Protein AF-A0A4Q0M2V0-F1 (afdb_monomer)

Nearest PDB structures (foldseek):
  4nv7-assembly3_A  TM=9.521E-01  e=1.697E-31  Mesorhizobium japonicum MAFF 303099
  4nv8-assembly3_B  TM=9.478E-01  e=2.377E-31  Mesorhizobium japonicum MAFF 303099
  4nv8-assembly3_A  TM=9.522E-01  e=1.519E-30  Mesorhizobium japonicum MAFF 303099
  2bsz-assembly1_A  TM=9.468E-01  e=9.713E-30  Mesorhizobium loti
  1w5r-assembly1_B  TM=9.541E-01  e=5.257E-28  Mycolicibacterium smegmatis

Mean predicted aligned error: 6.11 Å

Solvent-accessible surface area (backbone atoms only — not comparable to full-atom values): 19562 Å² total; per-residue (Å²): 129,84,78,82,64,25,35,36,38,32,32,64,50,63,67,59,38,52,54,53,29,52,53,33,40,73,71,74,36,53,49,43,64,36,54,52,66,91,51,49,71,74,40,95,60,50,66,67,39,47,33,41,35,39,22,72,77,50,52,68,68,63,38,54,51,49,55,54,46,46,44,66,67,28,77,84,45,42,78,44,81,26,51,88,90,46,33,65,63,56,49,52,37,52,74,74,66,50,69,78,57,64,61,67,58,46,28,61,56,32,72,58,84,73,77,73,57,67,40,74,68,36,52,34,53,48,40,36,31,40,25,45,48,42,17,29,28,31,57,45,21,38,75,66,72,55,80,64,68,50,68,67,51,30,45,48,38,42,49,72,64,49,31,47,34,39,23,58,38,34,32,50,51,49,50,33,51,40,46,74,40,65,34,48,72,38,41,26,50,18,23,62,34,62,91,63,55,96,87,59,80,82,54,65,64,67,35,43,38,32,43,36,48,48,98,84,45,50,25,38,38,47,62,18,76,39,73,76,45,58,50,35,62,38,58,53,91,39,61,58,80,42,83,31,85,71,48,40,33,30,32,35,86,46,86,94,30,35,31,38,28,36,66,49,100,92,42,76,44,52,44,29,38,34,46,89,58,74,50,57,80,74,66,46,52,65,32,46,49,46,47,44,62,39,89,86,26,65,39,39,76,35,47,39,37,16,29,44,44,96,76,36,35,37,26,32,52,43,30,38,39,34,43,37,35,59,89,68,54,71,48,76,43,82,33,51,42,71,51,47,54,47,40,37,36,75,74,46,55,32,84,84,54,82,85,48,48,66,58,41,45,54,26,30,68,73,111

Foldseek 3Di:
DPQQAEEEEEAQDPVLQVVLCVVLVVVVHRYDYDNDLQCQLVDPCLLVHQEYEYEPRQDFPSLVVSVVSSCVSHVNHHYAYDYSVCVNVVVVCVSVVNALADLVLVCVQLVHDDDLALDLVVQLVSLQSLQARAKEWLLCLQLVVADDLDSVSLCCAVRVVVYHYAQSSSQSNVQSSSRSSVWDKFKWFWWFCFVPDPPDDTHPRQGIWMWTADNNWIWTGGNHLFQDHASHIHGQPFQDWDDGQQFTWGWDDDPQWIWIWTQAPVGTGTTIIIHPDGDDSVVVPVSSCCQRPPPPHQSNNWTWIWGDHVFWIWIDTLQWIWIAGSVGDIDIDGHALVRVCVCCCPVRVHDDDPSSSVSSNSSNVVD

pLDDT: mean 92.68, std 7.57, range [40.38, 98.88]

Organism: NCBI:txid405005

Structure (mmCIF, N/CA/C/O backbone):
data_AF-A0A4Q0M2V0-F1
#
_entry.id   AF-A0A4Q0M2V0-F1
#
loop_
_atom_site.group_PDB
_atom_site.id
_atom_site.type_symbol
_atom_site.label_atom_id
_atom_site.label_alt_id
_atom_site.label_comp_id
_atom_site.label_asym_id
_atom_site.label_entity_id
_atom_site.label_seq_id
_atom_site.pdbx_PDB_ins_code
_atom_site.Cartn_x
_atom_site.Cartn_y
_atom_site.Cartn_z
_atom_site.occupancy
_atom_site.B_iso_or_equiv
_atom_site.auth_seq_id
_atom_site.auth_comp_id
_atom_site.auth_asym_id
_atom_site.auth_atom_id
_atom_site.pdbx_PDB_model_num
ATOM 1 N N . MET A 1 1 ? -42.343 4.049 7.126 1.00 40.38 1 MET A N 1
ATOM 2 C CA . MET A 1 1 ? -41.470 5.091 7.704 1.00 40.38 1 MET A CA 1
ATOM 3 C C . MET A 1 1 ? -40.066 4.526 7.714 1.00 40.38 1 MET A C 1
ATOM 5 O O . MET A 1 1 ? -39.840 3.525 8.380 1.00 40.38 1 MET A O 1
ATOM 9 N N . THR A 1 2 ? -39.167 5.062 6.895 1.00 48.66 2 THR A N 1
ATOM 10 C CA . THR A 1 2 ? -37.740 4.722 6.937 1.00 48.66 2 THR A CA 1
ATOM 11 C C . THR A 1 2 ? -37.238 5.048 8.342 1.00 48.66 2 THR A C 1
ATOM 13 O O . THR A 1 2 ? -37.413 6.175 8.801 1.00 48.66 2 THR A O 1
ATOM 16 N N . ARG A 1 3 ? -36.712 4.053 9.063 1.00 59.31 3 ARG A N 1
ATOM 17 C CA . ARG A 1 3 ? -36.112 4.251 10.390 1.00 59.31 3 ARG A CA 1
ATOM 18 C C . ARG A 1 3 ? -35.033 5.334 10.256 1.00 59.31 3 ARG A C 1
ATOM 20 O O . ARG A 1 3 ? -34.180 5.217 9.377 1.00 59.31 3 ARG A O 1
ATOM 27 N N . LEU A 1 4 ? -35.121 6.397 11.059 1.00 61.53 4 LEU A N 1
ATOM 28 C CA . LEU A 1 4 ? -34.069 7.413 11.147 1.00 61.53 4 LEU A CA 1
ATOM 29 C C . LEU A 1 4 ? -32.780 6.704 11.556 1.00 61.53 4 LEU A C 1
ATOM 31 O O . LEU A 1 4 ? -32.794 5.931 12.515 1.00 61.53 4 LEU A O 1
ATOM 35 N N . ARG A 1 5 ? -31.711 6.903 10.782 1.00 82.94 5 ARG A N 1
ATOM 36 C CA . ARG A 1 5 ? -30.436 6.244 11.044 1.00 82.94 5 ARG A CA 1
ATOM 37 C C . ARG A 1 5 ? -29.655 7.063 12.074 1.00 82.94 5 ARG A C 1
ATOM 39 O O . ARG A 1 5 ? -29.296 8.205 11.784 1.00 82.94 5 ARG A O 1
ATOM 46 N N . ARG A 1 6 ? -29.428 6.496 13.261 1.00 93.06 6 ARG A N 1
ATOM 47 C CA . ARG A 1 6 ? -28.772 7.153 14.405 1.00 93.06 6 ARG A CA 1
ATOM 48 C C . ARG A 1 6 ? -27.293 6.790 14.485 1.00 93.06 6 ARG A C 1
ATOM 50 O O . ARG A 1 6 ? -26.927 5.627 14.309 1.00 93.06 6 ARG A O 1
ATOM 57 N N . VAL A 1 7 ? -26.452 7.770 14.801 1.00 93.94 7 VAL A N 1
ATOM 58 C CA . VAL A 1 7 ? -24.999 7.613 14.939 1.00 93.94 7 VAL A CA 1
ATOM 59 C C . VAL A 1 7 ? -24.553 7.987 16.343 1.00 93.94 7 VAL A C 1
ATOM 61 O O . VAL A 1 7 ? -24.877 9.071 16.826 1.00 93.94 7 VAL A O 1
ATOM 64 N N . LEU A 1 8 ? -23.742 7.128 16.955 1.00 94.81 8 LEU A N 1
ATOM 65 C CA . LEU A 1 8 ? -22.965 7.475 18.138 1.00 94.81 8 LEU A CA 1
ATOM 66 C C . LEU A 1 8 ? -21.494 7.607 17.755 1.00 94.81 8 LEU A C 1
ATOM 68 O O . LEU A 1 8 ? -20.853 6.637 17.358 1.00 94.81 8 LEU A O 1
ATOM 72 N N . LEU A 1 9 ? -20.945 8.803 17.902 1.00 93.81 9 LEU A N 1
ATOM 73 C CA . LEU A 1 9 ? -19.511 9.025 17.860 1.00 93.81 9 LEU A CA 1
ATOM 74 C C . LEU A 1 9 ? -18.954 8.809 19.278 1.00 93.81 9 LEU A C 1
ATOM 76 O O . LEU A 1 9 ? -19.504 9.344 20.240 1.00 93.81 9 LEU A O 1
ATOM 80 N N . ILE A 1 10 ? -17.835 8.103 19.423 1.00 93.50 10 ILE A N 1
ATOM 81 C CA . ILE A 1 10 ? -17.153 7.901 20.711 1.00 93.50 10 ILE A CA 1
ATOM 82 C C . ILE A 1 10 ? -15.720 8.413 20.597 1.00 93.50 10 ILE A C 1
ATOM 84 O O . ILE A 1 10 ? -14.949 7.959 19.753 1.00 93.50 10 ILE A O 1
ATOM 88 N N . GLY A 1 11 ? -15.331 9.344 21.459 1.00 91.50 11 GLY A N 1
ATOM 89 C CA . GLY A 1 11 ? -13.988 9.917 21.474 1.00 91.50 11 GLY A CA 1
ATOM 90 C C . GLY A 1 11 ? -13.611 10.432 22.855 1.00 91.50 11 GLY A C 1
ATOM 91 O O . GLY A 1 11 ? -14.343 10.242 23.810 1.00 91.50 11 GLY A O 1
ATOM 92 N N . ARG A 1 12 ? -12.452 11.084 22.981 1.00 89.56 12 ARG A N 1
ATOM 93 C CA . ARG A 1 12 ? -12.009 11.690 24.256 1.00 89.56 12 ARG A CA 1
ATOM 94 C C . ARG A 1 12 ? -12.044 13.221 24.261 1.00 89.56 12 ARG A C 1
ATOM 96 O O . ARG A 1 12 ? -11.965 13.837 25.316 1.00 89.56 12 ARG A O 1
ATOM 103 N N . SER A 1 13 ? -12.125 13.859 23.092 1.00 89.50 13 SER A N 1
ATOM 104 C CA . SER A 1 13 ? -12.041 15.321 22.969 1.00 89.50 13 SER A CA 1
ATOM 105 C C . SER A 1 13 ? -13.423 15.943 22.823 1.00 89.50 13 SER A C 1
ATOM 107 O O . SER A 1 13 ? -14.024 15.861 21.757 1.00 89.50 13 SER A O 1
ATOM 109 N N . HIS A 1 14 ? -13.905 16.620 23.866 1.00 88.12 14 HIS A N 1
ATOM 110 C CA . HIS A 1 14 ? -15.235 17.237 23.870 1.00 88.12 14 HIS A CA 1
ATOM 111 C C . HIS A 1 14 ? -15.466 18.182 22.687 1.00 88.12 14 HIS A C 1
ATOM 113 O O . HIS A 1 14 ? -16.481 18.082 22.005 1.00 88.12 14 HIS A O 1
ATOM 119 N N . ARG A 1 15 ? -14.500 19.062 22.400 1.00 89.38 15 ARG A N 1
ATOM 120 C CA . ARG A 1 15 ? -14.597 20.010 21.282 1.00 89.38 15 ARG A CA 1
ATOM 121 C C . ARG A 1 15 ? -14.730 19.292 19.940 1.00 89.38 15 ARG A C 1
ATOM 123 O O . ARG A 1 15 ? -15.632 19.595 19.175 1.00 89.38 15 ARG A O 1
ATOM 130 N N . VAL A 1 16 ? -13.866 18.309 19.688 1.00 86.12 16 VAL A N 1
ATOM 131 C CA . VAL A 1 16 ? -13.891 17.540 18.435 1.00 86.12 16 VAL A CA 1
ATOM 132 C C . VAL A 1 16 ? -15.219 16.806 18.273 1.00 86.12 16 VAL A C 1
ATOM 134 O O . VAL A 1 16 ? -15.794 16.803 17.192 1.00 86.12 16 VAL A O 1
ATOM 137 N N . MET A 1 17 ? -15.721 16.208 19.353 1.00 89.31 17 MET A N 1
ATOM 138 C CA . MET A 1 17 ? -17.001 15.506 19.339 1.00 89.31 17 MET A CA 1
ATOM 139 C C . MET A 1 17 ? -18.161 16.443 19.005 1.00 89.31 17 MET A C 1
ATOM 141 O O . MET A 1 17 ? -19.009 16.089 18.191 1.00 89.31 17 MET A O 1
ATOM 145 N N . GLN A 1 18 ? -18.188 17.643 19.588 1.00 90.12 18 GLN A N 1
ATOM 146 C CA . GLN A 1 18 ? -19.206 18.646 19.276 1.00 90.12 18 GLN A CA 1
ATOM 147 C C . GLN A 1 18 ? -19.166 19.071 17.806 1.00 90.12 18 GLN A C 1
ATOM 149 O O . GLN A 1 18 ? -20.220 19.116 17.171 1.00 90.12 18 GLN A O 1
ATOM 154 N N . ASP A 1 19 ? -17.972 19.333 17.270 1.00 89.69 19 ASP A N 1
ATOM 155 C CA . ASP A 1 19 ? -17.787 19.757 15.879 1.00 89.69 19 ASP A CA 1
ATOM 156 C C . ASP A 1 19 ? -18.264 18.662 14.902 1.00 89.69 19 ASP A C 1
ATOM 158 O O . ASP A 1 19 ? -19.074 18.930 14.015 1.00 89.69 19 ASP A O 1
ATOM 162 N N . LEU A 1 20 ? -17.861 17.404 15.124 1.00 89.94 20 LEU A N 1
ATOM 163 C CA . LEU A 1 20 ? -18.260 16.268 14.282 1.00 89.94 20 LEU A CA 1
ATOM 164 C C . LEU A 1 20 ? -19.761 15.964 14.348 1.00 89.94 20 LEU A C 1
ATOM 166 O O . LEU A 1 20 ? -20.387 15.673 13.328 1.00 89.94 20 LEU A O 1
ATOM 170 N N . VAL A 1 21 ? -20.361 16.040 15.541 1.00 92.19 21 VAL A N 1
ATOM 171 C CA . VAL A 1 21 ? -21.812 15.879 15.703 1.00 92.19 21 VAL A CA 1
ATOM 172 C C . VAL A 1 21 ? -22.562 16.981 14.955 1.00 92.19 21 VAL A C 1
ATOM 174 O O . VAL A 1 21 ? -23.567 16.697 14.303 1.00 92.19 21 VAL A O 1
ATOM 177 N N . ALA A 1 22 ? -22.094 18.230 15.031 1.00 92.19 22 ALA A N 1
ATOM 178 C CA . ALA A 1 22 ? -22.710 19.347 14.320 1.00 92.19 22 ALA A CA 1
ATOM 179 C C . ALA A 1 22 ? -22.630 19.167 12.796 1.00 92.19 22 ALA A C 1
ATOM 181 O O . ALA A 1 22 ? -23.626 19.389 12.107 1.00 92.19 22 ALA A O 1
ATOM 182 N N . GLU A 1 23 ? -21.488 18.711 12.283 1.00 91.12 23 GLU A N 1
ATOM 183 C CA . GLU A 1 23 ? -21.288 18.446 10.858 1.00 91.12 23 GLU A CA 1
ATOM 184 C C . GLU A 1 23 ? -22.202 17.324 10.345 1.00 91.12 23 GLU A C 1
ATOM 186 O O . GLU A 1 23 ? -22.924 17.509 9.366 1.00 91.12 23 GLU A O 1
ATOM 191 N N . LEU A 1 24 ? -22.270 16.190 11.051 1.00 90.69 24 LEU A N 1
ATOM 192 C CA . LEU A 1 24 ? -23.186 15.098 10.707 1.00 90.69 24 LEU A CA 1
ATOM 193 C C . LEU A 1 24 ? -24.655 15.547 10.725 1.00 90.69 24 LEU A C 1
ATOM 195 O O . LEU A 1 24 ? -25.416 15.221 9.813 1.00 90.69 24 LEU A O 1
ATOM 199 N N . ARG A 1 25 ? -25.055 16.346 11.721 1.00 92.50 25 ARG A N 1
ATOM 200 C CA . ARG A 1 25 ? -26.413 16.910 11.792 1.00 92.50 25 ARG A CA 1
ATOM 201 C C . ARG A 1 25 ? -26.708 17.861 10.637 1.00 92.50 25 ARG A C 1
ATOM 203 O O . ARG A 1 25 ? -27.817 17.829 10.110 1.00 92.50 25 ARG A O 1
ATOM 210 N N . ALA A 1 26 ? -25.733 18.663 10.206 1.00 90.50 26 ALA A N 1
ATOM 211 C CA . ALA A 1 26 ? -25.868 19.515 9.024 1.00 90.50 26 ALA A CA 1
ATOM 212 C C . ALA A 1 26 ? -26.063 18.696 7.733 1.00 90.50 26 ALA A C 1
ATOM 214 O O . ALA A 1 26 ? -26.737 19.153 6.812 1.00 90.50 26 ALA A O 1
ATOM 215 N N . LEU A 1 27 ? -25.546 17.465 7.696 1.00 88.75 27 LEU A N 1
ATOM 216 C CA . LEU A 1 27 ? -25.749 16.487 6.621 1.00 88.75 27 LEU A CA 1
ATOM 217 C C . LEU A 1 27 ? -27.042 15.660 6.788 1.00 88.75 27 LEU A C 1
ATOM 219 O O . LEU A 1 27 ? -27.274 14.717 6.034 1.00 88.75 27 LEU A O 1
ATOM 223 N N . GLY A 1 28 ? -27.900 16.005 7.755 1.00 88.69 28 GLY A N 1
ATOM 224 C CA . GLY A 1 28 ? -29.188 15.344 7.992 1.00 88.69 28 GLY A CA 1
ATOM 225 C C . GLY A 1 28 ? -29.104 14.038 8.788 1.00 88.69 28 GLY A C 1
ATOM 226 O O . GLY A 1 28 ? -30.072 13.278 8.810 1.00 88.69 28 GLY A O 1
ATOM 227 N N . VAL A 1 29 ? -27.971 13.763 9.439 1.00 89.88 29 VAL A N 1
ATOM 228 C CA . VAL A 1 29 ? -27.765 12.566 10.265 1.00 89.88 29 VAL A CA 1
ATOM 229 C C . VAL A 1 29 ? -28.122 12.853 11.723 1.00 89.88 29 VAL A C 1
ATOM 231 O O . VAL A 1 29 ? -27.677 13.839 12.312 1.00 89.88 29 VAL A O 1
ATOM 234 N N . GLU A 1 30 ? -28.885 11.957 12.349 1.00 93.62 30 GLU A N 1
ATOM 235 C CA . GLU A 1 30 ? -29.135 12.017 13.789 1.00 93.62 30 GLU A CA 1
ATOM 236 C C . GLU A 1 30 ? -27.897 11.506 14.541 1.00 93.62 30 GLU A C 1
ATOM 238 O O . GLU A 1 30 ? -27.708 10.303 14.709 1.00 93.62 30 GLU A O 1
ATOM 243 N N . ALA A 1 31 ? -27.018 12.425 14.942 1.00 93.75 31 ALA A N 1
ATOM 244 C CA . ALA A 1 31 ? -25.748 12.103 15.588 1.00 93.75 31 ALA A CA 1
ATOM 245 C C . ALA A 1 31 ? -25.687 12.556 17.053 1.00 93.75 31 ALA A C 1
ATOM 247 O O . ALA A 1 31 ? -26.175 13.636 17.416 1.00 93.75 31 ALA A O 1
ATOM 248 N N . GLU A 1 32 ? -25.013 11.755 17.872 1.00 94.62 32 GLU A N 1
ATOM 249 C CA . GLU A 1 32 ? -24.644 12.037 19.258 1.00 94.62 32 GLU A CA 1
ATOM 250 C C . GLU A 1 32 ? -23.166 11.731 19.500 1.00 94.62 32 GLU A C 1
ATOM 252 O O . GLU A 1 32 ? -22.552 10.954 18.771 1.00 94.62 32 GLU A O 1
ATOM 257 N N . GLY A 1 33 ? -22.589 12.362 20.522 1.00 92.94 33 GLY A N 1
ATOM 258 C CA . GLY A 1 33 ? -21.196 12.176 20.905 1.00 92.94 33 GLY A CA 1
ATOM 259 C C . GLY A 1 33 ? -21.082 11.711 22.350 1.00 92.94 33 GLY A C 1
ATOM 260 O O . GLY A 1 33 ? -21.743 12.265 23.225 1.00 92.94 33 GLY A O 1
ATOM 261 N N . GLU A 1 34 ? -20.216 10.733 22.590 1.00 93.81 34 GLU A N 1
ATOM 262 C CA . GLU A 1 34 ? -19.799 10.287 23.916 1.00 93.81 34 GLU A CA 1
ATOM 263 C C . GLU A 1 34 ? -18.307 10.573 24.110 1.00 93.81 34 GLU A C 1
ATOM 265 O O . GLU A 1 34 ? -17.478 10.232 23.261 1.00 93.81 34 GLU A O 1
ATOM 270 N N . THR A 1 35 ? -17.973 11.233 25.219 1.00 93.31 35 THR A N 1
ATOM 271 C CA . THR A 1 35 ? -16.594 11.622 25.560 1.00 93.31 35 THR A CA 1
ATOM 272 C C . THR A 1 35 ? -15.950 10.721 26.607 1.00 93.31 35 THR A C 1
ATOM 274 O O . THR A 1 35 ? -14.745 10.834 26.841 1.00 93.31 35 THR A O 1
ATOM 277 N N . ASP A 1 36 ? -16.742 9.856 27.244 1.00 93.31 36 ASP A N 1
ATOM 278 C CA . ASP A 1 36 ? -16.290 8.818 28.165 1.00 93.31 36 ASP A CA 1
ATOM 279 C C . ASP A 1 36 ? -16.473 7.433 27.511 1.00 93.31 36 ASP A C 1
ATOM 281 O O . ASP A 1 36 ? -17.548 6.829 27.608 1.00 93.31 36 ASP A O 1
ATOM 285 N N . PRO A 1 37 ? -15.444 6.913 26.809 1.00 92.25 37 PRO A N 1
ATOM 286 C CA . PRO A 1 37 ? -15.533 5.625 26.132 1.00 92.25 37 PRO A CA 1
ATOM 287 C C . PRO A 1 37 ? -15.889 4.472 27.070 1.00 92.25 37 PRO A C 1
ATOM 289 O O . PRO A 1 37 ? -16.549 3.535 26.635 1.00 92.25 37 PRO A O 1
ATOM 292 N N . ASP A 1 38 ? -15.497 4.540 28.344 1.00 90.81 38 ASP A N 1
ATOM 293 C CA . ASP A 1 38 ? -15.710 3.450 29.296 1.00 90.81 38 ASP A CA 1
ATOM 294 C C . ASP A 1 38 ? -17.187 3.330 29.712 1.00 90.81 38 ASP A C 1
ATOM 296 O O . ASP A 1 38 ? -17.610 2.269 30.160 1.00 90.81 38 ASP A O 1
ATOM 300 N N . ARG A 1 39 ? -17.995 4.381 29.502 1.00 91.38 39 ARG A N 1
ATOM 301 C CA . ARG A 1 39 ? -19.444 4.396 29.786 1.00 91.38 39 ARG A CA 1
ATOM 302 C C . ARG A 1 39 ? -20.323 4.303 28.546 1.00 91.38 39 ARG A C 1
ATOM 304 O O . ARG A 1 39 ? -21.543 4.203 28.666 1.00 91.38 39 ARG A O 1
ATOM 311 N N . ALA A 1 40 ? -19.736 4.348 27.352 1.00 93.19 40 ALA A N 1
ATOM 312 C CA . ALA A 1 40 ? -20.500 4.492 26.117 1.00 93.19 40 ALA A CA 1
ATOM 313 C C . ALA A 1 40 ? -21.479 3.332 25.868 1.00 93.19 40 ALA A C 1
ATOM 315 O O . ALA A 1 40 ? -22.582 3.557 25.372 1.00 93.19 40 ALA A O 1
ATOM 316 N N . ALA A 1 41 ? -21.099 2.105 26.238 1.00 93.31 41 ALA A N 1
ATOM 317 C CA . ALA A 1 41 ? -21.951 0.922 26.100 1.00 93.31 41 ALA A CA 1
ATOM 318 C C . ALA A 1 41 ? -22.995 0.772 27.226 1.00 93.31 41 ALA A C 1
ATOM 320 O O . ALA A 1 41 ? -23.980 0.063 27.036 1.00 93.31 41 ALA A O 1
ATOM 321 N N . ASP A 1 42 ? -22.820 1.462 28.357 1.00 93.19 42 ASP A N 1
ATOM 322 C CA . ASP A 1 42 ? -23.732 1.405 29.512 1.00 93.19 42 ASP A CA 1
ATOM 323 C C . ASP A 1 42 ? -24.906 2.390 29.392 1.00 93.19 42 ASP A C 1
ATOM 325 O O . ASP A 1 42 ? -25.782 2.460 30.260 1.00 93.19 42 ASP A O 1
ATOM 329 N N . ARG A 1 43 ? -24.934 3.184 28.316 1.00 92.44 43 ARG A N 1
ATOM 330 C CA . ARG A 1 43 ? -26.001 4.147 28.061 1.00 92.44 43 ARG A CA 1
ATOM 331 C C . ARG A 1 43 ? -27.358 3.440 27.955 1.00 92.44 43 ARG A C 1
ATOM 333 O O . ARG A 1 43 ? -27.464 2.435 27.249 1.00 92.44 43 ARG A O 1
ATOM 340 N N . PRO A 1 44 ? -28.436 4.006 28.533 1.00 90.12 44 PRO A N 1
ATOM 341 C CA . PRO A 1 44 ? -29.779 3.434 28.416 1.00 90.12 44 PRO A CA 1
ATOM 342 C C . PRO A 1 44 ? -30.256 3.271 26.966 1.00 90.12 44 PRO A C 1
ATOM 344 O O . PRO A 1 44 ? -31.080 2.407 26.677 1.00 90.12 44 PRO A O 1
ATOM 347 N N . ASP A 1 45 ? -29.744 4.103 26.056 1.00 92.12 45 ASP A N 1
ATOM 348 C CA . ASP A 1 45 ? -30.096 4.119 24.640 1.00 92.12 45 ASP A CA 1
ATOM 349 C C . ASP A 1 45 ? -29.032 3.492 23.721 1.00 92.12 45 ASP A C 1
ATOM 351 O O . ASP A 1 45 ? -29.148 3.610 22.503 1.00 92.12 45 ASP A O 1
ATOM 355 N N . ALA A 1 46 ? -28.029 2.784 24.262 1.00 90.88 46 ALA A N 1
ATOM 356 C CA . ALA A 1 46 ? -26.919 2.218 23.483 1.00 90.88 46 ALA A CA 1
ATOM 357 C C . ALA A 1 46 ? -27.375 1.331 22.304 1.00 90.88 46 ALA A C 1
ATOM 359 O O . ALA A 1 46 ? -26.744 1.319 21.249 1.00 90.88 46 ALA A O 1
ATOM 360 N N . GLY A 1 47 ? -28.502 0.623 22.442 1.00 91.62 47 GLY A N 1
ATOM 361 C CA . GLY A 1 47 ? -29.068 -0.225 21.383 1.00 91.62 47 GLY A CA 1
ATOM 362 C C . GLY A 1 47 ? -29.828 0.516 20.281 1.00 91.62 47 GLY A C 1
ATOM 363 O O . GLY A 1 47 ? -30.325 -0.113 19.346 1.00 91.62 47 GLY A O 1
ATOM 364 N N . ALA A 1 48 ? -29.953 1.840 20.369 1.00 92.69 48 ALA A N 1
ATOM 365 C CA . ALA A 1 48 ? -30.735 2.624 19.423 1.00 92.69 48 ALA A CA 1
ATOM 366 C C . ALA A 1 48 ? -29.919 3.169 18.237 1.00 92.69 48 ALA A C 1
ATOM 368 O O . ALA A 1 48 ? -30.521 3.644 17.274 1.00 92.69 48 ALA A O 1
ATOM 369 N N . PHE A 1 49 ? -28.587 3.074 18.283 1.00 93.81 49 PHE A N 1
ATOM 370 C CA . PHE A 1 49 ? -27.685 3.548 17.229 1.00 93.81 49 PHE A CA 1
ATOM 371 C C . PHE A 1 49 ? -27.495 2.498 16.131 1.00 93.81 49 PHE A C 1
ATOM 373 O O . PHE A 1 49 ? -27.380 1.305 16.412 1.00 93.81 49 PHE A O 1
ATOM 380 N N . ASP A 1 50 ? -27.497 2.928 14.871 1.00 91.56 50 ASP A N 1
ATOM 381 C CA . ASP A 1 50 ? -27.246 2.083 13.695 1.00 91.56 50 ASP A CA 1
ATOM 382 C C . ASP A 1 50 ? -25.754 2.010 13.362 1.00 91.56 50 ASP A C 1
ATOM 384 O O . ASP A 1 50 ? -25.266 0.968 12.921 1.00 91.56 50 ASP A O 1
ATOM 388 N N . VAL A 1 51 ? -25.028 3.102 13.612 1.00 92.56 51 VAL A N 1
ATOM 389 C CA . VAL A 1 51 ? -23.572 3.182 13.467 1.00 92.56 51 VAL A CA 1
ATOM 390 C C . VAL A 1 51 ? -22.963 3.686 14.770 1.00 92.56 51 VAL A C 1
ATOM 392 O O . VAL A 1 51 ? -23.421 4.675 15.342 1.00 92.56 51 VAL A O 1
ATOM 395 N N . VAL A 1 52 ? -21.900 3.025 15.213 1.00 93.50 52 VAL A N 1
ATOM 396 C CA . VAL A 1 52 ? -21.052 3.472 16.317 1.00 93.50 52 VAL A CA 1
ATOM 397 C C . VAL A 1 52 ? -19.652 3.698 15.761 1.00 93.50 52 VAL A C 1
ATOM 399 O O . VAL A 1 52 ? -19.001 2.758 15.300 1.00 93.50 52 VAL A O 1
ATOM 402 N N . ALA A 1 53 ? -19.204 4.951 15.778 1.00 91.81 53 ALA A N 1
ATOM 403 C CA . ALA A 1 53 ? -17.910 5.350 15.247 1.00 91.81 53 ALA A CA 1
ATOM 404 C C . ALA A 1 53 ? -16.916 5.610 16.382 1.00 91.81 53 ALA A C 1
ATOM 406 O O . ALA A 1 53 ? -17.109 6.501 17.211 1.00 91.81 53 ALA A O 1
ATOM 407 N N . LEU A 1 54 ? -15.840 4.831 16.414 1.00 91.25 54 LEU A N 1
ATOM 408 C CA . LEU A 1 54 ? -14.802 4.901 17.431 1.00 91.25 54 LEU A CA 1
ATOM 409 C C . LEU A 1 54 ? -13.672 5.807 16.942 1.00 91.25 54 LEU A C 1
ATOM 411 O O . LEU A 1 54 ? -12.953 5.491 15.994 1.00 91.25 54 LEU A O 1
ATOM 415 N N . GLY A 1 55 ? -13.503 6.950 17.597 1.00 87.69 55 GLY A N 1
ATOM 416 C CA . GLY A 1 55 ? -12.408 7.865 17.315 1.00 87.69 55 GLY A CA 1
ATOM 417 C C . GLY A 1 55 ? -11.051 7.275 17.707 1.00 87.69 55 GLY A C 1
ATOM 418 O O . GLY A 1 55 ? -10.943 6.456 18.621 1.00 87.69 55 GLY A O 1
ATOM 419 N N . ARG A 1 56 ? -9.974 7.757 17.076 1.00 77.94 56 ARG A N 1
ATOM 420 C CA . ARG A 1 56 ? -8.587 7.332 17.376 1.00 77.94 56 ARG A CA 1
ATOM 421 C C . ARG A 1 56 ? -8.174 7.410 18.849 1.00 77.94 56 ARG A C 1
ATOM 423 O O . ARG A 1 56 ? -7.316 6.656 19.271 1.00 77.94 56 ARG A O 1
ATOM 430 N N . GLY A 1 57 ? -8.772 8.303 19.640 1.00 80.12 57 GLY A N 1
ATOM 431 C CA . GLY A 1 57 ? -8.494 8.384 21.082 1.00 80.12 57 GLY A CA 1
ATOM 432 C C . GLY A 1 57 ? -8.988 7.172 21.889 1.00 80.12 57 GLY A C 1
ATOM 433 O O . GLY A 1 57 ? -8.672 7.055 23.073 1.00 80.12 57 GLY A O 1
ATOM 434 N N . VAL A 1 58 ? -9.783 6.294 21.273 1.00 84.62 58 VAL A N 1
ATOM 435 C CA . VAL A 1 58 ? -10.250 5.026 21.834 1.00 84.62 58 VAL A CA 1
ATOM 436 C C . VAL A 1 58 ? -9.343 3.918 21.309 1.00 84.62 58 VAL A C 1
ATOM 438 O O . VAL A 1 58 ? -9.478 3.508 20.157 1.00 84.62 58 VAL A O 1
ATOM 441 N N . THR A 1 59 ? -8.416 3.441 22.134 1.00 81.06 59 THR A N 1
ATOM 442 C CA . THR A 1 59 ? -7.358 2.499 21.735 1.00 81.06 59 THR A CA 1
ATOM 443 C C . THR A 1 59 ? -7.414 1.204 22.549 1.00 81.06 59 THR A C 1
ATOM 445 O O . THR A 1 59 ? -8.133 1.111 23.549 1.00 81.06 59 THR A O 1
ATOM 448 N N . GLY A 1 60 ? -6.668 0.189 22.099 1.00 79.88 60 GLY A N 1
ATOM 449 C CA . GLY A 1 60 ? -6.356 -1.014 22.877 1.00 79.88 60 GLY A CA 1
ATOM 450 C C . GLY A 1 60 ? -7.571 -1.758 23.443 1.00 79.88 60 GLY A C 1
ATOM 451 O O . GLY A 1 60 ? -8.528 -2.073 22.728 1.00 79.88 60 GLY A O 1
ATOM 452 N N . GLU A 1 61 ? -7.520 -2.063 24.742 1.00 82.75 61 GLU A N 1
ATOM 453 C CA . GLU A 1 61 ? -8.544 -2.850 25.438 1.00 82.75 61 GLU A CA 1
ATOM 454 C C . GLU A 1 61 ? -9.918 -2.176 25.441 1.00 82.75 61 GLU A C 1
ATOM 456 O O . GLU A 1 61 ? -10.913 -2.850 25.177 1.00 82.75 61 GLU A O 1
ATOM 461 N N . THR A 1 62 ? -9.986 -0.856 25.649 1.00 87.81 62 THR A N 1
ATOM 462 C CA . THR A 1 62 ? -11.253 -0.107 25.626 1.00 87.81 62 THR A CA 1
ATOM 463 C C . THR A 1 62 ? -11.950 -0.253 24.273 1.00 87.81 62 THR A C 1
ATOM 465 O O . THR A 1 62 ? -13.147 -0.534 24.216 1.00 87.81 62 THR A O 1
ATOM 468 N N . ARG A 1 63 ? -11.207 -0.148 23.159 1.00 88.06 63 ARG A N 1
ATOM 469 C CA . ARG A 1 63 ? -11.763 -0.352 21.808 1.00 88.06 63 ARG A CA 1
ATOM 470 C C . ARG A 1 63 ? -12.319 -1.766 21.639 1.00 88.06 63 ARG A C 1
ATOM 472 O O . ARG A 1 63 ? -13.437 -1.939 21.151 1.00 88.06 63 ARG A O 1
ATOM 479 N N . LYS A 1 64 ? -11.553 -2.778 22.053 1.00 84.94 64 LYS A N 1
ATOM 480 C CA . LYS A 1 64 ? -11.959 -4.190 21.979 1.00 84.94 64 LYS A CA 1
ATOM 481 C C . LYS A 1 64 ? -13.214 -4.455 22.816 1.00 84.94 64 LYS A C 1
ATOM 483 O O . LYS A 1 64 ? -14.129 -5.132 22.344 1.00 84.94 64 LYS A O 1
ATOM 488 N N . ALA A 1 65 ? -13.272 -3.898 24.024 1.00 90.38 65 ALA A N 1
ATOM 489 C CA . ALA A 1 65 ? -14.417 -3.999 24.920 1.00 90.38 65 ALA A CA 1
ATOM 490 C C . ALA A 1 65 ? -15.665 -3.355 24.306 1.00 90.38 65 ALA A C 1
ATOM 492 O O . ALA A 1 65 ? -16.706 -4.005 24.248 1.00 90.38 65 ALA A O 1
ATOM 493 N N . LEU A 1 66 ? -15.545 -2.142 23.757 1.00 92.81 66 LEU A N 1
ATOM 494 C CA . LEU A 1 66 ? -16.653 -1.442 23.104 1.00 92.81 66 LEU A CA 1
ATOM 495 C C . LEU A 1 66 ? -17.184 -2.191 21.888 1.00 92.81 66 LEU A C 1
ATOM 497 O O . LEU A 1 66 ? -18.392 -2.391 21.780 1.00 92.81 66 LEU A O 1
ATOM 501 N N . ARG A 1 67 ? -16.301 -2.666 21.001 1.00 91.44 67 ARG A N 1
ATOM 502 C CA . ARG A 1 67 ? -16.719 -3.464 19.840 1.00 91.44 67 ARG A CA 1
ATOM 503 C C . ARG A 1 67 ? -17.494 -4.709 20.272 1.00 91.44 67 ARG A C 1
ATOM 505 O O . ARG A 1 67 ? -18.552 -4.991 19.718 1.00 91.44 67 ARG A O 1
ATOM 512 N N . LYS A 1 68 ? -17.004 -5.424 21.292 1.00 91.62 68 LYS A N 1
ATOM 513 C CA . LYS A 1 68 ? -17.686 -6.602 21.847 1.00 91.62 68 LYS A CA 1
ATOM 514 C C . LYS A 1 68 ? -19.034 -6.242 22.478 1.00 91.62 68 LYS A C 1
ATOM 516 O O . LYS A 1 68 ? -20.010 -6.951 22.252 1.00 91.62 68 LYS A O 1
ATOM 521 N N . ALA A 1 69 ? -19.086 -5.165 23.258 1.00 94.56 69 ALA A N 1
ATOM 522 C CA . ALA A 1 69 ? -20.290 -4.731 23.953 1.00 94.56 69 ALA A CA 1
ATOM 523 C C . ALA A 1 69 ? -21.384 -4.305 22.967 1.00 94.56 69 ALA A C 1
ATOM 525 O O . ALA A 1 69 ? -22.487 -4.836 23.023 1.00 94.56 69 ALA A O 1
ATOM 526 N N . PHE A 1 70 ? -21.075 -3.431 22.007 1.00 94.81 70 PHE A N 1
ATOM 527 C CA . PHE A 1 70 ? -22.057 -2.975 21.022 1.00 94.81 70 PHE A CA 1
ATOM 528 C C . PHE A 1 70 ? -22.538 -4.095 20.098 1.00 94.81 70 PHE A C 1
ATOM 530 O O . PHE A 1 70 ? -23.737 -4.179 19.848 1.00 94.81 70 PHE A O 1
ATOM 537 N N . ALA A 1 71 ? -21.653 -5.003 19.670 1.00 91.38 71 ALA A N 1
ATOM 538 C CA . ALA A 1 71 ? -22.062 -6.181 18.902 1.00 91.38 71 ALA A CA 1
ATOM 539 C C . ALA A 1 71 ? -23.003 -7.109 19.696 1.00 91.38 71 ALA A C 1
ATOM 541 O O . ALA A 1 71 ? -23.860 -7.767 19.109 1.00 91.38 71 ALA A O 1
ATOM 542 N N . TRP A 1 72 ? -22.867 -7.161 21.027 1.00 93.12 72 TRP A N 1
ATOM 543 C CA . TRP A 1 72 ? -23.785 -7.902 21.895 1.00 93.12 72 TRP A CA 1
ATOM 544 C C . TRP A 1 72 ? -25.119 -7.168 22.099 1.00 93.12 72 TRP A C 1
ATOM 546 O O . TRP A 1 72 ? -26.173 -7.791 22.016 1.00 93.12 72 TRP A O 1
ATOM 556 N N . ILE A 1 73 ? -25.078 -5.850 22.329 1.00 94.38 73 ILE A N 1
ATOM 557 C CA . ILE A 1 73 ? -26.265 -4.999 22.522 1.00 94.38 73 ILE A CA 1
ATOM 558 C C . ILE A 1 73 ? -27.146 -5.005 21.268 1.00 94.38 73 ILE A C 1
ATOM 560 O O . ILE A 1 73 ? -28.370 -5.101 21.361 1.00 94.38 73 ILE A O 1
ATOM 564 N N . ARG A 1 74 ? -26.524 -4.882 20.093 1.00 90.94 74 ARG A N 1
ATOM 565 C CA . ARG A 1 74 ? -27.204 -4.816 18.805 1.00 90.94 74 ARG A CA 1
ATOM 566 C C . ARG A 1 74 ? -26.389 -5.572 17.746 1.00 90.94 74 ARG A C 1
ATOM 568 O O . ARG A 1 74 ? -25.444 -5.010 17.202 1.00 90.94 74 ARG A O 1
ATOM 575 N N . PRO A 1 75 ? -26.764 -6.814 17.398 1.00 88.00 75 PRO A N 1
ATOM 576 C CA . PRO A 1 75 ? -26.001 -7.632 16.451 1.00 88.00 75 PRO A CA 1
ATOM 577 C C . PRO A 1 75 ? -25.841 -7.039 15.042 1.00 88.00 75 PRO A C 1
ATOM 579 O O . PRO A 1 75 ? -24.888 -7.381 14.350 1.00 88.00 75 PRO A O 1
ATOM 582 N N . ASP A 1 76 ? -26.757 -6.167 14.606 1.00 87.06 76 ASP A N 1
ATOM 583 C CA . ASP A 1 76 ? -26.728 -5.496 13.298 1.00 87.06 76 ASP A CA 1
ATOM 584 C C . ASP A 1 76 ? -26.071 -4.100 13.325 1.00 87.06 76 ASP A C 1
ATOM 586 O O . ASP A 1 76 ? -26.107 -3.391 12.318 1.00 87.06 76 ASP A O 1
ATOM 590 N N . VAL A 1 77 ? -25.482 -3.677 14.453 1.00 91.31 77 VAL A N 1
ATOM 591 C CA . VAL A 1 77 ? -24.806 -2.374 14.550 1.00 91.31 77 VAL A CA 1
ATOM 592 C C . VAL A 1 77 ? -23.536 -2.346 13.702 1.00 91.31 77 VAL A C 1
ATOM 594 O O . VAL A 1 77 ? -22.720 -3.270 13.731 1.00 91.31 77 VAL A O 1
ATOM 597 N N . ARG A 1 78 ? -23.322 -1.251 12.970 1.00 89.12 78 ARG A N 1
ATOM 598 C CA . ARG A 1 78 ? -22.072 -1.031 12.235 1.00 89.12 78 ARG A CA 1
ATOM 599 C C . ARG A 1 78 ? -21.054 -0.332 13.129 1.00 89.12 78 ARG A C 1
ATOM 601 O O . ARG A 1 78 ? -21.248 0.811 13.529 1.00 89.12 78 ARG A O 1
ATOM 608 N N . LEU A 1 79 ? -19.957 -1.026 13.420 1.00 88.50 79 LEU A N 1
ATOM 609 C CA . LEU A 1 79 ? -18.841 -0.514 14.217 1.00 88.50 79 LEU A CA 1
ATOM 610 C C . LEU A 1 79 ? -17.690 -0.102 13.305 1.00 88.50 79 LEU A C 1
ATOM 612 O O . LEU A 1 79 ? -17.001 -0.965 12.752 1.00 88.50 79 LEU A O 1
ATOM 616 N N . ILE A 1 80 ? -17.467 1.202 13.187 1.00 86.62 80 ILE A N 1
ATOM 617 C CA . ILE A 1 80 ? -16.403 1.767 12.353 1.00 86.62 80 ILE A CA 1
ATOM 618 C C . ILE A 1 80 ? -15.354 2.460 13.215 1.00 86.62 80 ILE A C 1
ATOM 620 O O . ILE A 1 80 ? -15.673 3.046 14.247 1.00 86.62 80 ILE A O 1
ATOM 624 N N . ASP A 1 81 ? -14.102 2.404 12.780 1.00 82.25 81 ASP A N 1
ATOM 625 C CA . ASP A 1 81 ? -13.039 3.217 13.359 1.00 82.25 81 ASP A CA 1
ATOM 626 C C . ASP A 1 81 ? -12.853 4.437 12.474 1.00 82.25 81 ASP A C 1
ATOM 628 O O . ASP A 1 81 ? -12.706 4.283 11.265 1.00 82.25 81 ASP A O 1
ATOM 632 N N . VAL A 1 82 ? -12.855 5.625 13.074 1.00 75.88 82 VAL A N 1
ATOM 633 C CA . VAL A 1 82 ? -12.790 6.878 12.323 1.00 75.88 82 VAL A CA 1
ATOM 634 C C . VAL A 1 82 ? -11.620 7.740 12.768 1.00 75.88 82 VAL A C 1
ATOM 636 O O . VAL A 1 82 ? -11.373 7.974 13.960 1.00 75.88 82 VAL A O 1
ATOM 639 N N . ALA A 1 83 ? -10.885 8.263 11.790 1.00 69.81 83 ALA A N 1
ATOM 640 C CA . ALA A 1 83 ? -10.016 9.402 12.035 1.00 69.81 83 ALA A CA 1
ATOM 641 C C . ALA A 1 83 ? -10.878 10.661 12.175 1.00 69.81 83 ALA A C 1
ATOM 643 O O . ALA A 1 83 ? -11.862 10.818 11.460 1.00 69.81 83 ALA A O 1
ATOM 644 N N . ILE A 1 84 ? -10.483 11.593 13.051 1.00 67.88 84 ILE A N 1
ATOM 645 C CA . ILE A 1 84 ? -11.226 12.849 13.282 1.00 67.88 84 ILE A CA 1
ATOM 646 C C . ILE A 1 84 ? -11.553 13.556 11.959 1.00 67.88 84 ILE A C 1
ATOM 648 O O . ILE A 1 84 ? -12.633 14.100 11.804 1.00 67.88 84 ILE A O 1
ATOM 652 N N . ARG A 1 85 ? -10.629 13.517 10.995 1.00 66.06 85 ARG A N 1
ATOM 653 C CA . ARG A 1 85 ? -10.776 14.186 9.698 1.00 66.06 85 ARG A CA 1
ATOM 654 C C . ARG A 1 85 ? -11.574 13.388 8.656 1.00 66.06 85 ARG A C 1
ATOM 656 O O . ARG A 1 85 ? -12.014 13.977 7.682 1.00 66.06 85 ARG A O 1
ATOM 663 N N . GLU A 1 86 ? -11.749 12.079 8.846 1.00 70.94 86 GLU A N 1
ATOM 664 C CA . GLU A 1 86 ? -12.461 11.179 7.915 1.00 70.94 86 GLU A CA 1
ATOM 665 C C . GLU A 1 86 ? -13.881 10.836 8.424 1.00 70.94 86 GLU A C 1
ATOM 667 O O . GLU A 1 86 ? -14.718 10.336 7.670 1.00 70.94 86 GLU A O 1
ATOM 672 N N . ALA A 1 87 ? -14.180 11.157 9.690 1.00 76.44 87 ALA A N 1
ATOM 673 C CA . ALA A 1 87 ? -15.361 10.687 10.408 1.00 76.44 87 ALA A CA 1
ATOM 674 C C . ALA A 1 87 ? -16.707 10.978 9.722 1.00 76.44 87 ALA A C 1
ATOM 676 O O . ALA A 1 87 ? -17.500 10.038 9.636 1.00 76.44 87 ALA A O 1
ATOM 677 N N . PRO A 1 88 ? -17.007 12.187 9.202 1.00 79.50 88 PRO A N 1
ATOM 678 C CA . PRO A 1 88 ? -18.300 12.440 8.564 1.00 79.50 88 PRO A CA 1
ATOM 679 C C . PRO A 1 88 ? -18.522 11.572 7.317 1.00 79.50 88 PRO A C 1
ATOM 681 O O . PRO A 1 88 ? -19.568 10.940 7.175 1.00 79.50 88 PRO A O 1
ATOM 684 N N . GLY A 1 89 ? -17.515 11.480 6.442 1.00 80.06 89 GLY A N 1
ATOM 685 C CA . GLY A 1 89 ? -17.586 10.704 5.202 1.00 80.06 89 GLY A CA 1
ATOM 686 C C . GLY A 1 89 ? -17.644 9.194 5.440 1.00 80.06 89 GLY A C 1
ATOM 687 O O . GLY A 1 89 ? -18.488 8.511 4.858 1.00 80.06 89 GLY A O 1
ATOM 688 N N . GLU A 1 90 ? -16.798 8.667 6.331 1.00 78.94 90 GLU A N 1
ATOM 689 C CA . GLU A 1 90 ? -16.810 7.241 6.696 1.00 78.94 90 GLU A CA 1
ATOM 690 C C . GLU A 1 90 ? -18.126 6.843 7.380 1.00 78.94 90 GLU A C 1
ATOM 692 O O 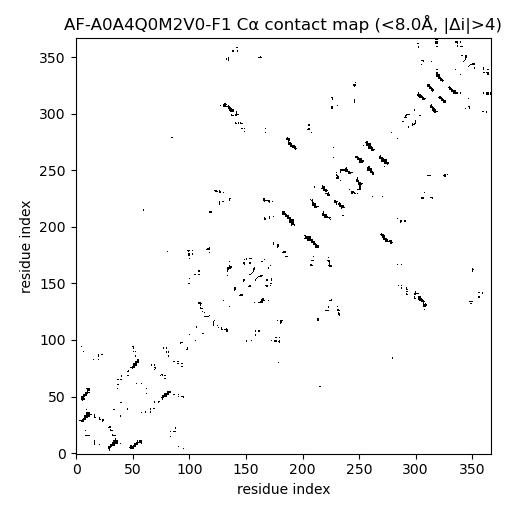. GLU A 1 90 ? -18.689 5.787 7.084 1.00 78.94 90 GLU A O 1
ATOM 697 N N . THR A 1 91 ? -18.671 7.718 8.230 1.00 78.50 91 THR A N 1
ATOM 698 C CA . THR A 1 91 ? -19.975 7.507 8.872 1.00 78.50 91 THR A CA 1
ATOM 699 C C . THR A 1 91 ? -21.105 7.461 7.848 1.00 78.50 91 THR A C 1
ATOM 701 O O . THR A 1 91 ? -21.942 6.561 7.907 1.00 78.50 91 THR A O 1
ATOM 704 N N . LEU A 1 92 ? -21.138 8.391 6.888 1.00 82.81 92 LEU A N 1
ATOM 705 C CA . LEU A 1 92 ? -22.157 8.395 5.834 1.00 82.81 92 LEU A CA 1
ATOM 706 C C . LEU A 1 92 ? -22.113 7.117 4.991 1.00 82.81 92 LEU A C 1
ATOM 708 O O . LEU A 1 92 ? -23.153 6.491 4.789 1.00 82.81 92 LEU A O 1
ATOM 712 N N . ARG A 1 93 ? -20.917 6.674 4.584 1.00 80.81 93 A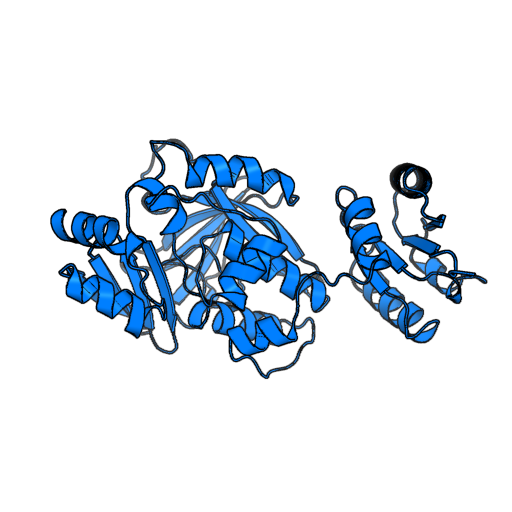RG A N 1
ATOM 713 C CA . ARG A 1 93 ? -20.743 5.400 3.864 1.00 80.81 93 ARG A CA 1
ATOM 714 C C . ARG A 1 93 ? -21.274 4.218 4.672 1.00 80.81 93 ARG A C 1
ATOM 716 O O . ARG A 1 93 ? -22.031 3.401 4.145 1.00 80.81 93 ARG A O 1
ATOM 723 N N . ALA A 1 94 ? -20.945 4.166 5.963 1.00 80.38 94 ALA A N 1
ATOM 724 C CA . ALA A 1 94 ? -21.433 3.121 6.853 1.00 80.38 94 ALA A CA 1
ATOM 725 C C . ALA A 1 94 ? -22.965 3.135 6.974 1.00 80.38 94 ALA A C 1
ATOM 727 O O . ALA A 1 94 ? -23.591 2.078 6.905 1.00 80.38 94 ALA A O 1
ATOM 728 N N . LEU A 1 95 ? -23.583 4.316 7.090 1.00 82.56 95 LEU A N 1
ATOM 729 C CA . LEU A 1 95 ? -25.041 4.458 7.123 1.00 82.56 95 LEU A CA 1
ATOM 730 C C . LEU A 1 95 ? -25.685 3.937 5.839 1.00 82.56 95 LEU A C 1
ATOM 732 O O . LEU A 1 95 ? -26.710 3.266 5.900 1.00 82.56 95 LEU A O 1
ATOM 736 N N . GLU A 1 96 ? -25.092 4.224 4.683 1.00 83.12 96 GLU A N 1
ATOM 737 C CA . GLU A 1 96 ? -25.545 3.749 3.370 1.00 83.12 96 GLU A CA 1
ATOM 738 C C . GLU A 1 96 ? -25.351 2.246 3.158 1.00 83.12 96 GLU A C 1
ATOM 740 O O . GLU A 1 96 ? -25.824 1.704 2.161 1.00 83.12 96 GLU A O 1
ATOM 745 N N . GLY A 1 97 ? -24.705 1.566 4.102 1.00 73.44 97 GLY A N 1
ATOM 746 C CA . GLY A 1 97 ? -24.404 0.150 4.004 1.00 73.44 97 GLY A CA 1
ATOM 747 C C . GLY A 1 97 ? -23.243 -0.161 3.064 1.00 73.44 97 GLY A C 1
ATOM 748 O O . GLY A 1 97 ? -23.078 -1.318 2.690 1.00 73.44 97 GLY A O 1
ATOM 749 N N . ARG A 1 98 ? -22.462 0.854 2.672 1.00 76.75 98 ARG A N 1
ATOM 750 C CA . ARG A 1 98 ? -21.288 0.683 1.819 1.00 76.75 98 ARG A CA 1
ATOM 751 C C . ARG A 1 98 ? -20.116 0.223 2.673 1.00 76.75 98 ARG A C 1
ATOM 753 O O . ARG A 1 98 ? -19.672 0.943 3.569 1.00 76.75 98 ARG A O 1
ATOM 760 N N . ASP A 1 99 ? -19.638 -0.981 2.395 1.00 79.06 99 ASP A N 1
ATOM 761 C CA . ASP A 1 99 ? -18.438 -1.514 3.027 1.00 79.06 99 ASP A CA 1
ATOM 762 C C . ASP A 1 99 ? -17.186 -0.850 2.436 1.00 79.06 99 ASP A C 1
ATOM 764 O O . ASP A 1 99 ? -17.214 -0.303 1.334 1.00 79.06 99 ASP A O 1
ATOM 768 N N . LEU A 1 100 ? -16.081 -0.869 3.185 1.00 82.50 100 LEU A N 1
ATOM 769 C CA . LEU A 1 100 ? -14.822 -0.249 2.749 1.00 82.50 100 LEU A CA 1
ATOM 770 C C . LEU A 1 100 ? -14.217 -0.947 1.521 1.00 82.50 100 LEU A C 1
ATOM 772 O O . LEU A 1 100 ? -13.472 -0.321 0.772 1.00 82.50 100 LEU A O 1
ATOM 776 N N . VAL A 1 101 ? -14.486 -2.245 1.377 1.00 92.31 101 VAL A N 1
ATOM 777 C CA . VAL A 1 101 ? -14.031 -3.122 0.294 1.00 92.31 101 VAL A CA 1
ATOM 778 C C . VAL A 1 101 ? -14.842 -4.421 0.345 1.00 92.31 101 VAL A C 1
ATOM 780 O O . VAL A 1 101 ? -15.214 -4.875 1.431 1.00 92.31 101 VAL A O 1
ATOM 783 N N . ASP A 1 102 ? -15.080 -5.051 -0.804 1.00 94.94 102 ASP A N 1
ATOM 784 C CA . ASP A 1 102 ? -15.577 -6.430 -0.860 1.00 94.94 102 ASP A CA 1
ATOM 785 C C . ASP A 1 102 ? -14.451 -7.402 -0.460 1.00 94.94 102 ASP A C 1
ATOM 787 O O . ASP A 1 102 ? -13.561 -7.739 -1.250 1.00 94.94 102 ASP A O 1
ATOM 791 N N . LEU A 1 103 ? -14.467 -7.833 0.806 1.00 96.38 103 LEU A N 1
ATOM 792 C CA . LEU A 1 103 ? -13.460 -8.739 1.361 1.00 96.38 103 LEU A CA 1
ATOM 793 C C . LEU A 1 103 ? -13.444 -10.105 0.666 1.00 96.38 103 LEU A C 1
ATOM 795 O O . LEU A 1 103 ? -12.373 -10.695 0.530 1.00 96.38 103 LEU A O 1
ATOM 799 N N . ASP A 1 104 ? -14.595 -10.619 0.230 1.00 97.69 104 ASP A N 1
ATOM 800 C CA . ASP A 1 104 ? -14.660 -11.930 -0.413 1.00 97.69 104 ASP A CA 1
ATOM 801 C C . ASP A 1 104 ? -14.061 -11.874 -1.819 1.00 97.69 104 ASP A C 1
ATOM 803 O O . ASP A 1 104 ? -13.252 -12.739 -2.172 1.00 97.69 104 ASP A O 1
ATOM 807 N N . ALA A 1 105 ? -14.365 -10.822 -2.585 1.00 98.25 105 ALA A N 1
ATOM 808 C CA . ALA A 1 105 ? -13.734 -10.579 -3.879 1.00 98.25 105 ALA A CA 1
ATOM 809 C C . ALA A 1 105 ? -12.217 -10.365 -3.739 1.00 98.25 105 ALA A C 1
ATOM 811 O O . ALA A 1 105 ? -11.438 -10.946 -4.498 1.00 98.25 105 ALA A O 1
ATOM 812 N N . TYR A 1 106 ? -11.777 -9.602 -2.731 1.00 98.81 106 TYR A N 1
ATOM 813 C CA . TYR A 1 106 ? -10.354 -9.420 -2.441 1.00 98.81 106 TYR A CA 1
ATOM 814 C C . TYR A 1 106 ? -9.660 -10.747 -2.094 1.00 98.81 106 TYR A C 1
ATOM 816 O O . TYR A 1 106 ? -8.627 -11.075 -2.677 1.00 98.81 106 TYR A O 1
ATOM 824 N N . PHE A 1 107 ? -10.221 -11.554 -1.189 1.00 98.81 107 PHE A N 1
ATOM 825 C CA . PHE A 1 107 ? -9.624 -12.839 -0.818 1.00 98.81 107 PHE A CA 1
ATOM 826 C C . PHE A 1 107 ? -9.604 -13.839 -1.968 1.00 98.81 107 PHE A C 1
ATOM 828 O O . PHE A 1 107 ? -8.618 -14.564 -2.116 1.00 98.81 107 PHE A O 1
ATOM 835 N N . ALA A 1 108 ? -10.632 -13.841 -2.819 1.00 98.69 108 ALA A N 1
ATOM 836 C CA . ALA A 1 108 ? -10.613 -14.595 -4.065 1.00 98.69 108 ALA A CA 1
ATOM 837 C C . ALA A 1 108 ? -9.481 -14.113 -4.989 1.00 98.69 108 ALA A C 1
ATOM 839 O O . ALA A 1 108 ? -8.721 -14.937 -5.500 1.00 98.69 108 ALA A O 1
ATOM 840 N N . ARG A 1 109 ? -9.310 -12.791 -5.137 1.00 98.56 109 ARG A N 1
ATOM 841 C CA . ARG A 1 109 ? -8.260 -12.170 -5.959 1.00 98.56 109 ARG A CA 1
ATOM 842 C C . ARG A 1 109 ? -6.849 -12.528 -5.503 1.00 98.56 109 ARG A C 1
ATOM 844 O O . ARG A 1 109 ? -5.981 -12.689 -6.363 1.00 98.56 109 ARG A O 1
ATOM 851 N N . ILE A 1 110 ? -6.622 -12.643 -4.193 1.00 98.62 110 ILE A N 1
ATOM 852 C CA . ILE A 1 110 ? -5.311 -12.989 -3.621 1.00 98.62 110 ILE A CA 1
ATOM 853 C C . ILE A 1 110 ? -5.143 -14.479 -3.286 1.00 98.62 110 ILE A C 1
ATOM 855 O O . ILE A 1 110 ? -4.114 -14.878 -2.748 1.00 98.62 110 ILE A O 1
ATOM 859 N N . GLY A 1 111 ? -6.151 -15.312 -3.564 1.00 98.19 111 GLY A N 1
ATOM 860 C CA . GLY A 1 111 ? -6.125 -16.744 -3.252 1.00 98.19 111 GLY A CA 1
ATOM 861 C C . GLY A 1 111 ? -6.067 -17.070 -1.752 1.00 98.19 111 GLY A C 1
ATOM 862 O O . GLY A 1 111 ? -5.640 -18.163 -1.377 1.00 98.19 111 GLY A O 1
ATOM 863 N N . TYR A 1 112 ? -6.485 -16.151 -0.879 1.00 98.44 112 TYR A N 1
ATOM 864 C CA . TYR A 1 112 ? -6.379 -16.302 0.571 1.00 98.44 112 TYR A CA 1
ATOM 865 C C . TYR A 1 112 ? -7.591 -17.029 1.167 1.00 98.44 112 TYR A C 1
ATOM 867 O O . TYR A 1 112 ? -8.738 -16.652 0.943 1.00 98.44 112 TYR A O 1
ATOM 875 N N . ARG A 1 113 ? -7.335 -18.073 1.965 1.00 97.56 113 ARG A N 1
ATOM 876 C CA . ARG A 1 113 ? -8.367 -18.894 2.638 1.00 97.56 113 ARG A CA 1
ATOM 877 C C . ARG A 1 113 ? -8.142 -19.037 4.148 1.00 97.56 113 ARG A C 1
ATOM 879 O O . ARG A 1 113 ? -8.723 -19.919 4.772 1.00 97.56 113 ARG A O 1
ATOM 886 N N . GLY A 1 114 ? -7.242 -18.230 4.708 1.00 96.94 114 GLY A N 1
ATOM 887 C CA . GLY A 1 114 ? -6.883 -18.282 6.123 1.00 96.94 114 GLY A CA 1
ATOM 888 C C . GLY A 1 114 ? -7.867 -17.538 7.037 1.00 96.94 114 GLY A C 1
ATOM 889 O O . GLY A 1 114 ? -8.923 -17.086 6.582 1.00 96.94 114 GLY A O 1
ATOM 890 N N . PRO A 1 115 ? -7.525 -17.419 8.333 1.00 96.62 115 PRO A N 1
ATOM 891 C CA . PRO A 1 115 ? -8.292 -16.647 9.307 1.00 96.62 115 PRO A CA 1
ATOM 892 C C . PRO A 1 115 ? -8.488 -15.181 8.896 1.00 96.62 115 PRO A C 1
ATOM 894 O O . PRO A 1 115 ? -7.681 -14.597 8.186 1.00 96.62 115 PRO A O 1
ATOM 897 N N . ARG A 1 116 ? -9.576 -14.569 9.364 1.00 95.81 116 ARG A N 1
ATOM 898 C CA . ARG A 1 116 ? -9.933 -13.167 9.073 1.00 95.81 116 ARG A CA 1
ATOM 899 C C . ARG A 1 116 ? -9.870 -12.285 10.325 1.00 95.81 116 ARG A C 1
ATOM 901 O O . ARG A 1 116 ? -10.565 -11.281 10.411 1.00 95.81 116 ARG A O 1
ATOM 908 N N . ASP A 1 117 ? -9.095 -12.707 11.320 1.00 91.50 117 ASP A N 1
ATOM 909 C CA . ASP A 1 117 ? -8.923 -11.999 12.585 1.00 91.50 117 ASP A CA 1
ATOM 910 C C . ASP A 1 117 ? -7.774 -10.978 12.526 1.00 91.50 117 ASP A C 1
ATOM 912 O O . ASP A 1 117 ? -6.835 -11.103 11.739 1.00 91.50 117 ASP A O 1
ATOM 916 N N . ALA A 1 118 ? -7.839 -9.953 13.377 1.00 92.94 118 ALA A N 1
ATOM 917 C CA . ALA A 1 118 ? -6.842 -8.885 13.439 1.00 92.94 118 ALA A CA 1
ATOM 918 C C . ALA A 1 118 ? -5.565 -9.315 14.194 1.00 92.94 118 ALA A C 1
ATOM 920 O O . ALA A 1 118 ? -5.205 -8.737 15.217 1.00 92.94 118 ALA A O 1
ATOM 921 N N . THR A 1 119 ? -4.904 -10.375 13.720 1.00 96.25 119 THR A N 1
ATOM 922 C CA . THR A 1 119 ? -3.706 -10.959 14.343 1.00 96.25 119 THR A CA 1
ATOM 923 C C . THR A 1 119 ? -2.455 -10.757 13.491 1.00 96.25 119 THR A C 1
ATOM 925 O O . THR A 1 119 ? -2.514 -10.623 12.266 1.00 96.25 119 THR A O 1
ATOM 928 N N . THR A 1 120 ? -1.280 -10.810 14.122 1.00 97.38 120 THR A N 1
ATOM 929 C CA . THR A 1 120 ? 0.012 -10.750 13.417 1.00 97.38 120 THR A CA 1
ATOM 930 C C . THR A 1 120 ? 0.173 -11.894 12.410 1.00 97.38 120 THR A C 1
ATOM 932 O O . THR A 1 120 ? 0.779 -11.707 11.353 1.00 97.38 120 THR A O 1
ATOM 935 N N . GLY A 1 121 ? -0.380 -13.077 12.709 1.00 98.19 121 GLY A N 1
ATOM 936 C CA . GLY A 1 121 ? -0.388 -14.220 11.793 1.00 98.19 121 GLY A CA 1
ATOM 937 C C . GLY A 1 121 ? -1.178 -13.927 10.517 1.00 98.19 121 GLY A C 1
ATOM 938 O O . GLY A 1 121 ? -0.663 -14.133 9.416 1.00 98.19 121 GLY A O 1
ATOM 939 N N . THR A 1 122 ? -2.378 -13.363 10.664 1.00 98.50 122 THR A N 1
ATOM 940 C CA . THR A 1 122 ? -3.209 -12.928 9.537 1.00 98.50 122 THR A CA 1
ATOM 941 C C . THR A 1 122 ? -2.530 -11.813 8.743 1.00 98.50 122 THR A C 1
ATOM 943 O O . THR A 1 122 ? -2.395 -11.948 7.529 1.00 98.50 122 THR A O 1
ATOM 946 N N . LEU A 1 123 ? -1.979 -10.778 9.393 1.00 98.69 123 LEU A N 1
ATOM 947 C CA . LEU A 1 123 ? -1.258 -9.696 8.703 1.00 98.69 123 LEU A CA 1
ATOM 948 C C . LEU A 1 123 ? -0.092 -10.224 7.849 1.00 98.69 123 LEU A C 1
ATOM 950 O O . LEU A 1 123 ? 0.036 -9.859 6.681 1.00 98.69 123 LEU A O 1
ATOM 954 N N . ARG A 1 124 ? 0.739 -11.121 8.402 1.00 98.50 124 ARG A N 1
ATOM 955 C CA . ARG A 1 124 ? 1.855 -11.753 7.670 1.00 98.50 124 ARG A CA 1
ATOM 956 C C . ARG A 1 124 ? 1.373 -12.514 6.439 1.00 98.50 124 ARG A C 1
ATOM 958 O O . ARG A 1 124 ? 1.964 -12.381 5.369 1.00 98.50 124 ARG A O 1
ATOM 965 N N . ALA A 1 125 ? 0.312 -13.303 6.590 1.00 98.50 125 ALA A N 1
ATOM 966 C CA . ALA A 1 125 ? -0.219 -14.106 5.499 1.00 98.50 125 ALA A CA 1
ATOM 967 C C . ALA A 1 125 ? -0.854 -13.239 4.398 1.00 98.50 125 ALA A C 1
ATOM 969 O O . ALA A 1 125 ? -0.668 -13.522 3.216 1.00 98.50 125 ALA A O 1
ATOM 970 N N . LEU A 1 126 ? -1.539 -12.156 4.777 1.00 98.75 126 LEU A N 1
ATOM 971 C CA . LEU A 1 126 ? -2.132 -11.210 3.835 1.00 98.75 126 LEU A CA 1
ATOM 972 C C . LEU A 1 126 ? -1.079 -10.429 3.046 1.00 98.75 126 LEU A C 1
ATOM 974 O O . LEU A 1 126 ? -1.240 -10.298 1.837 1.00 98.75 126 LEU A O 1
ATOM 978 N N . VAL A 1 127 ? 0.001 -9.959 3.685 1.00 98.75 127 VAL A N 1
ATOM 979 C CA . VAL A 1 127 ? 1.109 -9.275 2.985 1.00 98.75 127 VAL A CA 1
ATOM 980 C C . VAL A 1 127 ? 1.697 -10.176 1.896 1.00 98.75 127 VAL A C 1
ATOM 982 O O . VAL A 1 127 ? 1.861 -9.741 0.758 1.00 98.75 127 VAL A O 1
ATOM 985 N N . LEU A 1 128 ? 1.974 -11.443 2.219 1.00 97.81 128 LEU A N 1
ATOM 986 C CA . LEU A 1 128 ? 2.519 -12.400 1.253 1.00 97.81 128 LEU A CA 1
ATOM 987 C C . LEU A 1 128 ? 1.557 -12.688 0.102 1.00 97.81 128 LEU A C 1
ATOM 989 O O . LEU A 1 128 ? 1.952 -12.599 -1.057 1.00 97.81 128 LEU A O 1
ATOM 993 N N . ALA A 1 129 ? 0.304 -13.014 0.419 1.00 98.62 129 ALA A N 1
ATOM 994 C CA . ALA A 1 129 ? -0.697 -13.345 -0.589 1.00 98.62 129 ALA A CA 1
ATOM 995 C C . ALA A 1 129 ? -0.993 -12.154 -1.517 1.00 98.62 129 ALA A C 1
ATOM 997 O O . ALA A 1 129 ? -1.133 -12.332 -2.725 1.00 98.62 129 ALA A O 1
ATOM 998 N N . HIS A 1 130 ? -1.021 -10.932 -0.977 1.00 98.81 130 HIS A N 1
ATOM 999 C CA . HIS A 1 130 ? -1.188 -9.716 -1.769 1.00 98.81 130 HIS A CA 1
ATOM 1000 C C . HIS A 1 130 ? -0.029 -9.517 -2.753 1.00 98.81 130 HIS A C 1
ATOM 1002 O O . HIS A 1 130 ? -0.268 -9.325 -3.940 1.00 98.81 130 HIS A O 1
ATOM 1008 N N . LEU A 1 131 ? 1.218 -9.615 -2.278 1.00 98.50 131 LEU A N 1
ATOM 1009 C CA . LEU A 1 131 ? 2.421 -9.390 -3.090 1.00 98.50 131 LEU A CA 1
ATOM 1010 C C . LEU A 1 131 ? 2.671 -10.462 -4.161 1.00 98.50 131 LEU A C 1
ATOM 1012 O O . LEU A 1 131 ? 3.353 -10.187 -5.155 1.00 98.50 131 LEU A O 1
ATOM 1016 N N . ASP A 1 132 ? 2.152 -11.672 -3.953 1.00 98.31 132 ASP A N 1
ATOM 1017 C CA . ASP A 1 132 ? 2.165 -12.728 -4.962 1.00 98.31 132 ASP A CA 1
ATOM 1018 C C . ASP A 1 132 ? 1.071 -12.507 -6.008 1.00 98.31 132 ASP A C 1
ATOM 1020 O O . ASP A 1 132 ? 1.317 -12.632 -7.204 1.00 98.31 132 ASP A O 1
ATOM 1024 N N . ALA A 1 133 ? -0.139 -12.152 -5.585 1.00 98.50 133 ALA A N 1
ATOM 1025 C CA . ALA A 1 133 ? -1.276 -12.126 -6.490 1.00 98.50 133 ALA A CA 1
ATOM 1026 C C . ALA A 1 133 ? -1.444 -10.802 -7.250 1.00 98.50 133 ALA A C 1
ATOM 1028 O O . ALA A 1 133 ? -1.851 -10.821 -8.415 1.00 98.50 133 ALA A O 1
ATOM 1029 N N . ILE A 1 134 ? -1.195 -9.658 -6.611 1.00 98.75 134 ILE A N 1
ATOM 1030 C CA . ILE A 1 134 ? -1.419 -8.324 -7.178 1.00 98.75 134 ILE A CA 1
ATOM 1031 C C . ILE A 1 134 ? -0.051 -7.704 -7.487 1.00 98.75 134 ILE A C 1
ATOM 1033 O O . ILE A 1 134 ? 0.635 -7.237 -6.577 1.00 98.75 134 ILE A O 1
ATOM 1037 N N . PRO A 1 135 ? 0.391 -7.705 -8.757 1.00 98.56 135 PRO A N 1
ATOM 1038 C CA . PRO A 1 135 ? 1.711 -7.197 -9.100 1.00 98.56 135 PRO A CA 1
ATOM 1039 C C . PRO A 1 135 ? 1.767 -5.682 -8.896 1.00 98.56 135 PRO A C 1
ATOM 1041 O O . PRO A 1 135 ? 0.804 -4.966 -9.164 1.00 98.56 135 PRO A O 1
ATOM 1044 N N . PHE A 1 136 ? 2.922 -5.169 -8.490 1.00 98.81 136 PHE A N 1
ATOM 1045 C CA . PHE A 1 136 ? 3.211 -3.753 -8.664 1.00 98.81 136 PHE A CA 1
ATOM 1046 C C . PHE A 1 136 ? 3.344 -3.464 -10.158 1.00 98.81 136 PHE A C 1
ATOM 1048 O O . PHE A 1 136 ? 4.063 -4.187 -10.846 1.00 98.81 136 PHE A O 1
ATOM 1055 N N . GLU A 1 137 ? 2.725 -2.397 -10.653 1.00 98.50 137 GLU A N 1
ATOM 1056 C CA . GLU A 1 137 ? 2.920 -1.910 -12.022 1.00 98.50 137 GLU A CA 1
ATOM 1057 C C . GLU A 1 137 ? 2.644 -0.406 -12.125 1.00 98.50 137 GLU A C 1
ATOM 1059 O O . GLU A 1 137 ? 1.900 0.141 -11.315 1.00 98.50 137 GLU A O 1
ATOM 1064 N N . SER A 1 138 ? 3.254 0.270 -13.103 1.00 96.75 138 SER A N 1
ATOM 1065 C CA . SER A 1 138 ? 3.048 1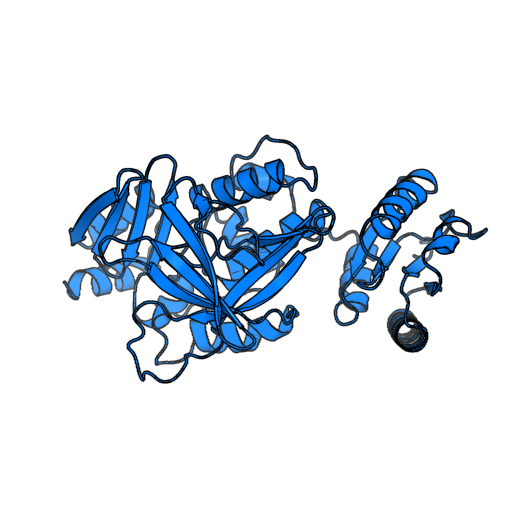.709 -13.351 1.00 96.75 138 SER A CA 1
ATOM 1066 C C . SER A 1 138 ? 2.639 2.031 -14.792 1.00 96.75 138 SER A C 1
ATOM 1068 O O . SER A 1 138 ? 2.927 3.116 -15.301 1.00 96.75 138 SER A O 1
ATOM 1070 N N . ILE A 1 139 ? 2.009 1.081 -15.479 1.00 97.81 139 ILE A N 1
ATOM 1071 C CA . ILE A 1 139 ? 1.720 1.142 -16.914 1.00 97.81 139 ILE A CA 1
ATOM 1072 C C . ILE A 1 139 ? 0.779 2.305 -17.229 1.00 97.81 139 ILE A C 1
ATOM 1074 O O . ILE A 1 139 ? 1.055 3.059 -18.158 1.00 97.81 139 ILE A O 1
ATOM 1078 N N . ASP A 1 140 ? -0.275 2.509 -16.431 1.00 97.75 140 ASP A N 1
ATOM 1079 C CA . ASP A 1 140 ? -1.238 3.597 -16.664 1.00 97.75 140 ASP A CA 1
ATOM 1080 C C . ASP A 1 140 ? -0.577 4.985 -16.593 1.00 97.75 140 ASP A C 1
ATOM 1082 O O . ASP A 1 140 ? -0.888 5.869 -17.396 1.00 97.75 140 ASP A O 1
ATOM 1086 N N . ALA A 1 141 ? 0.387 5.170 -15.684 1.00 96.88 141 ALA A N 1
ATOM 1087 C CA . ALA A 1 141 ? 1.175 6.399 -15.598 1.00 96.88 141 ALA A CA 1
ATOM 1088 C C . ALA A 1 141 ? 2.095 6.576 -16.819 1.00 96.88 141 ALA A C 1
ATOM 1090 O O . ALA A 1 141 ? 2.207 7.681 -17.357 1.00 96.88 141 ALA A O 1
ATOM 1091 N N . ALA A 1 142 ? 2.720 5.492 -17.286 1.00 95.94 142 ALA A N 1
AT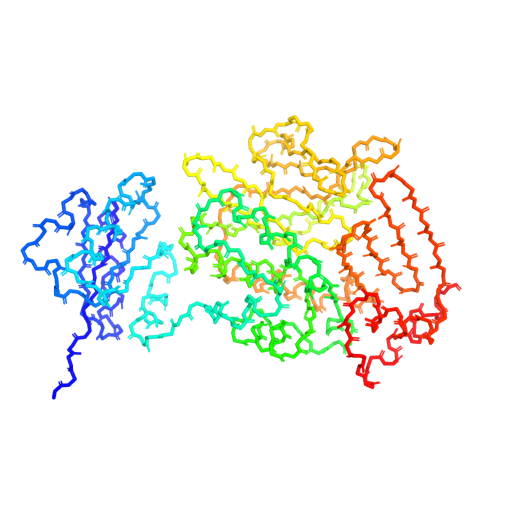OM 1092 C CA . ALA A 1 142 ? 3.632 5.508 -18.427 1.00 95.94 142 ALA A CA 1
ATOM 1093 C C . ALA A 1 142 ? 2.919 5.797 -19.760 1.00 95.94 142 ALA A C 1
ATOM 1095 O O . ALA A 1 142 ? 3.445 6.545 -20.582 1.00 95.94 142 ALA A O 1
ATOM 1096 N N . ILE A 1 143 ? 1.703 5.276 -19.957 1.00 95.94 143 ILE A N 1
ATOM 1097 C CA . ILE A 1 143 ? 0.893 5.541 -21.163 1.00 95.94 143 ILE A CA 1
ATOM 1098 C C . ILE A 1 143 ? 0.014 6.796 -21.041 1.00 95.94 143 ILE A C 1
ATOM 1100 O O . ILE A 1 143 ? -0.688 7.154 -21.983 1.00 95.94 143 ILE A O 1
ATOM 1104 N N . GLY A 1 144 ? 0.039 7.482 -19.893 1.00 94.69 144 GLY A N 1
ATOM 1105 C CA . GLY A 1 144 ? -0.712 8.720 -19.675 1.00 94.69 144 GLY A CA 1
ATOM 1106 C C . GLY A 1 144 ? -2.222 8.533 -19.502 1.00 94.69 144 GLY A C 1
ATOM 1107 O O . GLY A 1 144 ? -2.970 9.482 -19.723 1.00 94.69 144 GLY A O 1
ATOM 1108 N N . ARG A 1 145 ? -2.676 7.344 -19.084 1.00 94.19 145 ARG A N 1
ATOM 1109 C CA . ARG A 1 145 ? -4.092 7.055 -18.788 1.00 94.19 145 ARG A CA 1
ATOM 1110 C C . ARG A 1 145 ? -4.580 7.747 -17.505 1.00 94.19 145 ARG A C 1
ATOM 1112 O O . ARG A 1 145 ? -5.780 7.891 -17.302 1.00 94.19 145 ARG A O 1
ATOM 1119 N N . GLY A 1 146 ? -3.648 8.218 -16.676 1.00 94.00 146 GLY A N 1
ATOM 1120 C CA . GLY A 1 146 ? -3.929 8.716 -15.331 1.00 94.00 146 GLY A CA 1
ATOM 1121 C C . GLY A 1 146 ? -3.997 7.571 -14.324 1.00 94.00 146 GLY A C 1
ATOM 1122 O O . GLY A 1 146 ? -4.082 6.405 -14.703 1.00 94.00 146 GLY A O 1
ATOM 1123 N N . VAL A 1 147 ? -3.911 7.902 -13.037 1.00 98.00 147 VAL A N 1
ATOM 1124 C CA . VAL A 1 147 ? -3.991 6.915 -11.956 1.00 98.00 147 VAL A CA 1
ATOM 1125 C C . VAL A 1 147 ? -5.049 7.362 -10.959 1.00 98.00 147 VAL A C 1
ATOM 1127 O O . VAL A 1 147 ? -4.870 8.366 -10.270 1.00 98.00 147 VAL A O 1
ATOM 1130 N N . ASP A 1 148 ? -6.163 6.636 -10.936 1.00 97.81 148 ASP A N 1
ATOM 1131 C CA . ASP A 1 148 ? -7.279 6.859 -10.021 1.00 97.81 148 ASP A CA 1
ATOM 1132 C C . ASP A 1 148 ? -7.038 6.075 -8.729 1.00 97.81 148 ASP A C 1
ATOM 1134 O O . ASP A 1 148 ? -6.965 4.846 -8.743 1.00 97.81 148 ASP A O 1
ATOM 1138 N N . ILE A 1 149 ? -6.885 6.797 -7.619 1.00 98.12 149 ILE A N 1
ATOM 1139 C CA . ILE A 1 149 ? -6.653 6.214 -6.293 1.00 98.12 149 ILE A CA 1
ATOM 1140 C C . ILE A 1 149 ? -7.924 6.193 -5.433 1.00 98.12 149 ILE A C 1
ATOM 1142 O O . ILE A 1 149 ? -7.861 5.834 -4.254 1.00 98.12 149 ILE A O 1
ATOM 1146 N N . SER A 1 150 ? -9.082 6.540 -6.009 1.00 95.62 150 SER A N 1
ATOM 1147 C CA . SER A 1 150 ? -10.371 6.391 -5.338 1.00 95.62 150 SER A CA 1
ATOM 1148 C C . SER A 1 150 ? -10.638 4.920 -4.997 1.00 95.62 150 SER A C 1
ATOM 1150 O O . SER A 1 150 ? -10.198 4.019 -5.721 1.00 95.62 150 SER A O 1
ATOM 1152 N N . PRO A 1 151 ? -11.361 4.629 -3.901 1.00 94.50 151 PRO A N 1
ATOM 1153 C CA . PRO A 1 151 ? -11.681 3.255 -3.534 1.00 94.50 151 PRO A CA 1
ATOM 1154 C C . PRO A 1 151 ? -12.320 2.451 -4.666 1.00 94.50 151 PRO A C 1
ATOM 1156 O O . PRO A 1 151 ? -11.889 1.337 -4.948 1.00 94.50 151 PRO A O 1
ATOM 1159 N N . GLU A 1 152 ? -13.289 3.049 -5.351 1.00 94.69 152 GLU A N 1
ATOM 1160 C CA . GLU A 1 152 ? -14.039 2.426 -6.431 1.00 94.69 152 GLU A CA 1
ATOM 1161 C C . GLU A 1 152 ? -13.156 2.153 -7.660 1.00 94.69 152 GLU A C 1
ATOM 1163 O O . GLU A 1 152 ? -13.218 1.060 -8.229 1.00 94.69 152 GLU A O 1
ATOM 1168 N N . GLY A 1 153 ? -12.301 3.109 -8.047 1.00 97.44 153 GLY A N 1
ATOM 1169 C CA . GLY A 1 153 ? -11.362 2.945 -9.160 1.00 97.44 153 GLY A CA 1
ATOM 1170 C C . GLY A 1 153 ? -10.312 1.868 -8.884 1.00 97.44 153 GLY A C 1
ATOM 1171 O O . GLY A 1 153 ? -10.057 1.004 -9.729 1.00 97.44 153 GLY A O 1
ATOM 1172 N N . VAL A 1 154 ? -9.762 1.863 -7.668 1.00 98.56 154 VAL A N 1
ATOM 1173 C CA . VAL A 1 154 ? -8.776 0.869 -7.225 1.00 98.56 154 VAL A CA 1
ATOM 1174 C C . VAL A 1 154 ? -9.381 -0.534 -7.187 1.00 98.56 154 VAL A C 1
ATOM 1176 O O . VAL A 1 154 ? -8.774 -1.464 -7.717 1.00 98.56 154 VAL A O 1
ATOM 1179 N N . ASP A 1 155 ? -10.575 -0.708 -6.616 1.00 98.38 155 ASP A N 1
ATOM 1180 C CA . ASP A 1 155 ? -11.235 -2.017 -6.538 1.00 98.38 155 ASP A CA 1
ATOM 1181 C C . ASP A 1 155 ? -11.576 -2.541 -7.942 1.00 98.38 155 ASP A C 1
ATOM 1183 O O . ASP A 1 155 ? -11.278 -3.693 -8.275 1.00 98.38 155 ASP A O 1
ATOM 1187 N N . ALA A 1 156 ? -12.119 -1.681 -8.812 1.00 98.31 156 ALA A N 1
ATOM 1188 C CA . ALA A 1 156 ? -12.414 -2.040 -10.196 1.00 98.31 156 ALA A CA 1
ATOM 1189 C C . ALA A 1 156 ? -11.155 -2.491 -10.957 1.00 98.31 156 ALA A C 1
ATOM 1191 O O . ALA A 1 156 ? -11.213 -3.447 -11.733 1.00 98.31 156 ALA A O 1
ATOM 1192 N N . LYS A 1 157 ? -10.009 -1.843 -10.721 1.00 98.62 157 LYS A N 1
ATOM 1193 C CA . LYS A 1 157 ? -8.747 -2.139 -11.409 1.00 98.62 157 LYS A CA 1
ATOM 1194 C C . LYS A 1 157 ? -8.015 -3.357 -10.830 1.00 98.62 157 LYS A C 1
ATOM 1196 O O . LYS A 1 157 ? -7.717 -4.297 -11.571 1.00 98.62 157 LYS A O 1
ATOM 1201 N N . LEU A 1 158 ? -7.699 -3.348 -9.534 1.00 98.81 158 LEU A N 1
ATOM 1202 C CA . LEU A 1 158 ? -6.844 -4.363 -8.903 1.00 98.81 158 LEU A CA 1
ATOM 1203 C C . LEU A 1 158 ? -7.598 -5.679 -8.679 1.00 98.81 158 LEU A C 1
ATOM 1205 O O . LEU A 1 158 ? -7.030 -6.757 -8.883 1.00 98.81 158 LEU A O 1
ATOM 1209 N N . ILE A 1 159 ? -8.875 -5.602 -8.286 1.00 98.69 159 ILE A N 1
ATOM 1210 C CA . ILE A 1 159 ? -9.722 -6.777 -8.043 1.00 98.69 159 ILE A CA 1
ATOM 1211 C C . ILE A 1 159 ? -10.462 -7.147 -9.328 1.00 98.69 159 ILE A C 1
ATOM 1213 O O . ILE A 1 159 ? -10.211 -8.215 -9.880 1.00 98.69 159 ILE A O 1
ATOM 1217 N N . GLY A 1 160 ? -11.328 -6.260 -9.829 1.00 98.12 160 GLY A N 1
ATOM 1218 C CA . GLY A 1 160 ? -12.245 -6.571 -10.933 1.00 98.12 160 GLY A CA 1
ATOM 1219 C C . GLY A 1 160 ? -11.545 -6.885 -12.257 1.00 98.12 160 GLY A C 1
ATOM 1220 O O . GLY A 1 160 ? -11.854 -7.880 -12.908 1.00 98.12 160 GLY A O 1
ATOM 1221 N N . ALA A 1 161 ? -10.571 -6.063 -12.649 1.00 97.94 161 ALA A N 1
ATOM 1222 C CA . ALA A 1 161 ? -9.823 -6.229 -13.895 1.00 97.94 161 ALA A CA 1
ATOM 1223 C C . ALA A 1 161 ? -8.546 -7.075 -13.740 1.00 97.94 161 ALA A C 1
ATOM 1225 O O . ALA A 1 161 ? -7.780 -7.194 -14.697 1.00 97.94 161 ALA A O 1
ATOM 1226 N N . HIS A 1 162 ? -8.298 -7.641 -12.550 1.00 98.12 162 HIS A N 1
ATOM 1227 C CA . HIS A 1 162 ? -7.108 -8.439 -12.235 1.00 98.12 162 HIS A CA 1
ATOM 1228 C C . HIS A 1 162 ? -5.777 -7.758 -12.598 1.00 98.12 162 HIS A C 1
ATOM 1230 O O . HIS A 1 162 ? -4.785 -8.420 -12.905 1.00 98.12 162 HIS A O 1
ATOM 1236 N N . ARG A 1 163 ? -5.731 -6.424 -12.551 1.00 98.44 163 ARG A N 1
ATOM 1237 C CA . ARG A 1 163 ? -4.500 -5.672 -12.790 1.00 98.44 163 ARG A CA 1
ATOM 1238 C C . ARG A 1 163 ? -3.695 -5.498 -11.508 1.00 98.44 163 ARG A C 1
ATOM 1240 O O . ARG A 1 163 ? -4.074 -5.966 -10.433 1.00 98.44 163 ARG A O 1
ATOM 1247 N N . GLY A 1 164 ? -2.531 -4.888 -11.673 1.00 98.56 164 GLY A N 1
ATOM 1248 C CA . GLY A 1 164 ? -1.728 -4.369 -10.583 1.00 98.56 164 GLY A CA 1
ATOM 1249 C C . GLY A 1 164 ? -2.007 -2.893 -10.330 1.00 98.56 164 GLY A C 1
ATOM 1250 O O . GLY A 1 164 ? -2.997 -2.356 -10.814 1.00 98.56 164 GLY A O 1
ATOM 1251 N N . GLY A 1 165 ? -1.101 -2.260 -9.599 1.00 98.44 165 GLY A N 1
ATOM 1252 C CA . GLY A 1 165 ? -1.019 -0.814 -9.412 1.00 98.44 165 GLY A CA 1
ATOM 1253 C C . GLY A 1 165 ? 0.266 -0.452 -8.676 1.00 98.44 165 GLY A C 1
ATOM 1254 O O . GLY A 1 165 ? 1.004 -1.341 -8.238 1.00 98.44 165 GLY A O 1
ATOM 1255 N N . TYR A 1 166 ? 0.556 0.833 -8.525 1.00 98.31 166 TYR A N 1
ATOM 1256 C CA . TYR A 1 166 ? 1.707 1.291 -7.735 1.00 98.31 166 TYR A CA 1
ATOM 1257 C C . TYR A 1 166 ? 1.324 1.617 -6.275 1.00 98.31 166 TYR A C 1
ATOM 1259 O O . TYR A 1 166 ? 0.225 1.294 -5.824 1.00 98.31 166 TYR A O 1
ATOM 1267 N N . CYS A 1 167 ? 2.218 2.254 -5.515 1.00 98.50 167 CYS A N 1
ATOM 1268 C CA . CYS A 1 167 ? 2.138 2.344 -4.052 1.00 98.50 167 CYS A CA 1
ATOM 1269 C C . CYS A 1 167 ? 0.801 2.852 -3.486 1.00 98.50 167 CYS A C 1
ATOM 1271 O O . CYS A 1 167 ? 0.320 2.272 -2.514 1.00 98.50 167 CYS A O 1
ATOM 1273 N N . TYR A 1 168 ? 0.189 3.881 -4.081 1.00 98.62 168 TYR A N 1
ATOM 1274 C CA . TYR A 1 168 ? -1.069 4.45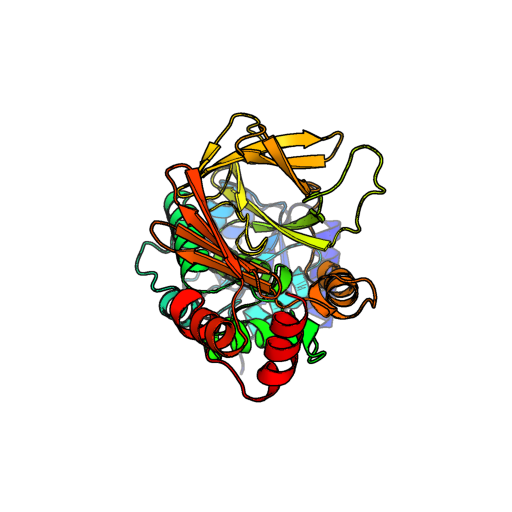2 -3.582 1.00 98.62 168 TYR A CA 1
ATOM 1275 C C . TYR A 1 168 ? -2.265 3.514 -3.785 1.00 98.62 168 TYR A C 1
ATOM 1277 O O . TYR A 1 168 ? -3.100 3.379 -2.897 1.00 98.62 168 TYR A O 1
ATOM 1285 N N . GLU A 1 169 ? -2.323 2.816 -4.920 1.00 98.81 169 GLU A N 1
ATOM 1286 C CA . GLU A 1 169 ? -3.393 1.859 -5.226 1.00 98.81 169 GLU A CA 1
ATOM 1287 C C . GLU A 1 169 ? -3.254 0.604 -4.350 1.00 98.81 169 GLU A C 1
ATOM 1289 O O . GLU A 1 169 ? -4.217 0.162 -3.726 1.00 98.81 169 GLU A O 1
ATOM 1294 N N . GLN A 1 170 ? -2.027 0.082 -4.242 1.00 98.88 170 GLN A N 1
ATOM 1295 C CA . GLN A 1 170 ? -1.699 -1.124 -3.478 1.00 98.88 170 GLN A CA 1
ATOM 1296 C C . GLN A 1 170 ? -1.953 -0.929 -1.980 1.00 98.88 170 GLN A C 1
ATOM 1298 O O . GLN A 1 170 ? -2.785 -1.609 -1.377 1.00 98.88 170 GLN A O 1
ATOM 1303 N N . ASN A 1 171 ? -1.267 0.042 -1.365 1.00 98.88 171 ASN A N 1
ATOM 1304 C CA . ASN A 1 171 ? -1.390 0.286 0.070 1.00 98.88 171 ASN A CA 1
ATOM 1305 C C . ASN A 1 171 ? -2.738 0.933 0.423 1.00 98.88 171 ASN A C 1
ATOM 1307 O O . ASN A 1 171 ? -3.221 0.724 1.533 1.00 98.88 171 ASN A O 1
ATOM 1311 N N . GLY A 1 172 ? -3.387 1.646 -0.506 1.00 98.19 172 GLY A N 1
ATOM 1312 C CA . GLY A 1 172 ? -4.756 2.142 -0.345 1.00 98.19 172 GLY A CA 1
ATOM 1313 C C . GLY A 1 172 ? -5.778 1.009 -0.243 1.00 98.19 172 GLY A C 1
ATOM 1314 O O . GLY A 1 172 ? -6.550 0.968 0.718 1.00 98.19 172 GLY A O 1
ATOM 1315 N N . LEU A 1 173 ? -5.741 0.044 -1.170 1.00 98.75 173 LEU A N 1
ATOM 1316 C CA . LEU A 1 173 ? -6.560 -1.170 -1.089 1.00 98.75 173 LEU A CA 1
ATOM 1317 C C . LEU A 1 173 ? -6.261 -1.949 0.196 1.00 98.75 173 LEU A C 1
ATOM 1319 O O . LEU A 1 173 ? -7.172 -2.306 0.943 1.00 98.75 173 LEU A O 1
ATOM 1323 N N . PHE A 1 174 ? -4.980 -2.175 0.488 1.00 98.81 174 PHE A N 1
ATOM 1324 C CA . PHE A 1 174 ? -4.572 -2.959 1.649 1.00 98.81 174 PHE A CA 1
ATOM 1325 C C . PHE A 1 174 ? -4.993 -2.304 2.973 1.00 98.81 174 PHE A C 1
ATOM 1327 O O . PHE A 1 174 ? -5.505 -2.990 3.854 1.00 98.81 174 PHE A O 1
ATOM 1334 N N . LYS A 1 175 ? -4.896 -0.971 3.094 1.00 98.06 175 LYS A N 1
ATOM 1335 C CA . LYS A 1 175 ? -5.418 -0.201 4.238 1.00 98.06 175 LYS A CA 1
ATOM 1336 C 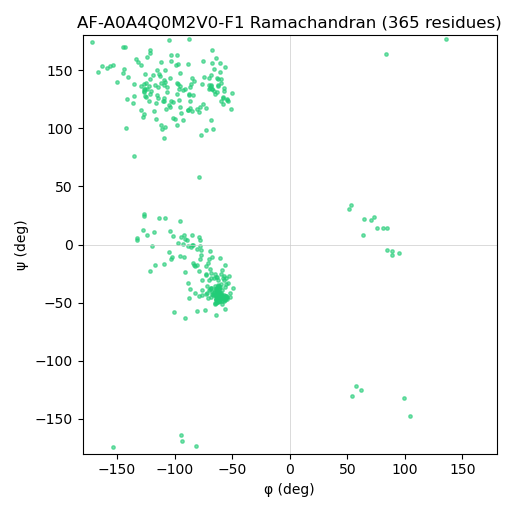C . LYS A 1 175 ? -6.911 -0.458 4.447 1.00 98.06 175 LYS A C 1
ATOM 1338 O O . LYS A 1 175 ? -7.317 -0.740 5.575 1.00 98.06 175 LYS A O 1
ATOM 1343 N N . ARG A 1 176 ? -7.726 -0.395 3.384 1.00 95.81 176 ARG A N 1
ATOM 1344 C CA . ARG A 1 176 ? -9.179 -0.649 3.463 1.00 95.81 176 ARG A CA 1
ATOM 1345 C C . ARG A 1 176 ? -9.489 -2.085 3.881 1.00 95.81 176 ARG A C 1
ATOM 1347 O O . ARG A 1 176 ? -10.325 -2.280 4.759 1.00 95.81 176 ARG A O 1
ATOM 1354 N N . VAL A 1 177 ? -8.775 -3.066 3.325 1.00 98.12 177 VAL A N 1
ATOM 1355 C CA . VAL A 1 177 ? -8.892 -4.485 3.710 1.00 98.12 177 VAL A CA 1
ATOM 1356 C C . VAL A 1 177 ? -8.572 -4.681 5.187 1.00 98.12 177 VAL A C 1
ATOM 1358 O O . VAL A 1 177 ? -9.364 -5.275 5.914 1.00 98.12 177 VAL A O 1
ATOM 1361 N N . LEU A 1 178 ? -7.438 -4.163 5.660 1.00 97.06 178 LEU A N 1
ATOM 1362 C CA . LEU A 1 178 ? -7.041 -4.314 7.057 1.00 97.06 178 LEU A CA 1
ATOM 1363 C C . LEU A 1 178 ? -8.040 -3.631 8.008 1.00 97.06 178 LEU A C 1
ATOM 1365 O O . LEU A 1 178 ? -8.439 -4.237 9.002 1.00 97.06 178 LEU A O 1
ATOM 1369 N N . ARG A 1 179 ? -8.523 -2.423 7.681 1.00 91.12 179 ARG A N 1
ATOM 1370 C CA . ARG A 1 179 ? -9.584 -1.753 8.457 1.00 91.12 179 ARG A CA 1
ATOM 1371 C C . ARG A 1 179 ? -10.873 -2.581 8.495 1.00 91.12 179 ARG A C 1
ATOM 1373 O O . ARG A 1 179 ? -11.463 -2.732 9.562 1.00 91.12 179 ARG A O 1
ATOM 1380 N N . ALA A 1 180 ? -11.289 -3.161 7.368 1.00 88.25 180 ALA A N 1
ATOM 1381 C CA . ALA A 1 180 ? -12.475 -4.019 7.298 1.00 88.25 180 ALA A CA 1
ATOM 1382 C C . ALA A 1 180 ? -12.333 -5.310 8.130 1.00 88.25 180 ALA A C 1
ATOM 1384 O O . ALA A 1 180 ? -13.325 -5.822 8.642 1.00 88.25 180 ALA A O 1
ATOM 1385 N N . LEU A 1 181 ? -11.105 -5.800 8.329 1.00 88.31 181 LEU A N 1
ATOM 1386 C CA . LEU A 1 181 ? -10.790 -6.924 9.222 1.00 88.31 181 LEU A CA 1
ATOM 1387 C C . LEU A 1 181 ? -10.620 -6.512 10.696 1.00 88.31 181 LEU A C 1
ATOM 1389 O O . LEU A 1 181 ? -10.381 -7.363 11.552 1.00 88.31 181 LEU A O 1
ATOM 1393 N N . GLY A 1 182 ? -10.758 -5.220 11.009 1.00 83.44 182 GLY A N 1
ATOM 1394 C CA . GLY A 1 182 ? -10.679 -4.688 12.368 1.00 83.44 182 GLY A CA 1
ATOM 1395 C C . GLY A 1 182 ? -9.264 -4.390 12.862 1.00 83.44 182 GLY A C 1
ATOM 1396 O O . GLY A 1 182 ? -9.082 -4.202 14.065 1.00 83.44 182 GLY A O 1
ATOM 1397 N N . PHE A 1 183 ? -8.266 -4.342 11.974 1.00 87.06 183 PHE A N 1
ATOM 1398 C CA . PHE A 1 183 ? -6.945 -3.828 12.334 1.00 87.06 183 PHE A CA 1
ATOM 1399 C C . PHE A 1 183 ? -6.999 -2.312 12.552 1.00 87.06 183 PHE A C 1
ATOM 1401 O O . PHE A 1 183 ? -7.649 -1.576 11.805 1.00 87.06 183 PHE A O 1
ATOM 1408 N N . GLU A 1 184 ? -6.233 -1.831 13.528 1.00 86.94 184 GLU A N 1
ATOM 1409 C CA . GLU A 1 184 ? -5.914 -0.413 13.650 1.00 86.94 184 GLU A CA 1
ATOM 1410 C C . GLU A 1 184 ? -4.801 -0.077 12.651 1.00 86.94 184 GLU A C 1
ATOM 1412 O O . GLU A 1 184 ? -3.690 -0.596 12.760 1.00 86.94 184 GLU A O 1
ATOM 1417 N N . VAL A 1 185 ? -5.115 0.745 11.642 1.00 92.44 185 VAL A N 1
ATOM 1418 C CA . VAL A 1 185 ? -4.192 1.046 10.538 1.00 92.44 185 VAL A CA 1
ATOM 1419 C C . VAL A 1 185 ? -4.154 2.526 10.203 1.00 92.44 185 VAL A C 1
ATOM 1421 O O . VAL A 1 185 ? -5.176 3.143 9.868 1.00 92.44 185 VAL A O 1
ATOM 1424 N N . ASP A 1 186 ? -2.929 3.039 10.181 1.00 93.62 186 ASP A N 1
ATOM 1425 C CA . ASP A 1 186 ? -2.566 4.359 9.704 1.00 93.62 186 ASP A CA 1
ATOM 1426 C C . ASP A 1 186 ? -1.848 4.285 8.365 1.00 93.62 186 ASP A C 1
ATOM 1428 O O . ASP A 1 186 ? -0.956 3.468 8.149 1.00 93.62 186 ASP A O 1
ATOM 1432 N N . GLY A 1 187 ? -2.240 5.175 7.458 1.00 96.31 187 GLY A N 1
ATOM 1433 C CA . GLY A 1 187 ? -1.463 5.436 6.262 1.00 96.31 187 GLY A CA 1
ATOM 1434 C C . GLY A 1 187 ? -0.344 6.428 6.571 1.00 96.31 187 GLY A C 1
ATOM 1435 O O . GLY A 1 187 ? -0.554 7.379 7.318 1.00 96.31 187 GLY A O 1
ATOM 1436 N N . LEU A 1 188 ? 0.834 6.217 5.992 1.00 97.94 188 LEU A N 1
ATOM 1437 C CA . LEU A 1 188 ? 2.013 7.069 6.141 1.00 97.94 188 LEU A CA 1
ATOM 1438 C C . LEU A 1 188 ? 2.517 7.533 4.770 1.00 97.94 188 LEU A C 1
ATOM 1440 O O . LEU A 1 188 ? 2.217 6.920 3.740 1.00 97.94 188 LEU A O 1
ATOM 1444 N N . LEU A 1 189 ? 3.322 8.597 4.766 1.00 97.38 189 LEU A N 1
ATOM 1445 C CA . LEU A 1 189 ? 4.058 9.070 3.593 1.00 97.38 189 LEU A CA 1
ATOM 1446 C C . LEU A 1 189 ? 5.571 8.980 3.822 1.00 97.38 189 LEU A C 1
ATOM 1448 O O . LEU A 1 189 ? 6.101 9.366 4.868 1.00 97.38 189 LEU A O 1
ATOM 1452 N N . ALA A 1 190 ? 6.272 8.522 2.791 1.00 97.44 190 ALA A N 1
ATOM 1453 C CA . ALA A 1 190 ? 7.703 8.272 2.797 1.00 97.44 190 ALA A CA 1
ATOM 1454 C C . ALA A 1 190 ? 8.409 8.930 1.601 1.00 97.44 190 ALA A C 1
ATOM 1456 O O . ALA A 1 190 ? 7.811 9.177 0.549 1.00 97.44 190 ALA A O 1
ATOM 1457 N N . ARG A 1 191 ? 9.703 9.223 1.764 1.00 96.06 191 ARG A N 1
ATOM 1458 C CA . ARG A 1 191 ? 10.589 9.697 0.692 1.00 96.06 191 ARG A CA 1
ATOM 1459 C C . ARG A 1 191 ? 11.467 8.544 0.238 1.00 96.06 191 ARG A C 1
ATOM 1461 O O . ARG A 1 191 ? 12.188 7.955 1.043 1.00 96.06 191 ARG A O 1
ATOM 1468 N N . VAL A 1 192 ? 11.416 8.239 -1.052 1.00 95.62 192 VAL A N 1
ATOM 1469 C CA . VAL A 1 192 ? 12.234 7.179 -1.641 1.00 95.62 192 VAL A CA 1
ATOM 1470 C C . VAL A 1 192 ? 13.713 7.568 -1.565 1.00 95.62 192 VAL A C 1
ATOM 1472 O O . VAL A 1 192 ? 14.101 8.689 -1.889 1.00 95.62 192 VAL A O 1
ATOM 1475 N N . ARG A 1 193 ? 14.535 6.627 -1.102 1.00 93.94 193 ARG A N 1
ATOM 1476 C CA . ARG A 1 193 ? 15.997 6.726 -0.969 1.00 93.94 193 ARG A CA 1
ATOM 1477 C C . ARG A 1 193 ? 16.721 5.672 -1.809 1.00 93.94 193 ARG A C 1
ATOM 1479 O O . ARG A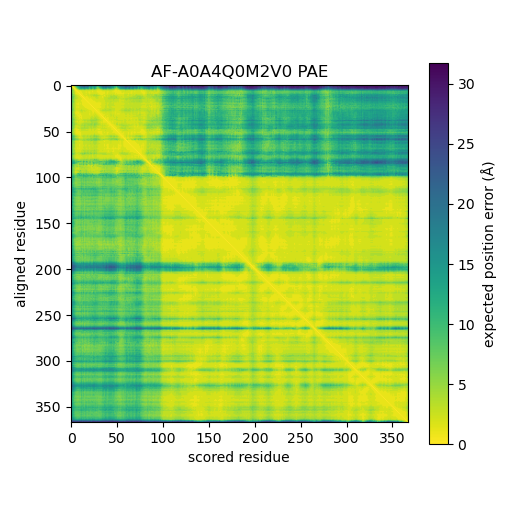 1 193 ? 17.949 5.664 -1.841 1.00 93.94 193 ARG A O 1
ATOM 1486 N N . LEU A 1 194 ? 15.975 4.816 -2.508 1.00 88.81 194 LEU A N 1
ATOM 1487 C CA . LEU A 1 194 ? 16.527 3.835 -3.431 1.00 88.81 194 LEU A CA 1
ATOM 1488 C C . LEU A 1 194 ? 17.415 4.537 -4.470 1.00 88.81 194 LEU A C 1
ATOM 1490 O O . LEU A 1 194 ? 16.970 5.452 -5.161 1.00 88.81 194 LEU A O 1
ATOM 1494 N N . ASN A 1 195 ? 18.668 4.090 -4.571 1.00 83.94 195 ASN A N 1
ATOM 1495 C CA . ASN A 1 195 ? 19.723 4.659 -5.423 1.00 83.94 195 ASN A CA 1
ATOM 1496 C C . ASN A 1 195 ? 20.155 6.103 -5.095 1.00 83.94 195 ASN A C 1
ATOM 1498 O O . ASN A 1 195 ? 20.939 6.671 -5.857 1.00 83.94 195 ASN A O 1
ATOM 1502 N N . ALA A 1 196 ? 19.698 6.692 -3.985 1.00 84.38 196 ALA A N 1
ATOM 1503 C CA . ALA A 1 196 ? 20.172 8.002 -3.548 1.00 84.38 196 ALA A CA 1
ATOM 1504 C C . ALA A 1 196 ? 21.638 7.925 -3.097 1.00 84.38 196 ALA A C 1
ATOM 1506 O O . ALA A 1 196 ? 22.043 6.999 -2.387 1.00 84.38 196 ALA A O 1
ATOM 1507 N N . ARG A 1 197 ? 22.438 8.914 -3.493 1.00 82.00 197 ARG A N 1
ATOM 1508 C CA . ARG A 1 197 ? 23.849 9.046 -3.123 1.00 82.00 197 ARG A CA 1
ATOM 1509 C C . ARG A 1 197 ? 24.010 9.999 -1.936 1.00 82.00 197 ARG A C 1
ATOM 1511 O O . ARG A 1 197 ? 23.170 10.878 -1.726 1.00 82.00 197 ARG A O 1
ATOM 1518 N N . PRO A 1 198 ? 25.093 9.867 -1.148 1.00 78.06 198 PRO A N 1
ATOM 1519 C CA . PRO A 1 198 ? 25.413 10.848 -0.118 1.00 78.06 198 PRO A CA 1
ATOM 1520 C C . PRO A 1 198 ? 25.478 12.267 -0.703 1.00 78.06 198 PRO A C 1
ATOM 1522 O O . PRO A 1 198 ? 26.239 12.517 -1.634 1.00 78.06 198 PRO A O 1
ATOM 1525 N N . GLY A 1 199 ? 24.683 13.186 -0.148 1.00 79.25 199 GLY A N 1
ATOM 1526 C CA . GLY A 1 199 ? 24.603 14.584 -0.592 1.00 79.25 199 GLY A CA 1
ATOM 1527 C C . GLY A 1 199 ? 23.478 14.896 -1.586 1.00 79.25 199 GLY A C 1
ATOM 1528 O O . GLY A 1 199 ? 23.246 16.075 -1.854 1.00 79.25 199 GLY A O 1
ATOM 1529 N N . ASP A 1 200 ? 22.754 13.892 -2.090 1.00 83.88 200 ASP A N 1
ATOM 1530 C CA . ASP A 1 200 ? 21.583 14.130 -2.937 1.00 83.88 200 ASP A CA 1
ATOM 1531 C C . ASP A 1 200 ? 20.483 14.873 -2.163 1.00 83.88 200 ASP A C 1
ATOM 1533 O O . ASP A 1 200 ? 20.248 14.636 -0.973 1.00 83.88 200 ASP A O 1
ATOM 1537 N N . GLN A 1 201 ? 19.775 15.768 -2.858 1.00 81.56 201 GLN A N 1
ATOM 1538 C CA . GLN A 1 201 ? 18.602 16.434 -2.297 1.00 81.56 201 GLN A CA 1
ATOM 1539 C C . GLN A 1 201 ? 17.511 15.398 -1.976 1.00 81.56 201 GLN A C 1
ATOM 1541 O O . GLN A 1 201 ? 17.239 14.527 -2.810 1.00 81.56 201 GLN A O 1
ATOM 1546 N N . PRO A 1 202 ? 16.848 15.486 -0.806 1.00 81.31 202 PRO A N 1
ATOM 1547 C CA . PRO A 1 202 ? 15.766 14.574 -0.463 1.00 81.31 202 PRO A CA 1
ATOM 1548 C C . PRO 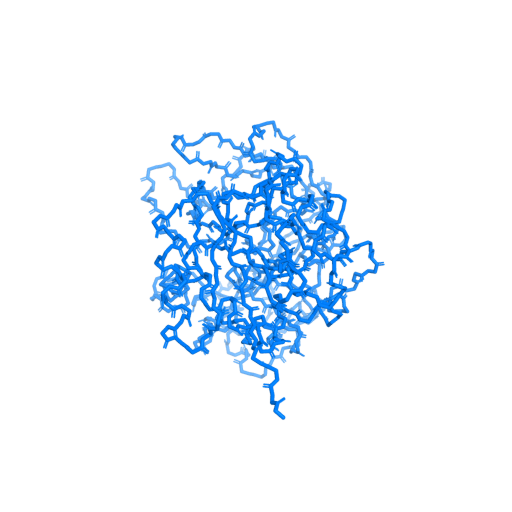A 1 202 ? 14.642 14.608 -1.505 1.00 81.31 202 PRO A C 1
ATOM 1550 O O . PRO A 1 202 ? 14.143 15.677 -1.863 1.00 81.31 202 PRO A O 1
ATOM 1553 N N . MET A 1 203 ? 14.193 13.431 -1.950 1.00 87.25 203 MET A N 1
ATOM 1554 C CA . MET A 1 203 ? 13.033 13.321 -2.837 1.00 87.25 203 MET A CA 1
ATOM 1555 C C . MET A 1 203 ? 11.757 13.813 -2.143 1.00 87.25 203 MET A C 1
ATOM 1557 O O . MET A 1 203 ? 11.671 13.859 -0.913 1.00 87.25 203 MET A O 1
ATOM 1561 N N . ALA A 1 204 ? 10.727 14.151 -2.919 1.00 92.19 204 ALA A N 1
ATOM 1562 C CA . ALA A 1 204 ? 9.399 14.418 -2.375 1.00 92.19 204 ALA A CA 1
ATOM 1563 C C . ALA A 1 204 ? 8.836 13.186 -1.641 1.00 92.19 204 ALA A C 1
ATOM 1565 O O . ALA A 1 204 ? 9.215 12.044 -1.924 1.00 92.19 204 ALA A O 1
ATOM 1566 N N . ARG A 1 205 ? 7.901 13.419 -0.712 1.00 94.69 205 ARG A N 1
ATOM 1567 C CA . ARG A 1 205 ? 7.109 12.344 -0.105 1.00 94.69 205 ARG A CA 1
ATOM 1568 C C . ARG A 1 205 ? 6.210 11.741 -1.186 1.00 94.69 205 ARG A C 1
ATOM 1570 O O . ARG A 1 205 ? 5.211 12.340 -1.559 1.00 94.69 205 ARG A O 1
ATOM 1577 N N . SER A 1 206 ? 6.638 10.616 -1.738 1.00 94.81 206 SER A N 1
ATOM 1578 C CA . SER A 1 206 ? 6.124 10.025 -2.985 1.00 94.81 206 SER A CA 1
ATOM 1579 C C . SER A 1 206 ? 5.825 8.532 -2.845 1.00 94.81 206 SER A C 1
ATOM 1581 O O . SER A 1 206 ? 5.493 7.863 -3.816 1.00 94.81 206 SER A O 1
ATOM 1583 N N . HIS A 1 207 ? 5.940 7.996 -1.630 1.00 97.81 207 HIS A N 1
ATOM 1584 C CA . HIS A 1 207 ? 5.621 6.608 -1.338 1.00 97.81 207 HIS A CA 1
ATOM 1585 C C . HIS A 1 207 ? 4.617 6.523 -0.195 1.00 97.81 207 HIS A C 1
ATOM 1587 O O . HIS A 1 207 ? 4.787 7.194 0.822 1.00 97.81 207 HIS A O 1
ATOM 1593 N N . MET A 1 208 ? 3.584 5.704 -0.369 1.00 98.44 208 MET A N 1
ATOM 1594 C CA . MET A 1 208 ? 2.628 5.358 0.679 1.00 98.44 208 MET A CA 1
ATOM 1595 C C . MET A 1 208 ? 3.055 4.047 1.328 1.00 98.44 208 MET A C 1
ATOM 1597 O O . MET A 1 208 ? 3.379 3.100 0.624 1.00 98.44 208 MET A O 1
ATOM 1601 N N . THR A 1 209 ? 2.999 3.969 2.651 1.00 98.62 209 THR A N 1
ATOM 1602 C CA . THR A 1 209 ? 3.195 2.734 3.429 1.00 98.62 209 THR A CA 1
ATOM 1603 C C . THR A 1 209 ? 2.238 2.751 4.620 1.00 98.62 209 THR A C 1
ATOM 1605 O O . THR A 1 209 ? 1.591 3.774 4.854 1.00 98.62 209 THR A O 1
ATOM 1608 N N . LEU A 1 210 ? 2.098 1.649 5.354 1.00 98.69 210 LEU A N 1
ATOM 1609 C CA . LEU A 1 210 ? 1.139 1.539 6.452 1.00 98.69 210 LEU A CA 1
ATOM 1610 C C . LEU A 1 210 ? 1.833 1.275 7.785 1.00 98.69 210 LEU A C 1
ATOM 1612 O O . LEU A 1 210 ? 2.811 0.529 7.856 1.00 98.69 210 LEU A O 1
ATOM 1616 N N . LYS A 1 211 ? 1.258 1.831 8.850 1.00 98.06 211 LYS A N 1
ATOM 1617 C CA . LYS A 1 211 ? 1.533 1.442 10.232 1.00 98.06 211 LYS A CA 1
ATOM 1618 C C . LYS A 1 211 ? 0.318 0.717 10.792 1.00 98.06 211 LYS A C 1
ATOM 1620 O O . LYS A 1 211 ? -0.787 1.252 10.764 1.00 98.06 211 LYS A O 1
ATOM 1625 N N . VAL A 1 212 ? 0.521 -0.504 11.267 1.00 97.44 212 VAL A N 1
ATOM 1626 C CA . VAL A 1 212 ? -0.524 -1.365 11.826 1.00 97.44 212 VAL A CA 1
ATOM 1627 C C . VAL A 1 212 ? -0.249 -1.571 13.307 1.00 97.44 212 VAL A C 1
ATOM 1629 O O . VAL A 1 212 ? 0.840 -2.016 13.666 1.00 97.44 212 VAL A O 1
ATOM 1632 N N . THR A 1 213 ? -1.234 -1.290 14.154 1.00 94.38 213 THR A N 1
ATOM 1633 C CA . THR A 1 213 ? -1.136 -1.497 15.603 1.00 94.38 213 THR A CA 1
ATOM 1634 C C . THR A 1 213 ? -1.878 -2.771 15.989 1.00 94.38 213 THR A C 1
ATOM 1636 O O . THR A 1 213 ? -3.073 -2.917 15.725 1.00 94.38 213 THR A O 1
ATOM 1639 N N . ILE A 1 214 ? -1.174 -3.712 16.619 1.00 90.12 214 ILE A N 1
ATOM 1640 C CA . ILE A 1 214 ? -1.726 -4.988 17.088 1.00 90.12 214 ILE A CA 1
ATOM 1641 C C . ILE A 1 214 ? -1.326 -5.146 18.547 1.00 90.12 214 ILE A C 1
ATOM 1643 O O . ILE A 1 214 ? -0.142 -5.224 18.854 1.00 90.12 214 ILE A O 1
ATOM 1647 N N . GLU A 1 215 ? -2.309 -5.170 19.449 1.00 87.31 215 GLU A N 1
ATOM 1648 C CA . GLU A 1 215 ? -2.079 -5.352 20.894 1.00 87.31 215 GLU A CA 1
ATOM 1649 C C . GLU A 1 215 ? -1.055 -4.357 21.486 1.00 87.31 215 GLU A C 1
ATOM 1651 O O . GLU A 1 215 ? -0.314 -4.673 22.410 1.00 87.31 215 GLU A O 1
ATOM 1656 N N . GLY A 1 216 ? -1.027 -3.129 20.951 1.00 85.75 216 GLY A N 1
ATOM 1657 C CA . GLY A 1 216 ? -0.103 -2.067 21.365 1.00 85.75 216 GLY A CA 1
ATOM 1658 C C . GLY A 1 216 ? 1.276 -2.116 20.700 1.00 85.75 216 GLY A C 1
ATOM 1659 O O . GLY A 1 216 ? 2.064 -1.196 20.897 1.00 85.75 216 GLY A O 1
ATOM 1660 N N . GLU A 1 217 ? 1.567 -3.138 19.892 1.00 93.56 217 GLU A N 1
ATOM 1661 C CA . GLU A 1 217 ? 2.783 -3.204 19.081 1.00 93.56 217 GLU A CA 1
ATOM 1662 C C . GLU A 1 217 ? 2.554 -2.594 17.694 1.00 93.56 217 GLU A C 1
ATOM 1664 O O . GLU A 1 217 ? 1.576 -2.920 17.017 1.00 93.56 217 GLU A O 1
ATOM 1669 N N . GLU A 1 218 ? 3.482 -1.748 17.248 1.00 96.06 218 GLU A N 1
ATOM 1670 C CA . GLU A 1 218 ? 3.426 -1.094 15.941 1.00 96.06 218 GLU A CA 1
ATOM 1671 C C . GLU A 1 218 ? 4.256 -1.841 14.889 1.00 96.06 218 GLU A C 1
ATOM 1673 O O . GLU A 1 218 ? 5.421 -2.201 15.101 1.00 96.06 218 GLU A O 1
ATOM 1678 N N . TRP A 1 219 ? 3.659 -2.031 13.715 1.00 98.50 219 TRP A N 1
ATOM 1679 C CA . TRP A 1 219 ? 4.240 -2.757 12.592 1.00 98.50 219 TRP A CA 1
ATOM 1680 C C . TRP A 1 219 ? 4.214 -1.905 11.324 1.00 98.50 219 TRP A C 1
ATOM 1682 O O . TRP A 1 219 ? 3.171 -1.377 10.949 1.00 98.50 219 TRP A O 1
ATOM 1692 N N . LEU A 1 220 ? 5.336 -1.826 10.612 1.00 98.69 220 LEU A N 1
ATOM 1693 C CA . LEU A 1 220 ? 5.388 -1.360 9.231 1.00 98.69 220 LEU A CA 1
ATOM 1694 C C . LEU A 1 220 ? 4.848 -2.459 8.315 1.00 98.69 220 LEU A C 1
ATOM 1696 O O . LEU A 1 220 ? 5.416 -3.552 8.263 1.00 98.69 220 LEU A O 1
ATOM 1700 N N . ALA A 1 221 ? 3.796 -2.161 7.563 1.00 98.69 221 ALA A N 1
ATOM 1701 C CA . ALA A 1 221 ? 3.285 -3.021 6.506 1.00 98.69 221 ALA A CA 1
ATOM 1702 C C . ALA A 1 221 ? 3.306 -2.263 5.177 1.00 98.69 221 ALA A C 1
ATOM 1704 O O . ALA A 1 221 ? 2.812 -1.143 5.069 1.00 98.69 221 ALA A O 1
ATOM 1705 N N . ASP A 1 222 ? 3.877 -2.886 4.154 1.00 98.75 222 ASP A N 1
ATOM 1706 C CA . ASP A 1 222 ? 3.973 -2.308 2.821 1.00 98.75 222 ASP A CA 1
ATOM 1707 C C . ASP A 1 222 ? 3.749 -3.407 1.792 1.00 98.75 222 ASP A C 1
ATOM 1709 O O . ASP A 1 222 ? 4.439 -4.426 1.814 1.00 98.75 222 ASP A O 1
ATOM 1713 N N . VAL A 1 223 ? 2.791 -3.199 0.896 1.00 98.75 223 VAL A N 1
ATOM 1714 C CA . VAL A 1 223 ? 2.527 -4.076 -0.250 1.00 98.75 223 VAL A CA 1
ATOM 1715 C C . VAL A 1 223 ? 2.728 -3.354 -1.590 1.00 98.75 223 VAL A C 1
ATOM 1717 O O . VAL A 1 223 ? 2.392 -3.879 -2.645 1.00 98.75 223 VAL A O 1
ATOM 1720 N N . GLY A 1 224 ? 3.316 -2.155 -1.570 1.00 98.12 224 GLY A N 1
ATOM 1721 C CA . GLY A 1 224 ? 3.298 -1.210 -2.683 1.00 98.12 224 GLY A CA 1
ATOM 1722 C C . GLY A 1 224 ? 4.637 -0.577 -3.063 1.00 98.12 224 GLY A C 1
ATOM 1723 O O . GLY A 1 224 ? 4.641 0.265 -3.950 1.00 98.12 224 GLY A O 1
ATOM 1724 N N . PHE A 1 225 ? 5.775 -0.931 -2.454 1.00 98.12 225 PHE A N 1
ATOM 1725 C CA . PHE A 1 225 ? 7.074 -0.330 -2.825 1.00 98.12 225 PHE A CA 1
ATOM 1726 C C . PHE A 1 225 ? 7.628 -0.796 -4.189 1.00 98.12 225 PHE A C 1
ATOM 1728 O O . PHE A 1 225 ? 8.410 -0.097 -4.833 1.00 98.12 225 PHE A O 1
ATOM 1735 N N . GLY A 1 226 ? 7.245 -1.993 -4.638 1.00 95.31 226 GLY A N 1
ATOM 1736 C CA . GLY A 1 226 ? 7.685 -2.617 -5.885 1.00 95.31 226 GLY A CA 1
ATOM 1737 C C . GLY A 1 226 ? 8.804 -3.646 -5.690 1.00 95.31 226 GLY A C 1
ATOM 1738 O O . GLY A 1 226 ? 8.736 -4.536 -4.841 1.00 95.31 226 GLY A O 1
ATOM 1739 N N . GLY A 1 227 ? 9.864 -3.560 -6.497 1.00 93.50 227 GLY A N 1
ATOM 1740 C CA . GLY A 1 227 ? 10.906 -4.593 -6.604 1.00 93.50 227 GLY A CA 1
ATOM 1741 C C . GLY A 1 227 ? 11.676 -4.912 -5.318 1.00 93.50 227 GLY A C 1
ATOM 1742 O O . GLY A 1 227 ? 12.346 -5.936 -5.269 1.00 93.50 227 GLY A O 1
ATOM 1743 N N . ALA A 1 228 ? 11.555 -4.110 -4.255 1.00 95.00 228 ALA A N 1
ATOM 1744 C CA . ALA A 1 228 ? 12.213 -4.320 -2.959 1.00 95.00 228 ALA A CA 1
ATOM 1745 C C . ALA A 1 228 ? 11.248 -4.385 -1.756 1.00 95.00 228 ALA A C 1
ATOM 1747 O O . ALA A 1 228 ? 11.727 -4.432 -0.626 1.00 95.00 228 ALA A O 1
ATOM 1748 N N . THR A 1 229 ? 9.923 -4.415 -1.970 1.00 97.44 229 THR A N 1
ATOM 1749 C CA . THR A 1 229 ? 8.929 -4.491 -0.883 1.00 97.44 229 THR A CA 1
ATOM 1750 C C . THR A 1 229 ? 9.223 -5.620 0.120 1.00 97.44 229 THR A C 1
ATOM 1752 O O . THR A 1 229 ? 9.415 -6.762 -0.318 1.00 97.44 229 THR A O 1
ATOM 1755 N N . PRO A 1 230 ? 9.225 -5.342 1.441 1.00 97.25 230 PRO A N 1
ATOM 1756 C CA . PRO A 1 230 ? 9.295 -6.374 2.469 1.00 97.25 230 PRO A CA 1
ATOM 1757 C C . PRO A 1 230 ? 8.145 -7.369 2.331 1.00 97.25 230 PRO A C 1
ATOM 1759 O O . PRO A 1 230 ? 6.990 -6.991 2.183 1.00 97.25 230 PRO A O 1
ATOM 1762 N N . THR A 1 231 ? 8.451 -8.660 2.417 1.00 97.44 231 THR A N 1
ATOM 1763 C CA . THR A 1 231 ? 7.435 -9.722 2.254 1.00 97.44 231 THR A CA 1
ATOM 1764 C C . THR A 1 231 ? 6.863 -10.217 3.581 1.00 97.44 231 THR A C 1
ATOM 1766 O O . THR A 1 231 ? 6.325 -11.313 3.681 1.00 97.44 231 THR A O 1
ATOM 1769 N N . ALA A 1 232 ? 7.001 -9.404 4.622 1.00 97.75 232 ALA A N 1
ATOM 1770 C CA . ALA A 1 232 ? 6.347 -9.560 5.909 1.00 97.75 232 ALA A CA 1
ATOM 1771 C C . ALA A 1 232 ? 6.268 -8.179 6.583 1.00 97.75 232 ALA A C 1
ATOM 1773 O O . ALA A 1 232 ? 7.127 -7.335 6.310 1.00 97.75 232 ALA A O 1
ATOM 1774 N N . PRO A 1 233 ? 5.284 -7.945 7.468 1.00 98.44 233 PRO A N 1
ATOM 1775 C CA . PRO A 1 233 ? 5.294 -6.783 8.342 1.00 98.44 233 PRO A CA 1
ATOM 1776 C C . PRO A 1 233 ? 6.544 -6.785 9.231 1.00 98.44 233 PRO A C 1
ATOM 1778 O O . PRO A 1 233 ? 6.975 -7.837 9.713 1.00 98.44 233 PRO A O 1
ATOM 1781 N N . LEU A 1 234 ? 7.097 -5.600 9.463 1.00 98.69 234 LEU A N 1
ATOM 1782 C CA . LEU A 1 234 ? 8.301 -5.378 10.263 1.00 98.69 234 LEU A CA 1
ATOM 1783 C C . LEU A 1 234 ? 7.925 -4.629 11.540 1.00 98.69 234 LEU A C 1
ATOM 1785 O O . LEU A 1 234 ? 7.131 -3.698 11.481 1.00 98.69 234 LEU A O 1
ATOM 1789 N N . ARG A 1 235 ? 8.496 -4.988 12.690 1.00 98.12 235 ARG A N 1
ATOM 1790 C CA . ARG A 1 235 ? 8.366 -4.199 13.922 1.00 98.12 235 ARG A CA 1
ATOM 1791 C C . ARG A 1 235 ? 8.885 -2.787 13.663 1.00 98.12 235 ARG A C 1
ATOM 1793 O O . ARG A 1 235 ? 10.001 -2.626 13.171 1.00 98.12 235 ARG A O 1
ATOM 1800 N N . PHE A 1 236 ? 8.063 -1.786 13.960 1.00 96.50 236 PHE A N 1
ATOM 1801 C CA . PHE A 1 236 ? 8.328 -0.401 13.576 1.00 96.50 236 PHE A CA 1
ATOM 1802 C C . PHE A 1 236 ? 9.399 0.263 14.455 1.00 96.50 236 PHE A C 1
ATOM 1804 O O . PHE A 1 236 ? 10.128 1.125 13.971 1.00 96.50 236 PHE A O 1
ATOM 1811 N N . ASP A 1 237 ? 9.515 -0.139 15.723 1.00 93.69 237 ASP A N 1
ATOM 1812 C CA . ASP A 1 237 ? 10.487 0.371 16.714 1.00 93.69 237 ASP A CA 1
ATOM 1813 C C . ASP A 1 237 ? 11.606 -0.627 17.050 1.00 93.69 237 ASP A C 1
ATOM 1815 O O . ASP A 1 237 ? 12.228 -0.545 18.107 1.00 93.69 237 ASP A O 1
ATOM 1819 N N . ASP A 1 238 ? 11.873 -1.577 16.152 1.00 95.75 238 ASP A N 1
ATOM 1820 C CA . ASP A 1 238 ? 12.964 -2.540 16.301 1.00 95.75 238 ASP A CA 1
ATOM 1821 C C . ASP A 1 238 ? 14.009 -2.354 15.193 1.00 95.75 238 ASP A C 1
ATOM 1823 O O . ASP A 1 238 ? 13.782 -2.688 14.023 1.00 95.75 238 ASP A O 1
ATOM 1827 N N . GLU A 1 239 ? 15.170 -1.824 15.584 1.00 97.50 239 GLU A N 1
ATOM 1828 C CA . GLU A 1 239 ? 16.300 -1.567 14.684 1.00 97.50 239 GLU A CA 1
ATOM 1829 C C . GLU A 1 239 ? 17.091 -2.837 14.331 1.00 97.50 239 GLU A C 1
ATOM 1831 O O . GLU A 1 239 ? 17.963 -2.804 13.452 1.00 97.50 239 GLU A O 1
ATOM 1836 N N . ALA A 1 240 ? 16.813 -3.969 14.990 1.00 97.94 240 ALA A N 1
ATOM 1837 C CA . ALA A 1 240 ? 17.465 -5.227 14.671 1.00 97.94 240 ALA A CA 1
ATOM 1838 C C . ALA A 1 240 ? 17.084 -5.704 13.256 1.00 97.94 240 ALA A C 1
ATOM 1840 O O . ALA A 1 240 ? 15.982 -5.447 12.773 1.00 97.94 240 ALA A O 1
ATOM 1841 N N . PRO A 1 241 ? 17.966 -6.447 12.567 1.00 98.12 241 PRO A N 1
ATOM 1842 C CA . PRO A 1 241 ? 17.614 -7.119 11.323 1.00 98.12 241 PRO A CA 1
ATOM 1843 C C . PRO A 1 241 ? 16.463 -8.118 11.498 1.00 98.12 241 PRO A C 1
ATOM 1845 O O . PRO A 1 241 ? 16.575 -9.091 12.245 1.00 98.12 241 PRO A O 1
ATOM 1848 N N . GLN A 1 242 ? 15.396 -7.935 10.732 1.00 98.25 242 GLN A N 1
ATOM 1849 C CA . GLN A 1 242 ? 14.182 -8.739 10.774 1.00 98.25 242 GLN A CA 1
ATOM 1850 C C . GLN A 1 242 ? 14.071 -9.606 9.508 1.00 98.25 242 GLN A C 1
ATOM 1852 O O . GLN A 1 242 ? 14.165 -9.085 8.389 1.00 98.25 242 GLN A O 1
ATOM 1857 N N . PRO A 1 243 ? 13.895 -10.933 9.642 1.00 96.06 243 PRO A N 1
ATOM 1858 C CA . PRO A 1 243 ? 13.767 -11.820 8.495 1.00 96.06 243 PRO A CA 1
ATOM 1859 C C . PRO A 1 243 ? 12.379 -11.723 7.859 1.00 96.06 243 PRO A C 1
ATOM 1861 O O . PRO A 1 243 ? 11.353 -11.748 8.539 1.00 96.06 243 PRO A O 1
ATOM 1864 N N . THR A 1 244 ? 12.355 -11.702 6.531 1.00 95.88 244 THR A N 1
ATOM 1865 C CA . THR A 1 244 ? 11.162 -11.923 5.708 1.00 95.88 244 THR A CA 1
ATOM 1866 C C . THR A 1 244 ? 11.413 -13.122 4.789 1.00 95.88 244 THR A C 1
ATOM 1868 O O . THR A 1 244 ? 12.572 -13.503 4.596 1.00 95.88 244 THR A O 1
ATOM 1871 N N . PRO A 1 245 ? 10.376 -13.710 4.169 1.00 95.06 245 PRO A N 1
ATOM 1872 C CA . PRO A 1 245 ? 10.555 -14.831 3.241 1.00 95.06 245 PRO A CA 1
ATOM 1873 C C . PRO A 1 245 ? 11.501 -14.575 2.055 1.00 95.06 245 PRO A C 1
ATOM 1875 O O . PRO A 1 245 ? 11.966 -15.530 1.442 1.00 95.06 245 PRO A O 1
ATOM 1878 N N . HIS A 1 246 ? 11.809 -13.313 1.738 1.00 94.56 246 HIS A N 1
ATOM 1879 C CA . HIS A 1 246 ? 12.636 -12.943 0.586 1.00 94.56 246 HIS A CA 1
ATOM 1880 C C . HIS A 1 246 ? 13.826 -12.041 0.930 1.00 94.56 246 HIS A C 1
ATOM 1882 O O . HIS A 1 246 ? 14.302 -11.289 0.079 1.00 94.56 246 HIS A O 1
ATOM 1888 N N . GLY A 1 247 ? 14.289 -12.086 2.177 1.00 93.25 247 GLY A N 1
ATOM 1889 C CA . GLY A 1 247 ? 15.459 -11.334 2.621 1.00 93.25 247 GLY A CA 1
ATOM 1890 C C . GLY A 1 247 ? 15.243 -10.652 3.961 1.00 93.25 247 GLY A C 1
ATOM 1891 O O . GLY A 1 247 ? 14.161 -10.718 4.554 1.00 93.25 247 GLY A O 1
ATOM 1892 N N . ARG A 1 248 ? 16.295 -10.001 4.450 1.00 95.75 248 ARG A N 1
ATOM 1893 C CA . ARG A 1 248 ? 16.294 -9.310 5.738 1.00 95.75 248 ARG A CA 1
ATOM 1894 C C . ARG A 1 248 ? 16.189 -7.810 5.534 1.00 95.75 248 ARG A C 1
ATOM 1896 O O . ARG A 1 248 ? 16.746 -7.247 4.594 1.00 95.75 248 ARG A O 1
ATOM 1903 N N . TYR A 1 249 ? 15.459 -7.188 6.441 1.00 98.00 249 TYR A N 1
ATOM 1904 C CA . TYR A 1 249 ? 15.174 -5.764 6.443 1.00 98.00 249 TYR A CA 1
ATOM 1905 C C . TYR A 1 249 ? 15.404 -5.219 7.844 1.00 98.00 249 TYR A C 1
ATOM 1907 O O . TYR A 1 249 ? 15.382 -5.977 8.811 1.00 98.00 249 TYR A O 1
ATOM 1915 N N . ARG A 1 250 ? 15.605 -3.915 7.975 1.00 98.25 250 ARG A N 1
ATOM 1916 C CA . ARG A 1 250 ? 15.615 -3.252 9.283 1.00 98.25 250 ARG A CA 1
ATOM 1917 C C . ARG A 1 250 ? 14.997 -1.870 9.178 1.00 98.25 250 ARG A C 1
ATOM 1919 O O . ARG A 1 250 ? 15.070 -1.243 8.121 1.00 98.25 250 ARG A O 1
ATOM 1926 N N . VAL A 1 251 ? 14.400 -1.421 10.275 1.00 98.31 251 VAL A N 1
ATOM 1927 C CA . VAL A 1 251 ? 13.829 -0.081 10.410 1.00 98.31 251 VAL A CA 1
ATOM 1928 C C . VAL A 1 251 ? 14.694 0.673 11.412 1.00 98.31 251 VAL A C 1
ATOM 1930 O O . VAL A 1 251 ? 14.615 0.412 12.604 1.00 98.31 251 VAL A O 1
ATOM 1933 N N . THR A 1 252 ? 15.561 1.564 10.938 1.00 97.31 252 THR A N 1
ATOM 1934 C CA . THR A 1 252 ? 16.535 2.281 11.778 1.00 97.31 252 THR A CA 1
ATOM 1935 C C . THR A 1 252 ? 16.103 3.715 12.046 1.00 97.31 252 THR A C 1
ATOM 1937 O O . THR A 1 252 ? 15.314 4.304 11.298 1.00 97.31 252 THR A O 1
ATOM 1940 N N . ARG A 1 253 ? 16.617 4.318 13.123 1.00 95.81 253 ARG A N 1
ATOM 1941 C CA . ARG A 1 253 ? 16.362 5.735 13.408 1.00 95.81 253 ARG A CA 1
ATOM 1942 C C . ARG A 1 253 ? 17.035 6.632 12.361 1.00 95.81 253 ARG A C 1
ATOM 1944 O O . ARG A 1 253 ? 18.222 6.496 12.075 1.00 95.81 253 ARG A O 1
ATOM 1951 N N . PHE A 1 254 ? 16.302 7.624 11.855 1.00 92.50 254 PHE A N 1
ATOM 1952 C CA . PHE A 1 254 ? 16.800 8.614 10.897 1.00 92.50 254 PHE A CA 1
ATOM 1953 C C . PHE A 1 254 ? 16.352 10.029 11.289 1.00 92.50 254 PHE A C 1
ATOM 1955 O O . PHE A 1 254 ? 15.420 10.609 10.730 1.00 92.50 254 PHE A O 1
ATOM 1962 N N . GLY A 1 255 ? 17.007 10.593 12.310 1.00 89.56 255 GLY A N 1
ATOM 1963 C CA . GLY A 1 255 ? 16.573 11.853 12.918 1.00 89.56 255 GLY A CA 1
ATOM 1964 C C . GLY A 1 255 ? 15.166 11.709 13.525 1.00 89.56 255 GLY A C 1
ATOM 1965 O O . GLY A 1 255 ? 14.976 10.802 14.334 1.00 89.56 255 GLY A O 1
ATOM 1966 N N . PRO A 1 256 ? 14.186 12.564 13.161 1.00 90.25 256 PRO A N 1
ATOM 1967 C CA . PRO A 1 256 ? 12.788 12.411 13.578 1.00 90.25 256 PRO A CA 1
ATOM 1968 C C . PRO A 1 256 ? 12.008 11.388 12.731 1.00 90.25 256 PRO A C 1
ATOM 1970 O O . PRO A 1 256 ? 10.826 11.167 12.972 1.00 90.25 256 PRO A O 1
ATOM 1973 N N . LEU A 1 257 ? 12.637 10.824 11.697 1.00 94.62 257 LEU A N 1
ATOM 1974 C CA . LEU A 1 257 ? 12.057 9.835 10.795 1.00 94.62 257 LEU A CA 1
ATOM 1975 C C . LEU A 1 257 ? 12.617 8.445 11.109 1.00 94.62 257 LEU A C 1
ATOM 1977 O O . LEU A 1 257 ? 13.535 8.280 11.919 1.00 94.62 257 LEU A O 1
ATOM 1981 N N . LYS A 1 258 ? 12.098 7.446 10.402 1.00 96.75 258 LYS A N 1
ATOM 1982 C CA . LYS A 1 258 ? 12.666 6.098 10.351 1.00 96.75 258 LYS A CA 1
ATOM 1983 C C . LYS A 1 258 ? 13.139 5.784 8.942 1.00 96.75 258 LYS A C 1
ATOM 1985 O O . LYS A 1 258 ? 12.575 6.303 7.984 1.00 96.75 258 LYS A O 1
ATOM 1990 N N . LEU A 1 259 ? 14.159 4.948 8.808 1.00 96.75 259 LEU A N 1
ATOM 1991 C CA . LEU A 1 259 ? 14.712 4.514 7.530 1.00 96.75 259 LEU A CA 1
ATOM 1992 C C . LEU A 1 259 ? 14.504 3.010 7.374 1.00 96.75 259 LEU A C 1
ATOM 1994 O O . LEU A 1 259 ? 14.977 2.228 8.194 1.00 96.75 259 LEU A O 1
ATOM 1998 N N . LEU A 1 260 ? 13.809 2.609 6.311 1.00 98.12 260 LEU A N 1
ATOM 1999 C CA . LEU A 1 260 ? 13.754 1.211 5.910 1.00 98.12 260 LEU A CA 1
ATOM 2000 C C . LEU A 1 260 ? 14.975 0.885 5.050 1.00 98.12 260 LEU A C 1
ATOM 2002 O O . LEU A 1 260 ? 15.226 1.542 4.035 1.00 98.12 260 LEU A O 1
ATOM 2006 N N . GLU A 1 261 ? 15.682 -0.176 5.417 1.00 97.50 261 GLU A N 1
ATOM 2007 C CA . GLU A 1 261 ? 16.818 -0.706 4.668 1.00 97.50 261 GLU A CA 1
ATOM 2008 C C . GLU A 1 261 ? 16.613 -2.189 4.353 1.00 97.50 261 GLU A C 1
ATOM 2010 O O . GLU A 1 261 ? 16.035 -2.932 5.150 1.00 97.50 261 GLU A O 1
ATOM 2015 N N . ALA A 1 262 ? 17.122 -2.625 3.202 1.00 95.69 262 ALA A N 1
ATOM 2016 C CA . ALA A 1 262 ? 17.194 -4.030 2.814 1.00 95.69 262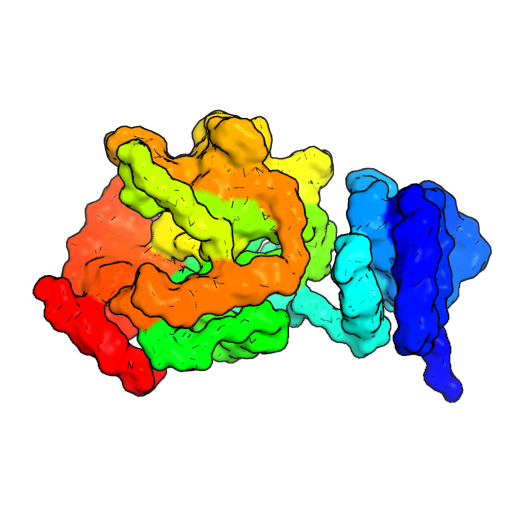 ALA A CA 1
ATOM 2017 C C . ALA A 1 262 ? 18.646 -4.514 2.841 1.00 95.69 262 ALA A C 1
ATOM 2019 O O . ALA A 1 262 ? 19.556 -3.786 2.440 1.00 95.69 262 ALA A O 1
ATOM 2020 N N . GLU A 1 263 ? 18.866 -5.746 3.290 1.00 94.19 263 GLU A N 1
ATOM 2021 C CA . GLU A 1 263 ? 20.181 -6.382 3.219 1.00 94.19 263 GLU A CA 1
ATOM 2022 C C . GLU A 1 263 ? 20.538 -6.708 1.757 1.00 94.19 263 GLU A C 1
ATOM 2024 O O . GLU A 1 263 ? 19.706 -7.170 0.973 1.00 94.19 263 GLU A O 1
ATOM 2029 N N . SER A 1 264 ? 21.784 -6.435 1.382 1.00 86.19 264 SER A N 1
ATOM 2030 C CA . SER A 1 264 ? 22.363 -6.689 0.061 1.00 86.19 264 SER A CA 1
ATOM 2031 C C . SER A 1 264 ? 23.838 -7.080 0.199 1.00 86.19 264 SER A C 1
ATOM 2033 O O . SER A 1 264 ? 24.419 -6.907 1.271 1.00 86.19 264 SER A O 1
ATOM 2035 N N . ASP A 1 265 ? 24.470 -7.549 -0.881 1.00 79.06 265 ASP A N 1
ATOM 2036 C CA . ASP A 1 265 ? 25.875 -8.001 -0.870 1.00 79.06 265 ASP A CA 1
ATOM 2037 C C . ASP A 1 265 ? 26.862 -6.932 -0.356 1.00 79.06 265 ASP A C 1
ATOM 2039 O O . ASP A 1 265 ? 27.895 -7.256 0.225 1.00 79.06 265 ASP A O 1
ATOM 2043 N N . GLY A 1 266 ? 26.537 -5.646 -0.542 1.00 79.62 266 GLY A N 1
ATOM 2044 C CA . GLY A 1 266 ? 27.333 -4.505 -0.075 1.00 79.62 266 GLY A CA 1
ATOM 2045 C C . GLY A 1 266 ? 26.950 -3.976 1.313 1.00 79.62 266 GLY A C 1
ATOM 2046 O O . GLY A 1 266 ? 27.431 -2.914 1.705 1.00 79.62 266 GLY A O 1
ATOM 2047 N N . GLY A 1 267 ? 26.068 -4.670 2.039 1.00 90.81 267 GLY A N 1
ATOM 2048 C CA . GLY A 1 267 ? 25.498 -4.233 3.312 1.00 90.81 267 GLY A CA 1
ATOM 2049 C C . GLY A 1 267 ? 24.055 -3.741 3.181 1.00 90.81 267 GLY A C 1
ATOM 2050 O O . GLY A 1 267 ? 23.276 -4.239 2.369 1.00 90.81 267 GLY A O 1
ATOM 2051 N N . TRP A 1 268 ? 23.679 -2.770 4.009 1.00 94.19 268 TRP A N 1
ATOM 2052 C CA . TRP A 1 268 ? 22.307 -2.268 4.095 1.00 94.19 268 TRP A CA 1
ATOM 2053 C C . TRP A 1 268 ? 22.047 -1.169 3.064 1.00 94.19 268 TRP A C 1
ATOM 2055 O O . TRP A 1 268 ? 22.674 -0.112 3.091 1.00 94.19 268 TRP A O 1
ATOM 2065 N N . ALA A 1 269 ? 21.121 -1.431 2.143 1.00 93.25 269 ALA A N 1
ATOM 2066 C CA . ALA A 1 269 ? 20.711 -0.492 1.110 1.00 93.25 269 ALA A CA 1
ATOM 2067 C C . ALA A 1 269 ? 19.449 0.272 1.554 1.00 93.25 269 ALA A C 1
ATOM 2069 O O . ALA A 1 269 ? 18.435 -0.368 1.856 1.00 93.25 269 ALA A O 1
ATOM 2070 N N . PRO A 1 270 ? 19.461 1.618 1.569 1.00 94.56 270 PRO A N 1
ATOM 2071 C CA . PRO A 1 270 ? 18.294 2.403 1.953 1.00 94.56 270 PRO A CA 1
ATOM 2072 C C . PRO A 1 270 ? 17.190 2.309 0.897 1.00 94.56 270 PRO A C 1
ATOM 2074 O O . PRO A 1 270 ? 17.436 2.477 -0.299 1.00 94.56 270 PRO A O 1
ATOM 2077 N N . LEU A 1 271 ? 15.957 2.080 1.348 1.00 96.44 271 LEU A N 1
ATOM 2078 C CA . LEU A 1 271 ? 14.774 2.034 0.491 1.00 96.44 271 LEU A CA 1
ATOM 2079 C C . LEU A 1 271 ? 13.997 3.343 0.557 1.00 96.44 271 LEU A C 1
ATOM 2081 O O . LEU A 1 271 ? 13.825 4.011 -0.465 1.00 96.44 271 LEU A O 1
ATOM 2085 N N . TYR A 1 272 ? 13.559 3.733 1.752 1.00 97.50 272 TYR A N 1
ATOM 2086 C CA . TYR A 1 272 ? 12.840 4.981 1.981 1.00 97.50 272 TYR A CA 1
ATOM 2087 C C . TYR A 1 272 ? 12.920 5.424 3.439 1.00 97.50 272 TYR A C 1
ATOM 2089 O O . TYR A 1 272 ? 13.024 4.602 4.348 1.00 97.50 272 TYR A O 1
ATOM 2097 N N . GLU A 1 273 ? 12.834 6.734 3.654 1.00 95.94 273 GLU A N 1
ATOM 2098 C CA . GLU A 1 273 ? 12.599 7.316 4.977 1.00 95.94 273 GLU A CA 1
ATOM 2099 C C . GLU A 1 273 ? 11.112 7.625 5.157 1.00 95.94 273 GLU A C 1
ATOM 2101 O O . GLU A 1 273 ? 10.463 8.127 4.238 1.00 95.94 273 GLU A O 1
ATOM 2106 N N . VAL A 1 274 ? 10.562 7.330 6.328 1.00 96.94 274 VAL A N 1
ATOM 2107 C CA . VAL A 1 274 ? 9.133 7.445 6.628 1.00 96.94 274 VAL A CA 1
ATOM 2108 C C . VAL A 1 274 ? 8.913 8.287 7.878 1.00 96.94 274 VAL A C 1
ATOM 2110 O O . VAL A 1 274 ? 9.649 8.186 8.861 1.00 96.94 274 VAL A O 1
ATOM 2113 N N . SER A 1 275 ? 7.906 9.157 7.812 1.00 91.19 275 SER A N 1
ATOM 2114 C CA . SER A 1 275 ? 7.419 9.898 8.971 1.00 91.19 275 SER A CA 1
ATOM 2115 C C . SER A 1 275 ? 6.402 9.060 9.730 1.00 91.19 275 SER A C 1
ATOM 2117 O O . SER A 1 275 ? 5.592 8.378 9.114 1.00 91.19 275 SER A O 1
ATOM 2119 N N . ASP A 1 276 ? 6.419 9.161 11.055 1.00 91.56 276 ASP A N 1
ATOM 2120 C CA . ASP A 1 276 ? 5.398 8.563 11.917 1.00 91.56 276 ASP A CA 1
ATOM 2121 C C . ASP A 1 276 ? 4.089 9.382 11.967 1.00 91.56 276 ASP A C 1
ATOM 2123 O O . ASP A 1 276 ? 3.185 9.107 12.747 1.00 91.56 276 ASP A O 1
ATOM 2127 N N . GLU A 1 277 ? 3.981 10.435 11.153 1.00 92.25 277 GLU A N 1
ATOM 2128 C CA . GLU A 1 277 ? 2.776 11.251 11.054 1.00 92.25 277 GLU A CA 1
ATOM 2129 C C . GLU A 1 277 ? 1.713 10.540 10.200 1.00 92.25 277 GLU A C 1
ATOM 2131 O O . GLU A 1 277 ? 1.934 10.339 8.997 1.00 92.25 277 GLU A O 1
ATOM 2136 N N . PRO A 1 278 ? 0.538 10.207 10.768 1.00 91.44 278 PRO A N 1
ATOM 2137 C CA . PRO A 1 278 ? -0.555 9.628 10.003 1.00 91.44 278 PRO A CA 1
ATOM 2138 C C . PRO A 1 278 ? -1.051 10.587 8.922 1.00 91.44 278 PRO A C 1
ATOM 2140 O O . PRO A 1 278 ? -1.241 11.776 9.169 1.00 91.44 278 PRO A O 1
ATOM 2143 N N . GLN A 1 279 ? -1.300 10.043 7.739 1.00 92.44 279 GLN A N 1
ATOM 2144 C CA . GLN A 1 279 ? -1.831 10.752 6.581 1.00 92.44 279 GLN A CA 1
ATOM 2145 C C . GLN A 1 279 ? -3.280 10.331 6.336 1.00 92.44 279 GLN A C 1
ATOM 2147 O O . GLN A 1 279 ? -3.679 9.197 6.638 1.00 92.44 279 GLN A O 1
ATOM 2152 N N . ILE A 1 280 ? -4.065 11.251 5.789 1.00 86.81 280 ILE A N 1
ATOM 2153 C CA . ILE A 1 280 ? -5.445 10.997 5.365 1.00 86.81 280 ILE A CA 1
ATOM 2154 C C . ILE A 1 280 ? -5.511 10.847 3.849 1.00 86.81 280 ILE A C 1
ATOM 2156 O O . ILE A 1 280 ? -4.591 11.246 3.139 1.00 86.81 280 ILE A O 1
ATOM 2160 N N . ASP A 1 281 ? -6.601 10.273 3.345 1.00 87.19 281 ASP A N 1
ATOM 2161 C CA . ASP A 1 281 ? -6.674 9.863 1.937 1.00 87.19 281 ASP A CA 1
ATOM 2162 C C . ASP A 1 281 ? -6.397 11.014 0.942 1.00 87.19 281 ASP A C 1
ATOM 2164 O O . ASP A 1 281 ? -5.697 10.821 -0.051 1.00 87.19 281 ASP A O 1
ATOM 2168 N N . VAL A 1 282 ? -6.843 12.240 1.249 1.00 88.75 282 VAL A N 1
ATOM 2169 C CA . VAL A 1 282 ? -6.600 13.428 0.405 1.00 88.75 282 VAL A CA 1
ATOM 2170 C C . VAL A 1 282 ? -5.120 13.819 0.305 1.00 88.75 282 VAL A C 1
ATOM 2172 O O . VAL A 1 282 ? -4.719 14.412 -0.694 1.00 88.75 282 VAL A O 1
ATOM 2175 N N . ASP A 1 283 ? -4.283 13.468 1.286 1.00 93.81 283 ASP A N 1
ATOM 2176 C CA . ASP A 1 283 ? -2.848 13.786 1.258 1.00 93.81 283 ASP A CA 1
ATOM 2177 C C . ASP A 1 283 ? -2.112 12.982 0.173 1.00 93.81 283 ASP A C 1
ATOM 2179 O O . ASP A 1 283 ? -1.043 13.385 -0.301 1.00 93.81 283 ASP A O 1
ATOM 2183 N N . TYR A 1 284 ? -2.692 11.858 -0.262 1.00 97.06 284 TYR A N 1
ATOM 2184 C CA . TYR A 1 284 ? -2.149 11.049 -1.346 1.00 97.06 284 TYR A CA 1
ATOM 2185 C C . TYR A 1 284 ? -2.457 11.622 -2.727 1.00 97.06 284 TYR A C 1
ATOM 2187 O O . TYR A 1 284 ? -1.694 11.347 -3.646 1.00 97.06 284 TYR A O 1
ATOM 2195 N N . GLU A 1 285 ? -3.490 12.452 -2.894 1.00 95.94 285 GLU A N 1
ATOM 2196 C CA . GLU A 1 285 ? -3.872 12.993 -4.208 1.00 95.94 285 GLU A CA 1
ATOM 2197 C C . GLU A 1 285 ? -2.781 13.890 -4.827 1.00 95.94 285 GLU A C 1
ATOM 2199 O O . GLU A 1 285 ? -2.367 13.634 -5.963 1.00 95.94 285 GLU A O 1
ATOM 2204 N N . PRO A 1 286 ? -2.202 14.881 -4.111 1.00 96.94 286 PRO A N 1
ATOM 2205 C CA . PRO A 1 286 ? -1.088 15.661 -4.650 1.00 96.94 286 PRO A CA 1
ATOM 2206 C C . PRO A 1 286 ? 0.153 14.807 -4.935 1.00 96.94 286 PRO A C 1
ATOM 2208 O O . PRO A 1 286 ? 0.878 15.056 -5.902 1.00 96.94 286 PRO A O 1
ATOM 2211 N N . ALA A 1 287 ? 0.411 13.801 -4.094 1.00 96.75 287 ALA A N 1
ATOM 2212 C CA . ALA A 1 287 ? 1.567 12.921 -4.221 1.00 96.75 287 ALA A CA 1
ATOM 2213 C C . ALA A 1 287 ? 1.416 11.960 -5.416 1.00 96.75 287 ALA A C 1
ATOM 2215 O O . ALA A 1 287 ? 2.359 11.803 -6.197 1.00 96.75 287 ALA A O 1
ATOM 2216 N N . ASN A 1 288 ? 0.219 11.401 -5.620 1.00 98.19 288 ASN A N 1
ATOM 2217 C CA . ASN A 1 288 ? -0.178 10.674 -6.822 1.00 98.19 288 ASN A CA 1
ATOM 2218 C C . ASN A 1 288 ? 0.015 11.561 -8.042 1.00 98.19 288 ASN A C 1
ATOM 2220 O O . ASN A 1 288 ? 0.762 11.174 -8.935 1.00 98.19 288 ASN A O 1
ATOM 2224 N N . TRP A 1 289 ? -0.586 12.751 -8.067 1.00 96.88 289 TRP A N 1
ATOM 2225 C CA . TRP A 1 289 ? -0.509 13.638 -9.223 1.00 96.88 289 TRP A CA 1
ATOM 2226 C C . TRP A 1 289 ? 0.941 13.957 -9.602 1.00 96.88 289 TRP A C 1
ATOM 2228 O O . TRP A 1 289 ? 1.314 13.840 -10.771 1.00 96.88 289 TRP A O 1
ATOM 2238 N N . LEU A 1 290 ? 1.800 14.268 -8.625 1.00 95.62 290 LEU A N 1
ATOM 2239 C CA . LEU A 1 290 ? 3.238 14.431 -8.854 1.00 95.62 290 LEU A CA 1
ATOM 2240 C C . LEU A 1 290 ? 3.852 13.158 -9.464 1.00 95.62 290 LEU A C 1
ATOM 2242 O O . LEU A 1 290 ? 4.564 13.222 -10.465 1.00 95.62 290 LEU A O 1
ATOM 2246 N N . THR A 1 291 ? 3.560 11.996 -8.889 1.00 95.88 291 THR A N 1
ATOM 2247 C CA . THR A 1 291 ? 4.136 10.708 -9.292 1.00 95.88 291 THR A CA 1
ATOM 2248 C C . THR A 1 291 ? 3.651 10.248 -10.673 1.00 95.88 291 THR A C 1
ATOM 2250 O O . THR A 1 291 ? 4.444 9.720 -11.452 1.00 95.88 291 THR A O 1
ATOM 2253 N N . SER A 1 292 ? 2.385 10.463 -11.025 1.00 96.62 292 SER A N 1
ATOM 2254 C CA . SER A 1 292 ? 1.774 9.991 -12.273 1.00 96.62 292 SER A CA 1
ATOM 2255 C C . SER A 1 292 ? 1.873 11.001 -13.418 1.00 96.62 292 SER A C 1
ATOM 2257 O O . SER A 1 292 ? 1.865 10.597 -14.580 1.00 96.62 292 SER A O 1
ATOM 2259 N N . THR A 1 293 ? 2.021 12.303 -13.132 1.00 94.56 293 THR A N 1
ATOM 2260 C CA . THR A 1 293 ? 1.949 13.356 -14.165 1.00 94.56 293 THR A CA 1
ATOM 2261 C C . THR A 1 293 ? 3.199 14.225 -14.291 1.00 94.56 293 THR A C 1
ATOM 2263 O O . THR A 1 293 ? 3.444 14.756 -15.378 1.00 94.56 293 THR A O 1
ATOM 2266 N N . HIS A 1 294 ? 4.053 14.343 -13.268 1.00 94.44 294 HIS A N 1
ATOM 2267 C CA . HIS A 1 294 ? 5.210 15.236 -13.364 1.00 94.44 294 HIS A CA 1
ATOM 2268 C C . HIS A 1 294 ? 6.175 14.775 -14.474 1.00 94.44 294 HIS A C 1
ATOM 2270 O O . HIS A 1 294 ? 6.552 13.601 -14.497 1.00 94.44 294 HIS A O 1
ATOM 2276 N N . PRO A 1 295 ? 6.638 15.659 -15.384 1.00 91.50 295 PRO A N 1
ATOM 2277 C CA . PRO A 1 295 ? 7.489 15.260 -16.510 1.00 91.50 295 PRO A CA 1
ATOM 2278 C C . PRO A 1 295 ? 8.786 14.558 -16.095 1.00 91.50 295 PRO A C 1
ATOM 2280 O O . PRO A 1 295 ? 9.318 13.749 -16.853 1.00 91.50 295 PRO A O 1
ATOM 2283 N N . GLY A 1 296 ? 9.308 14.879 -14.908 1.00 89.25 296 GLY A N 1
ATOM 2284 C CA . GLY A 1 296 ? 10.498 14.257 -14.319 1.00 89.25 296 GLY A CA 1
ATOM 2285 C C . GLY A 1 296 ? 10.238 12.957 -13.550 1.00 89.25 296 GLY A C 1
ATOM 2286 O O . GLY A 1 296 ? 11.186 12.397 -13.013 1.00 89.25 296 GLY A O 1
ATOM 2287 N N . SER A 1 297 ? 8.991 12.487 -13.457 1.00 91.94 297 SER A N 1
ATOM 2288 C CA . SER A 1 297 ? 8.686 11.233 -12.766 1.00 91.94 297 SER A CA 1
ATOM 2289 C C . SER A 1 297 ? 9.230 10.025 -13.533 1.00 91.94 297 SER A C 1
ATOM 2291 O O . SER A 1 297 ? 9.035 9.898 -14.744 1.00 91.94 297 SER A O 1
ATOM 2293 N N . PHE A 1 298 ? 9.872 9.114 -12.800 1.00 90.56 298 PHE A N 1
ATOM 2294 C CA . PHE A 1 298 ? 10.359 7.828 -13.302 1.00 90.56 298 PHE A CA 1
ATOM 2295 C C . PHE A 1 298 ? 9.226 6.988 -13.913 1.00 90.56 298 PHE A C 1
ATOM 2297 O O . PHE A 1 298 ? 9.362 6.464 -15.018 1.00 90.56 298 PHE A O 1
ATOM 2304 N N . PHE A 1 299 ? 8.069 6.950 -13.249 1.00 94.44 299 PHE A N 1
ATOM 2305 C CA . PHE A 1 299 ? 6.926 6.119 -13.642 1.00 94.44 299 PHE A CA 1
ATOM 2306 C C . PHE A 1 299 ? 6.222 6.574 -14.926 1.00 94.44 299 PHE A C 1
ATOM 2308 O O . PHE A 1 299 ? 5.433 5.821 -15.483 1.00 94.44 299 PHE A O 1
ATOM 2315 N N . ARG A 1 300 ? 6.521 7.779 -15.431 1.00 93.06 300 ARG A N 1
ATOM 2316 C CA . ARG A 1 300 ? 6.029 8.245 -16.739 1.00 93.06 300 ARG A CA 1
ATOM 2317 C C . ARG A 1 300 ? 6.879 7.787 -17.916 1.00 93.06 300 ARG A C 1
ATOM 2319 O O . ARG A 1 300 ? 6.475 7.957 -19.061 1.00 93.06 300 ARG A O 1
ATOM 2326 N N . ARG A 1 301 ? 8.099 7.321 -17.653 1.00 87.44 301 ARG A N 1
ATOM 2327 C CA . ARG A 1 301 ? 9.117 7.097 -18.687 1.00 87.44 301 ARG A CA 1
ATOM 2328 C C . ARG A 1 301 ? 9.528 5.644 -18.811 1.00 87.44 301 ARG A C 1
ATOM 2330 O O . ARG A 1 301 ? 10.144 5.305 -19.820 1.00 87.44 301 ARG A O 1
ATOM 2337 N N . GLU A 1 302 ? 9.235 4.837 -17.799 1.00 90.75 302 GLU A N 1
ATOM 2338 C CA . GLU A 1 302 ? 9.720 3.471 -17.669 1.00 90.75 302 GLU A CA 1
ATOM 2339 C C . GLU A 1 302 ? 8.569 2.485 -17.500 1.00 90.75 302 GLU A C 1
ATOM 2341 O O . GLU A 1 302 ? 7.623 2.726 -16.748 1.00 90.75 302 GLU A O 1
ATOM 2346 N N . LEU A 1 303 ? 8.690 1.345 -18.181 1.00 96.19 303 LEU A N 1
ATOM 2347 C CA . LEU A 1 303 ? 7.879 0.170 -17.900 1.00 96.19 303 LEU A CA 1
ATOM 2348 C C . LEU A 1 303 ? 8.372 -0.438 -16.587 1.00 96.19 303 LEU A C 1
ATOM 2350 O O . LEU A 1 303 ? 9.525 -0.860 -16.488 1.00 96.19 303 LEU A O 1
ATOM 2354 N N . VAL A 1 304 ? 7.503 -0.479 -15.584 1.00 97.94 304 VAL A N 1
ATOM 2355 C CA . VAL A 1 304 ? 7.829 -1.032 -14.272 1.00 97.94 304 VAL A CA 1
ATOM 2356 C C . VAL A 1 304 ? 6.808 -2.090 -13.909 1.00 97.94 304 VAL A C 1
ATOM 2358 O O . VAL A 1 304 ? 5.611 -1.807 -13.909 1.00 97.94 304 VAL A O 1
ATOM 2361 N N . ALA A 1 305 ? 7.286 -3.279 -13.549 1.00 98.62 305 ALA A N 1
ATOM 2362 C CA . ALA A 1 305 ? 6.475 -4.307 -12.912 1.00 98.62 305 ALA A CA 1
ATOM 2363 C C . ALA A 1 305 ? 7.273 -5.028 -11.818 1.00 98.62 305 ALA A C 1
ATOM 2365 O O . ALA A 1 305 ? 8.479 -5.233 -11.955 1.00 98.62 305 ALA A O 1
ATOM 2366 N N . ALA A 1 306 ? 6.627 -5.421 -10.723 1.00 98.62 306 ALA A N 1
ATOM 2367 C CA . ALA A 1 306 ? 7.244 -6.266 -9.706 1.00 98.62 306 ALA A CA 1
ATOM 2368 C C . ALA A 1 306 ? 6.238 -7.241 -9.090 1.00 98.62 306 ALA A C 1
ATOM 2370 O O . ALA A 1 306 ? 5.062 -6.923 -8.946 1.00 98.62 306 ALA A O 1
ATOM 2371 N N . ARG A 1 307 ? 6.711 -8.424 -8.698 1.00 98.44 307 ARG A N 1
ATOM 2372 C CA . ARG A 1 307 ? 5.907 -9.458 -8.031 1.00 98.44 307 ARG A CA 1
ATOM 2373 C C . ARG A 1 307 ? 6.793 -10.277 -7.101 1.00 98.44 307 ARG A C 1
ATOM 2375 O O . ARG A 1 307 ? 7.929 -10.593 -7.460 1.00 98.44 307 ARG A O 1
ATOM 2382 N N . ALA A 1 308 ? 6.291 -10.625 -5.920 1.00 97.31 308 ALA A N 1
ATOM 2383 C CA . ALA A 1 308 ? 6.978 -11.527 -5.000 1.00 97.31 308 ALA A CA 1
ATOM 2384 C C . ALA A 1 308 ? 6.217 -12.852 -4.922 1.00 97.31 308 ALA A C 1
ATOM 2386 O O . ALA A 1 308 ? 5.218 -12.942 -4.220 1.00 97.31 308 ALA A O 1
ATOM 2387 N N . ALA A 1 309 ? 6.684 -13.862 -5.652 1.00 93.94 309 ALA A N 1
ATOM 2388 C CA . ALA A 1 309 ? 6.060 -15.180 -5.690 1.00 93.94 309 ALA A CA 1
ATOM 2389 C C . ALA A 1 309 ? 6.775 -16.150 -4.736 1.00 93.94 309 ALA A C 1
ATOM 2391 O O . ALA A 1 309 ? 7.928 -15.912 -4.368 1.00 93.94 309 ALA A O 1
ATOM 2392 N N . PRO A 1 310 ? 6.162 -17.290 -4.372 1.00 89.75 310 PRO A N 1
ATOM 2393 C CA . PRO A 1 310 ? 6.850 -18.328 -3.620 1.00 89.75 310 PRO A CA 1
ATOM 2394 C C . PRO A 1 310 ? 8.188 -18.710 -4.273 1.00 89.75 310 PRO A C 1
ATOM 2396 O O . PRO A 1 310 ? 8.237 -19.205 -5.397 1.00 89.75 310 PRO A O 1
ATOM 2399 N N . GLY A 1 311 ? 9.286 -18.466 -3.557 1.00 88.38 311 GLY A N 1
ATOM 2400 C CA . GLY A 1 311 ? 10.632 -18.862 -3.968 1.00 88.38 311 GLY A CA 1
ATOM 2401 C C . GLY A 1 311 ? 11.400 -17.857 -4.831 1.00 88.38 311 GLY A C 1
ATOM 2402 O O . GLY A 1 311 ? 12.583 -18.102 -5.061 1.00 88.38 311 GLY A O 1
ATOM 2403 N N . ALA A 1 312 ? 10.806 -16.741 -5.275 1.00 94.62 312 ALA A N 1
ATOM 2404 C CA . ALA A 1 312 ? 11.542 -15.681 -5.970 1.00 94.62 312 ALA A CA 1
ATOM 2405 C C . ALA A 1 312 ? 10.786 -14.343 -6.030 1.00 94.62 312 ALA A C 1
ATOM 2407 O O . ALA A 1 312 ? 9.559 -14.286 -6.089 1.00 94.62 312 ALA A O 1
ATOM 2408 N N . ARG A 1 313 ? 11.540 -13.243 -6.122 1.00 96.25 313 ARG A N 1
ATOM 2409 C CA . ARG A 1 313 ? 11.005 -11.918 -6.465 1.00 96.25 313 ARG A CA 1
ATOM 2410 C C . ARG A 1 313 ? 11.449 -11.521 -7.862 1.00 96.25 313 ARG A C 1
ATOM 2412 O O . ARG A 1 313 ? 12.616 -11.683 -8.217 1.00 96.25 313 ARG A O 1
ATOM 2419 N N . TYR A 1 314 ? 10.514 -10.966 -8.619 1.00 98.25 314 TYR A N 1
ATOM 2420 C CA . TYR A 1 314 ? 10.706 -10.514 -9.988 1.00 98.25 314 TYR A CA 1
ATOM 2421 C C . TYR A 1 314 ? 10.547 -8.999 -10.044 1.00 98.25 314 TYR A C 1
ATOM 2423 O O . TYR A 1 314 ? 9.608 -8.448 -9.466 1.00 98.25 314 TYR A O 1
ATOM 2431 N N . ALA A 1 315 ? 11.451 -8.329 -10.750 1.00 97.94 315 ALA A N 1
ATOM 2432 C CA . ALA A 1 315 ? 11.364 -6.904 -11.037 1.00 97.94 315 ALA A CA 1
ATOM 2433 C C . ALA A 1 315 ? 11.720 -6.656 -12.502 1.00 97.94 315 ALA A C 1
ATOM 2435 O O . ALA A 1 315 ? 12.814 -7.003 -12.942 1.00 97.94 315 ALA A O 1
ATOM 2436 N N . LEU A 1 316 ? 10.799 -6.056 -13.244 1.00 98.31 316 LEU A N 1
ATOM 2437 C CA . LEU A 1 316 ? 10.996 -5.580 -14.602 1.00 98.31 316 LEU A CA 1
ATOM 2438 C C . LEU A 1 316 ? 11.122 -4.057 -14.563 1.00 98.31 316 LEU A C 1
ATOM 2440 O O . LEU A 1 316 ? 10.202 -3.372 -14.118 1.00 98.31 316 LEU A O 1
ATOM 2444 N N . TYR A 1 317 ? 12.263 -3.546 -15.020 1.00 96.44 317 TYR A N 1
ATOM 2445 C CA . TYR A 1 317 ? 12.515 -2.116 -15.190 1.00 96.44 317 TYR A CA 1
ATOM 2446 C C . TYR A 1 317 ? 12.978 -1.859 -16.624 1.00 96.44 317 TYR A C 1
ATOM 2448 O O . TYR A 1 317 ? 14.052 -2.321 -17.021 1.00 96.44 317 TYR A O 1
ATOM 2456 N N . GLY A 1 318 ? 12.157 -1.164 -17.408 1.00 96.19 318 GLY A N 1
ATOM 2457 C CA . GLY A 1 318 ? 12.312 -1.104 -18.857 1.00 96.19 318 GLY A CA 1
ATOM 2458 C C . GLY A 1 318 ? 12.271 -2.519 -19.438 1.00 96.19 318 GLY A C 1
ATOM 2459 O O . GLY A 1 318 ? 11.323 -3.265 -19.208 1.00 96.19 318 GLY A O 1
ATOM 2460 N N . ALA A 1 319 ? 13.330 -2.908 -20.142 1.00 97.31 319 ALA A N 1
ATOM 2461 C CA . ALA A 1 319 ? 13.503 -4.256 -20.682 1.00 97.31 319 ALA A CA 1
ATOM 2462 C C . ALA A 1 319 ? 14.283 -5.213 -19.762 1.00 97.31 319 ALA A C 1
ATOM 2464 O O . ALA A 1 319 ? 14.536 -6.359 -20.134 1.00 97.31 319 ALA A O 1
ATOM 2465 N N . ARG A 1 320 ? 14.721 -4.759 -18.580 1.00 98.06 320 ARG A N 1
ATOM 2466 C CA . ARG A 1 320 ? 15.575 -5.552 -17.690 1.00 98.06 320 ARG A CA 1
ATOM 2467 C C . ARG A 1 320 ? 14.735 -6.316 -16.682 1.00 98.06 320 ARG A C 1
ATOM 2469 O O . ARG A 1 320 ? 14.243 -5.728 -15.719 1.00 98.06 320 ARG A O 1
ATOM 2476 N N . LEU A 1 321 ? 14.625 -7.627 -16.866 1.00 98.31 321 LEU A N 1
ATOM 2477 C CA . LEU A 1 321 ? 14.044 -8.529 -15.878 1.00 98.31 321 LEU A CA 1
ATOM 2478 C C . LEU A 1 321 ? 15.122 -8.967 -14.889 1.00 98.31 321 LEU A C 1
ATOM 2480 O O . LEU A 1 321 ? 16.147 -9.525 -15.272 1.00 98.31 321 LEU A O 1
ATOM 2484 N N . THR A 1 322 ? 14.878 -8.717 -13.610 1.00 97.75 322 THR A N 1
ATOM 2485 C CA . THR A 1 322 ? 15.692 -9.196 -12.496 1.00 97.75 322 THR A CA 1
ATOM 2486 C C . THR A 1 322 ? 14.907 -10.242 -11.718 1.00 97.75 322 THR A C 1
ATOM 2488 O O . THR A 1 322 ? 13.829 -9.935 -11.208 1.00 97.75 322 THR A O 1
ATOM 2491 N N . THR A 1 323 ? 15.471 -11.438 -11.577 1.00 97.50 323 THR A N 1
ATOM 2492 C CA . THR A 1 323 ? 14.959 -12.488 -10.688 1.00 97.50 323 THR A CA 1
ATOM 2493 C C . THR A 1 323 ? 15.884 -12.602 -9.487 1.00 97.50 323 THR A C 1
ATOM 2495 O O . THR A 1 323 ? 17.102 -12.667 -9.654 1.00 97.50 323 THR A O 1
ATOM 2498 N N . ARG A 1 324 ? 15.323 -12.604 -8.277 1.00 95.06 324 ARG A N 1
ATOM 2499 C CA . ARG A 1 324 ? 16.063 -12.780 -7.020 1.00 95.06 324 ARG A CA 1
ATOM 2500 C C . ARG A 1 324 ? 15.481 -13.931 -6.222 1.00 95.06 324 ARG A C 1
ATOM 2502 O O . ARG A 1 324 ? 14.285 -13.926 -5.935 1.00 95.06 324 ARG A O 1
ATOM 2509 N N . TRP A 1 325 ? 16.326 -14.876 -5.835 1.00 93.00 325 TRP A N 1
ATOM 2510 C CA . TRP A 1 325 ? 15.941 -16.028 -5.027 1.00 93.00 325 TRP A CA 1
ATOM 2511 C C . TRP A 1 325 ? 16.276 -15.797 -3.542 1.00 93.00 325 TRP A C 1
ATOM 2513 O O . TRP A 1 325 ? 17.188 -15.029 -3.232 1.00 93.00 325 TRP A O 1
ATOM 2523 N N . PRO A 1 326 ? 15.572 -16.461 -2.604 1.00 87.31 326 PRO A N 1
ATOM 2524 C CA . PRO A 1 326 ? 15.834 -16.349 -1.166 1.00 87.31 326 PRO A CA 1
ATOM 2525 C C . PRO A 1 326 ? 17.250 -16.747 -0.731 1.00 87.31 326 PRO A C 1
ATOM 2527 O O . PRO A 1 326 ? 17.699 -16.318 0.326 1.00 87.31 326 PRO A O 1
ATOM 2530 N N . ASP A 1 327 ? 17.956 -17.552 -1.532 1.00 85.62 327 ASP A N 1
ATOM 2531 C CA . ASP A 1 327 ? 19.347 -17.958 -1.284 1.00 85.62 327 ASP A CA 1
ATOM 2532 C C . ASP A 1 327 ? 20.381 -16.872 -1.642 1.00 85.62 327 ASP A C 1
ATOM 2534 O O . ASP A 1 327 ? 21.584 -17.107 -1.546 1.00 85.62 327 ASP A O 1
ATOM 2538 N N . GLY A 1 328 ? 19.920 -15.687 -2.055 1.00 83.88 328 GLY A N 1
ATOM 2539 C CA . GLY A 1 328 ? 20.760 -14.551 -2.428 1.00 83.88 328 GLY A CA 1
ATOM 2540 C C . GLY A 1 328 ? 21.166 -14.537 -3.900 1.00 83.88 328 GLY A C 1
ATOM 2541 O O . GLY A 1 328 ? 21.680 -13.524 -4.372 1.00 83.88 328 GLY A O 1
ATOM 2542 N N . ARG A 1 329 ? 20.898 -15.601 -4.673 1.00 90.50 329 ARG A N 1
ATOM 2543 C CA . ARG A 1 329 ? 21.160 -15.570 -6.117 1.00 90.50 329 ARG A CA 1
ATOM 2544 C C . ARG A 1 329 ? 20.309 -14.488 -6.779 1.00 90.50 329 ARG A C 1
ATOM 2546 O O . ARG A 1 329 ? 19.134 -14.297 -6.455 1.00 90.50 329 ARG A O 1
ATOM 2553 N N . SER A 1 330 ? 20.897 -13.815 -7.762 1.00 93.38 330 SER A N 1
ATOM 2554 C CA . SER A 1 330 ? 20.205 -12.865 -8.625 1.00 93.38 330 SER A CA 1
ATOM 2555 C C . SER A 1 330 ? 20.613 -13.094 -10.072 1.00 93.38 330 SER A C 1
ATOM 2557 O O . SER A 1 330 ? 21.791 -13.255 -10.375 1.00 93.38 330 SER A O 1
ATOM 2559 N N . GLU A 1 331 ? 19.638 -13.044 -10.970 1.00 96.31 331 GLU A N 1
ATOM 2560 C CA . GLU A 1 331 ? 19.846 -13.073 -12.414 1.00 96.31 331 GLU A CA 1
ATOM 2561 C C . GLU A 1 331 ? 19.248 -11.812 -13.032 1.00 96.31 331 GLU A C 1
ATOM 2563 O O . GLU A 1 331 ? 18.204 -11.331 -12.585 1.00 96.31 331 GLU A O 1
ATOM 2568 N N . GLN A 1 332 ? 19.916 -11.270 -14.049 1.00 97.06 332 GLN A N 1
ATOM 2569 C CA . GLN A 1 332 ? 19.412 -10.153 -14.837 1.00 97.06 332 GLN A CA 1
ATOM 2570 C C . GLN A 1 332 ? 19.441 -10.519 -16.314 1.00 97.06 332 GLN A C 1
ATOM 2572 O O . GLN A 1 332 ? 20.462 -10.979 -16.822 1.00 97.06 332 GLN A O 1
ATOM 2577 N N . ARG A 1 333 ? 18.324 -10.289 -16.999 1.00 97.50 333 ARG A N 1
ATOM 2578 C CA . ARG A 1 333 ? 18.165 -10.541 -18.430 1.00 97.50 333 ARG A CA 1
ATOM 2579 C C . ARG A 1 333 ? 17.594 -9.311 -19.111 1.00 97.50 333 ARG A C 1
ATOM 2581 O O . ARG A 1 333 ? 16.647 -8.710 -18.604 1.00 97.50 333 ARG A O 1
ATOM 2588 N N . MET A 1 334 ? 18.153 -8.974 -20.267 1.00 97.88 334 MET A N 1
ATOM 2589 C CA . MET A 1 334 ? 17.544 -8.009 -21.174 1.00 97.88 334 MET A CA 1
ATOM 2590 C C . MET A 1 334 ? 16.574 -8.731 -22.092 1.00 97.88 334 MET A C 1
ATOM 2592 O O . MET A 1 334 ? 16.922 -9.762 -22.664 1.00 97.88 334 MET A O 1
ATOM 2596 N N . LEU A 1 335 ? 15.355 -8.211 -22.176 1.00 98.25 335 LEU A N 1
ATOM 2597 C CA . LEU A 1 335 ? 14.253 -8.823 -22.898 1.00 98.25 335 LEU A CA 1
ATOM 2598 C C . LEU A 1 335 ? 13.940 -8.035 -24.173 1.00 98.25 335 LEU A C 1
ATOM 2600 O O . LEU A 1 335 ? 13.906 -6.805 -24.170 1.00 98.25 335 LEU A O 1
ATOM 2604 N N . SER A 1 336 ? 13.656 -8.751 -25.255 1.00 98.12 336 SER A N 1
ATOM 2605 C CA . SER A 1 336 ? 12.986 -8.202 -26.438 1.00 98.12 336 SER A CA 1
ATOM 2606 C C . SER A 1 336 ? 11.527 -7.822 -26.138 1.00 98.12 336 SER A C 1
ATOM 2608 O O . SER A 1 336 ? 10.967 -8.235 -25.124 1.00 98.12 336 SER A O 1
ATOM 2610 N N . ALA A 1 337 ? 10.874 -7.074 -27.034 1.00 98.00 337 ALA A N 1
ATOM 2611 C CA . ALA A 1 337 ? 9.469 -6.677 -26.872 1.00 98.00 337 ALA A CA 1
ATOM 2612 C C . ALA A 1 337 ? 8.535 -7.883 -26.638 1.00 98.00 337 ALA A C 1
ATOM 2614 O O . ALA A 1 337 ? 7.735 -7.879 -25.704 1.00 98.00 337 ALA A O 1
ATOM 2615 N N . ASP A 1 338 ? 8.692 -8.954 -27.421 1.00 97.94 338 ASP A N 1
ATOM 2616 C CA . ASP A 1 338 ? 7.863 -10.155 -27.277 1.00 97.94 338 ASP A CA 1
ATOM 2617 C C . ASP A 1 338 ? 8.186 -10.932 -25.986 1.00 97.94 338 ASP A C 1
ATOM 2619 O O . ASP A 1 338 ? 7.314 -11.580 -25.409 1.00 97.94 338 ASP A O 1
ATOM 2623 N N . GLU A 1 339 ? 9.432 -10.882 -25.503 1.00 98.31 339 GLU A N 1
ATOM 2624 C CA . GLU A 1 339 ? 9.795 -11.455 -24.201 1.00 98.31 339 GLU A CA 1
ATOM 2625 C C . GLU A 1 339 ? 9.249 -10.638 -23.029 1.00 98.31 339 GLU A C 1
ATOM 2627 O O . GLU A 1 339 ? 8.854 -11.230 -22.027 1.00 98.31 339 GLU A O 1
ATOM 2632 N N . ILE A 1 340 ? 9.197 -9.308 -23.144 1.00 98.56 340 ILE A N 1
ATOM 2633 C CA . ILE A 1 340 ? 8.549 -8.436 -22.157 1.00 98.56 340 ILE A CA 1
ATOM 2634 C C . ILE A 1 340 ? 7.061 -8.772 -22.073 1.00 98.56 340 ILE A C 1
ATOM 2636 O O . ILE A 1 340 ? 6.546 -8.975 -20.977 1.00 98.56 340 ILE A O 1
ATOM 2640 N N . GLU A 1 341 ? 6.378 -8.872 -23.213 1.00 98.31 341 GLU A N 1
ATOM 2641 C CA . GLU A 1 341 ? 4.953 -9.210 -23.276 1.00 98.31 341 GLU A CA 1
ATOM 2642 C C . GLU A 1 341 ? 4.661 -10.577 -22.632 1.00 98.31 341 GLU A C 1
ATOM 2644 O O . GLU A 1 341 ? 3.757 -10.701 -21.795 1.00 98.31 341 GLU A O 1
ATOM 2649 N N . ARG A 1 342 ? 5.490 -11.587 -22.935 1.00 98.38 342 ARG A N 1
ATOM 2650 C CA . ARG A 1 342 ? 5.423 -12.894 -22.264 1.00 98.38 342 ARG A CA 1
ATOM 2651 C C . ARG A 1 342 ? 5.683 -12.787 -20.766 1.00 98.38 342 ARG A C 1
ATOM 2653 O O . ARG A 1 342 ? 4.920 -13.348 -19.991 1.00 98.38 342 ARG A O 1
ATOM 2660 N N . ALA A 1 343 ? 6.701 -12.042 -20.334 1.00 98.38 343 ALA A N 1
ATOM 2661 C CA . ALA A 1 343 ? 7.005 -11.875 -18.914 1.00 98.38 343 ALA A CA 1
ATOM 2662 C C . ALA A 1 343 ? 5.860 -11.183 -18.155 1.00 98.38 343 ALA A C 1
ATOM 2664 O O . ALA A 1 343 ? 5.502 -11.627 -17.065 1.00 98.38 343 ALA A O 1
ATOM 2665 N N . LEU A 1 344 ? 5.255 -10.131 -18.721 1.00 98.56 344 LEU A N 1
ATOM 2666 C CA . LEU A 1 344 ? 4.077 -9.466 -18.150 1.00 98.56 344 LEU A CA 1
ATOM 2667 C C . LEU A 1 344 ? 2.936 -10.463 -17.923 1.00 98.56 344 LEU A C 1
ATOM 2669 O O . LEU A 1 344 ? 2.360 -10.489 -16.837 1.00 98.56 344 LEU A O 1
ATOM 2673 N N . THR A 1 345 ? 2.683 -11.335 -18.897 1.00 98.06 345 THR A N 1
ATOM 2674 C CA . THR A 1 345 ? 1.612 -12.335 -18.823 1.00 98.06 345 THR A CA 1
ATOM 2675 C C . THR A 1 345 ? 1.943 -13.478 -17.860 1.00 98.06 345 THR A C 1
ATOM 2677 O O . THR A 1 345 ? 1.194 -13.740 -16.923 1.00 98.06 345 THR A O 1
ATOM 2680 N N . GLU A 1 346 ? 3.070 -14.157 -18.063 1.00 97.44 346 GLU A N 1
ATOM 2681 C CA . GLU A 1 346 ? 3.409 -15.414 -17.384 1.00 97.44 346 GLU A CA 1
ATOM 2682 C C . GLU A 1 346 ? 4.008 -15.186 -15.990 1.00 97.44 346 GLU A C 1
ATOM 2684 O O . GLU A 1 346 ? 3.655 -15.877 -15.034 1.00 97.44 346 GLU A O 1
ATOM 2689 N N . THR A 1 347 ? 4.896 -14.196 -15.852 1.00 97.38 347 THR A N 1
ATOM 2690 C CA . THR A 1 347 ? 5.593 -13.912 -14.589 1.00 97.38 347 THR A CA 1
ATOM 2691 C C . THR A 1 347 ? 4.779 -12.977 -13.708 1.00 97.38 347 THR A C 1
ATOM 2693 O O . THR A 1 347 ? 4.644 -13.232 -12.513 1.00 97.38 347 THR A O 1
ATOM 2696 N N . PHE A 1 348 ? 4.224 -11.897 -14.265 1.00 98.19 348 PHE A N 1
ATOM 2697 C CA . PHE A 1 348 ? 3.507 -10.884 -13.479 1.00 98.19 348 PHE A CA 1
ATOM 2698 C C . PHE A 1 348 ? 1.988 -11.098 -13.439 1.00 98.19 348 PHE A C 1
ATOM 2700 O O . PHE A 1 348 ? 1.326 -10.460 -12.627 1.00 98.19 348 PHE A O 1
ATOM 2707 N N . GLY A 1 349 ? 1.435 -12.008 -14.249 1.00 96.94 349 GLY A N 1
ATOM 2708 C CA . GLY A 1 349 ? -0.003 -12.295 -14.265 1.00 96.94 349 GLY A CA 1
ATOM 2709 C C . GLY A 1 349 ? -0.850 -11.169 -14.865 1.00 96.94 349 GLY A C 1
ATOM 2710 O O . GLY A 1 349 ? -2.037 -11.072 -14.568 1.00 96.94 349 GLY A O 1
ATOM 2711 N N . LEU A 1 350 ? -0.250 -10.292 -15.675 1.00 97.81 350 LEU A N 1
ATOM 2712 C CA . LEU A 1 350 ? -0.923 -9.161 -16.304 1.00 97.81 350 LEU A CA 1
ATOM 2713 C C . LEU A 1 350 ? -1.376 -9.534 -17.713 1.00 97.81 350 LEU A C 1
ATOM 2715 O O . LEU A 1 350 ? -0.553 -9.793 -18.587 1.00 97.81 350 LEU A O 1
ATOM 2719 N N . ALA A 1 351 ? -2.685 -9.489 -17.956 1.00 96.12 351 ALA A N 1
ATOM 2720 C CA . ALA A 1 351 ? -3.224 -9.613 -19.305 1.00 96.12 351 ALA A CA 1
ATOM 2721 C C . ALA A 1 351 ? -2.835 -8.372 -20.127 1.00 96.12 351 ALA A C 1
ATOM 2723 O O . ALA A 1 351 ? -3.355 -7.278 -19.889 1.00 96.12 351 ALA A O 1
ATOM 2724 N N . VAL A 1 352 ? -1.892 -8.535 -21.060 1.00 96.31 352 VAL A N 1
ATOM 2725 C CA . VAL A 1 352 ? -1.370 -7.423 -21.863 1.00 96.31 352 VAL A CA 1
ATOM 2726 C C . VAL A 1 352 ? -2.463 -6.853 -22.763 1.00 96.31 352 VAL A C 1
ATOM 2728 O O . VAL A 1 352 ? -3.151 -7.581 -23.477 1.00 96.31 352 VAL A O 1
ATOM 2731 N N . GLN A 1 353 ? -2.627 -5.530 -22.712 1.00 96.31 353 GLN A N 1
ATOM 2732 C CA . GLN A 1 353 ? -3.600 -4.803 -23.524 1.00 96.31 353 GLN A CA 1
ATOM 2733 C C . GLN A 1 353 ? -2.932 -4.263 -24.800 1.00 96.31 353 GLN A C 1
ATOM 2735 O O . GLN A 1 353 ? -1.754 -3.894 -24.756 1.00 96.31 353 GLN A O 1
ATOM 2740 N N . PRO A 1 354 ? -3.656 -4.166 -25.934 1.00 95.94 354 PRO A N 1
ATOM 2741 C CA . PRO A 1 354 ? -3.076 -3.711 -27.202 1.00 95.94 354 PRO A CA 1
ATOM 2742 C C . PRO A 1 354 ? -2.393 -2.339 -27.131 1.00 95.94 354 PRO A C 1
ATOM 2744 O O . PRO A 1 354 ? -1.384 -2.108 -27.793 1.00 95.94 354 PRO A O 1
ATOM 2747 N N . ASP A 1 355 ? -2.910 -1.429 -26.307 1.00 96.06 355 ASP A N 1
ATOM 2748 C CA . ASP A 1 355 ? -2.372 -0.078 -26.149 1.00 96.06 355 ASP A CA 1
ATOM 2749 C C . ASP A 1 355 ? -1.103 -0.009 -25.282 1.00 96.06 355 ASP A C 1
ATOM 2751 O O . ASP A 1 355 ? -0.468 1.042 -25.208 1.00 96.06 355 ASP A O 1
ATOM 2755 N N . TRP A 1 356 ? -0.670 -1.123 -24.681 1.00 97.12 356 TRP A N 1
ATOM 2756 C CA . TRP A 1 356 ? 0.620 -1.213 -23.987 1.00 97.12 356 TRP A CA 1
ATOM 2757 C C . TRP A 1 356 ? 1.777 -1.480 -24.952 1.00 97.12 356 TRP A C 1
ATOM 2759 O O . TRP A 1 356 ? 2.933 -1.238 -24.601 1.00 97.12 356 TRP A O 1
ATOM 2769 N N . ARG A 1 357 ? 1.491 -1.958 -26.173 1.00 96.25 357 ARG A N 1
ATOM 2770 C CA . ARG A 1 357 ? 2.515 -2.361 -27.147 1.00 96.25 357 ARG A CA 1
ATOM 2771 C C . ARG A 1 357 ? 3.538 -1.254 -27.449 1.00 96.25 357 ARG A C 1
ATOM 2773 O O . ARG A 1 357 ? 4.727 -1.561 -27.391 1.00 96.25 357 ARG A O 1
ATOM 2780 N N . PRO A 1 358 ? 3.153 0.023 -27.662 1.00 96.38 358 PRO A N 1
ATOM 2781 C CA . PRO A 1 358 ? 4.131 1.087 -27.893 1.00 96.38 358 PRO A CA 1
ATOM 2782 C C . PRO A 1 358 ? 5.094 1.295 -26.715 1.00 96.38 358 PRO A C 1
ATOM 2784 O O . PRO A 1 358 ? 6.286 1.511 -26.925 1.00 96.38 358 PRO A O 1
ATOM 2787 N N . LEU A 1 359 ? 4.604 1.191 -25.473 1.00 96.75 359 LEU A N 1
ATOM 2788 C CA . LEU A 1 359 ? 5.442 1.281 -24.272 1.00 96.75 359 LEU A CA 1
ATOM 2789 C C . LEU A 1 359 ? 6.420 0.100 -24.191 1.00 96.75 359 LEU A C 1
ATOM 2791 O O . LEU A 1 359 ? 7.591 0.293 -23.866 1.00 96.75 359 LEU A O 1
ATOM 2795 N N . ILE A 1 360 ? 5.951 -1.112 -24.498 1.00 97.69 360 ILE A N 1
ATOM 2796 C CA . ILE A 1 360 ? 6.766 -2.334 -24.501 1.00 97.69 360 ILE A CA 1
ATOM 2797 C C . ILE A 1 360 ? 7.889 -2.239 -25.545 1.00 97.69 360 ILE A C 1
ATOM 2799 O O . ILE A 1 360 ? 9.052 -2.495 -25.231 1.00 97.69 360 ILE A O 1
ATOM 2803 N N . GLU A 1 361 ? 7.566 -1.819 -26.768 1.00 97.06 361 GLU A N 1
ATOM 2804 C CA . GLU A 1 361 ? 8.546 -1.625 -27.844 1.00 97.06 361 GLU A CA 1
ATOM 2805 C C . GLU A 1 361 ? 9.553 -0.528 -27.496 1.00 97.06 361 GLU A C 1
ATOM 2807 O O . GLU A 1 361 ? 10.757 -0.704 -27.685 1.00 97.06 361 GLU A O 1
ATOM 2812 N N . GLN A 1 362 ? 9.084 0.578 -26.911 1.00 95.56 362 GLN A N 1
ATOM 2813 C CA . GLN A 1 362 ? 9.958 1.645 -26.440 1.00 95.56 362 GLN A CA 1
ATOM 2814 C C . GLN A 1 362 ? 10.917 1.160 -25.345 1.00 95.56 362 GLN A C 1
ATOM 2816 O O . GLN A 1 362 ? 12.089 1.537 -25.359 1.00 95.56 362 GLN A O 1
ATOM 2821 N N . ALA A 1 363 ? 10.446 0.337 -24.405 1.00 95.12 363 ALA A N 1
ATOM 2822 C CA . ALA A 1 363 ? 11.282 -0.234 -23.355 1.00 95.12 363 ALA A CA 1
ATOM 2823 C C . ALA A 1 363 ? 12.362 -1.166 -23.933 1.00 95.12 363 ALA A C 1
ATOM 2825 O O . ALA A 1 363 ? 13.523 -1.071 -23.533 1.00 95.12 363 ALA A O 1
ATOM 2826 N N . ALA A 1 364 ? 12.003 -2.010 -24.905 1.00 95.62 364 ALA A N 1
ATOM 2827 C CA . ALA A 1 364 ? 12.926 -2.916 -25.594 1.00 95.62 364 ALA A CA 1
ATOM 2828 C C . ALA A 1 364 ? 13.952 -2.195 -26.487 1.00 95.62 364 ALA A C 1
ATOM 2830 O O . ALA A 1 364 ? 15.058 -2.690 -26.676 1.00 95.62 364 ALA A O 1
ATOM 2831 N N . ALA A 1 365 ? 13.620 -1.022 -27.028 1.00 92.50 365 ALA A N 1
ATOM 2832 C CA . ALA A 1 365 ? 14.520 -0.259 -27.895 1.00 92.50 365 ALA A CA 1
ATOM 2833 C C . ALA A 1 365 ? 15.619 0.514 -27.141 1.00 92.50 365 ALA A C 1
ATOM 2835 O O . ALA A 1 365 ? 16.543 1.027 -27.768 1.00 92.50 365 ALA A O 1
ATOM 2836 N N . ARG A 1 366 ? 15.519 0.637 -25.810 1.00 83.25 366 ARG A N 1
ATOM 2837 C CA . ARG A 1 366 ? 16.518 1.319 -24.959 1.00 83.25 366 ARG A CA 1
ATOM 2838 C C . ARG A 1 366 ? 17.633 0.389 -24.454 1.00 83.25 366 ARG A C 1
ATOM 2840 O O . ARG A 1 366 ? 18.433 0.831 -23.630 1.00 83.25 366 ARG A O 1
ATOM 2847 N N . VAL A 1 367 ? 17.626 -0.876 -24.886 1.00 62.91 367 VAL A N 1
ATOM 2848 C CA . VAL A 1 367 ? 18.585 -1.928 -24.498 1.00 62.91 367 VAL A CA 1
ATOM 2849 C C . VAL A 1 367 ? 19.965 -1.687 -25.086 1.00 62.91 367 VAL A C 1
ATOM 2851 O O . VAL A 1 367 ? 20.040 -1.325 -26.281 1.00 62.91 367 VAL A O 1
#

Secondary structure (DSSP, 8-state):
-PPP-EEEEE-S-HHHHHHHHHHHHHTT-EEEEES-GGGGGGSTTGGG-SEEEEETTS-HHHHHHHHHHHHHH-TT-EEEEE-TTTHHHHHHHHHTT--SS-HHHHHHHTT--S--SSSHHHHHHHHHHHHHHS-EE-HHHHTT-----SHHHHIIIIIIT---B-HHHHHHHHHHHHHHTT-EEEEEEEEE-TTPPTTPPPPPEEEEEEEEEETTEEEEE-S-S-TT--SS-EETT--S-EEETTEEEEEEEETTEEEEEEEETTEEEEEEEE-SS-B-HHHHHHHHHHHHH-TT-GGGTS-EEEEEETTEEEEEETTEEEEE-TTS-EEEEE--HHHHHHHHHHTT-----GGGHHHHHHHHTT-

Sequence (367 aa):
MTRLRRVLLIGRSHRVMQDLVAELRALGVEAEGETDPDRAADRPDAGAFDVVALGRGVTGETRKALRKAFAWIRPDVRLIDVAIREAPGETLRALEGRDLVDLDAYFARIGYRGPRDATTGTLRALVLAHLDAIPFESIDAAIGRGVDISPEGVDAKLIGAHRGGYCYEQNGLFKRVLRALGFEVDGLLARVRLNARPGDQPMARSHMTLKVTIEGEEWLADVGFGGATPTAPLRFDDEAPQPTPHGRYRVTRFGPLKLLEAESDGGWAPLYEVSDEPQIDVDYEPANWLTSTHPGSFFRRELVAARAAPGARYALYGARLTTRWPDGRSEQRMLSADEIERALTETFGLAVQPDWRPLIEQAAARV

Radius of gyration: 21.9 Å; Cα contacts (8 Å, |Δi|>4): 738; chains: 1; bounding box: 69×39×58 Å

InterPro domains:
  IPR001447 Arylamine N-acetyltransferase [PF00797] (122-353)
  IPR001447 Arylamine N-acetyltransferase [PR01543] (119-142)
  IPR001447 Arylamine N-acetyltransferase [PR01543] (143-166)
  IPR001447 Arylamine N-acetyltransferase [PR01543] (167-189)
  IPR001447 Arylamine N-acetyltransferase [PR01543] (201-226)
  IPR001447 Arylamine N-acetyltransferase [PTHR11786] (103-353)
  IPR038765 Papain-like cysteine peptidase superfamily [SSF54001] (100-361)